Protein AF-A0A3A0ALC1-F1 (afdb_monomer_lite)

Secondary structure (DSSP, 8-state):
-----HHHHHHHHHHHHHHTT-HHHHHHHHHHHHHTT--HHHHHHHHHHHHHHHHHTT-HHHHHHHHHHHHHH-TT--HHHHHHHHHHHHTT-HHHHHHHHHHHHTSPPPPTTS----GGGGTHHHHHHHHHHHHHHT-HHHHHHHHHHHHH-TTS-HHHHHHHHHHHGGG-EEPPPSEEEE----GGGSPTT-EEEEEEEEEETTEEEEEEEEESS-SS-S---S------EEEEEEEEEEETT--EEEEEE-B-HHHHTT--S-GGG-SEEE-EEEEEEEETTEEEEEEEEGGGSTTS--EEEEEEE-TTS-BEEEEEE-EETTSPPPTT----EEPTT-TT-EEEEEETTEEEEEE-TTT-EEEEEEE---SS--TTPEEEEEEEEETTEEEEEEEEEEEETTEEEEEEEEEEEETT--EEEEEPPEESSSTTT-EEEEEEE-TTSSEEEEEEESSTT-EEEEEEEHHHHHHHEEEGGGTS--GGGG-TTTGGG--S--

pLDDT: mean 86.25, std 15.41, range [30.02, 98.62]

Foldseek 3Di:
DDDDDPLVVLLVQLVVCLVVLVLVSNLVSLVVSVVVVDDDPSVLVSLLSNLVSCVVVVVLVSNVVSLVVSCVNPVLAQSSLLVNLVSCVVVVVLVSSLVSLLSQCVHDDPDPPDDDHDPCSNAQSSLLSQLPSCLVVVVLVLNLLSLLQQCWDPPHDPVSVLSSLQSLLSNAAAFEFPDKDWDADDPVLADPQWFWWWAAWDADPFFIKTKIKIWNDFPFDPDPDDDPDQDAIEIWIKIFTAGLVRHTDDIATAACVQVVVLAPDDSSVANYADWALKYWAAEPNWIKIKGWHLSQDNVSDIFIKIFTADNVNRYTPHMHTAQEPVDHDPPPQGDWYFQHPDNQRWTFRDVAQTFIWRAPPVHNYTYGPDGDGDPIDPRQWGFQEWNADDDQGIKTKTWGWHADPNTTFIFIKIFTAGNVRHTFWIFRTHHHPDHRQKAWHYWYARPVRQWIWTWIANGTSRTMIGTDGPVSNVVRIDTSVVSNDPSVVSNPPPVVPPPDDD

Structure (mmCIF, N/CA/C/O backbone):
data_AF-A0A3A0ALC1-F1
#
_entry.id   AF-A0A3A0ALC1-F1
#
loop_
_atom_site.group_PDB
_atom_site.id
_atom_site.type_symbol
_atom_site.label_atom_id
_atom_site.label_alt_id
_atom_site.label_comp_id
_atom_site.label_asym_id
_atom_site.label_entity_id
_atom_site.label_seq_id
_atom_site.pdbx_PDB_ins_code
_atom_site.Cartn_x
_atom_site.Cartn_y
_atom_site.Cartn_z
_atom_site.occupancy
_atom_site.B_iso_or_equiv
_atom_site.auth_seq_id
_atom_site.auth_comp_id
_atom_site.auth_asym_id
_atom_site.auth_atom_id
_atom_site.pdbx_PDB_model_num
ATOM 1 N N . MET A 1 1 ? 53.404 8.700 -27.328 1.00 36.09 1 MET A N 1
ATOM 2 C CA . MET A 1 1 ? 52.152 9.126 -27.987 1.00 36.09 1 MET A CA 1
ATOM 3 C C . MET A 1 1 ? 51.734 8.006 -28.923 1.00 36.09 1 MET A C 1
ATOM 5 O O . MET A 1 1 ? 52.263 7.910 -30.020 1.00 36.09 1 MET A O 1
ATOM 9 N N . SER A 1 2 ? 50.915 7.078 -28.425 1.00 37.50 2 SER A N 1
ATOM 10 C CA . SER A 1 2 ? 50.391 5.960 -29.217 1.00 37.50 2 SER A CA 1
ATOM 11 C C . SER A 1 2 ? 49.247 6.492 -30.070 1.00 37.50 2 SER A C 1
ATOM 13 O O . SER A 1 2 ? 48.292 7.019 -29.508 1.00 37.50 2 SER A O 1
ATOM 15 N N . ALA A 1 3 ? 49.363 6.398 -31.394 1.00 40.53 3 ALA A N 1
ATOM 16 C CA . ALA A 1 3 ? 48.297 6.773 -32.313 1.00 40.53 3 ALA A CA 1
ATOM 17 C C . ALA A 1 3 ? 47.073 5.883 -32.048 1.00 40.53 3 ALA A C 1
ATOM 19 O O . ALA A 1 3 ? 47.125 4.664 -32.216 1.00 40.53 3 ALA A O 1
ATOM 20 N N . THR A 1 4 ? 45.992 6.490 -31.571 1.00 42.97 4 THR A N 1
ATOM 21 C CA . THR A 1 4 ? 44.658 5.893 -31.533 1.00 42.97 4 THR A CA 1
ATOM 22 C C . THR A 1 4 ? 44.244 5.543 -32.960 1.00 42.97 4 THR A C 1
ATOM 24 O O . THR A 1 4 ? 44.423 6.346 -33.872 1.00 42.97 4 THR A O 1
ATOM 27 N N . ALA A 1 5 ? 43.730 4.330 -33.184 1.00 51.59 5 ALA A N 1
ATOM 28 C CA . ALA A 1 5 ? 43.221 3.938 -34.497 1.00 51.59 5 ALA A CA 1
ATOM 29 C C . ALA A 1 5 ? 42.179 4.973 -34.982 1.00 51.59 5 ALA A C 1
ATOM 31 O O . ALA A 1 5 ? 41.355 5.402 -34.172 1.00 51.59 5 ALA A O 1
ATOM 32 N N . PRO A 1 6 ? 42.171 5.363 -36.270 1.00 53.59 6 PRO A N 1
ATOM 33 C CA . PRO A 1 6 ? 41.416 6.521 -36.774 1.00 53.59 6 PRO A CA 1
ATOM 34 C C . PRO A 1 6 ? 39.893 6.473 -36.537 1.00 53.59 6 PRO A C 1
ATOM 36 O O . PRO A 1 6 ? 39.242 7.512 -36.543 1.00 53.59 6 PRO A O 1
ATOM 39 N N . GLY A 1 7 ? 39.315 5.295 -36.270 1.00 60.88 7 GLY A N 1
ATOM 40 C CA . GLY A 1 7 ? 37.904 5.160 -35.885 1.00 60.88 7 GLY A CA 1
ATOM 41 C C . GLY A 1 7 ? 37.585 5.629 -34.456 1.00 60.88 7 GLY A C 1
ATOM 42 O O . GLY A 1 7 ? 36.466 6.063 -34.195 1.00 60.88 7 GLY A O 1
ATOM 43 N N . ASN A 1 8 ? 38.552 5.600 -33.533 1.00 76.38 8 ASN A N 1
ATOM 44 C CA . ASN A 1 8 ? 38.311 5.971 -32.133 1.00 76.38 8 ASN A CA 1
ATOM 45 C C . ASN A 1 8 ? 38.132 7.485 -31.951 1.00 76.38 8 ASN A C 1
ATOM 47 O O . ASN A 1 8 ? 37.322 7.897 -31.131 1.00 76.38 8 ASN A O 1
ATOM 51 N N . GLU A 1 9 ? 38.788 8.316 -32.767 1.00 86.62 9 GLU A N 1
ATOM 52 C CA . GLU A 1 9 ? 38.663 9.780 -32.672 1.00 86.62 9 GLU A CA 1
ATOM 53 C C . GLU A 1 9 ? 37.254 10.276 -33.040 1.00 86.62 9 GLU A C 1
ATOM 55 O O . GLU A 1 9 ? 36.713 11.171 -32.390 1.00 86.62 9 GLU A O 1
ATOM 60 N N . VAL A 1 10 ? 36.620 9.671 -34.055 1.00 90.25 10 VAL A N 1
ATOM 61 C CA . VAL A 1 10 ? 35.239 10.009 -34.453 1.00 90.25 10 VAL A CA 1
ATOM 62 C C . VAL A 1 10 ? 34.244 9.582 -33.373 1.00 90.25 10 VAL A C 1
ATOM 64 O O . VAL A 1 10 ? 33.293 10.313 -33.089 1.00 90.25 10 VAL A O 1
ATOM 67 N N . PHE A 1 11 ? 34.475 8.424 -32.750 1.00 92.44 11 PHE A N 1
ATOM 68 C CA . PHE A 1 11 ? 33.669 7.956 -31.627 1.00 92.44 11 PHE A CA 1
ATOM 69 C C . PHE A 1 11 ? 33.810 8.883 -30.415 1.00 92.44 11 PHE A C 1
ATOM 71 O O . PHE A 1 11 ? 32.798 9.323 -29.875 1.00 92.44 11 PHE A O 1
ATOM 78 N N . ASP A 1 12 ? 35.030 9.256 -30.031 1.00 93.25 12 ASP A N 1
ATOM 79 C CA . ASP A 1 12 ? 35.283 10.155 -28.899 1.00 93.25 12 ASP A CA 1
ATOM 80 C C . ASP A 1 12 ? 34.677 11.549 -29.126 1.00 93.25 12 ASP A C 1
ATOM 82 O O . ASP A 1 12 ? 34.069 12.121 -28.216 1.00 93.25 12 ASP A O 1
ATOM 86 N N . LEU A 1 13 ? 34.742 12.068 -30.359 1.00 94.38 13 LEU A N 1
ATOM 87 C CA . LEU A 1 13 ? 34.053 13.302 -30.741 1.00 94.38 13 LEU A CA 1
ATOM 88 C C . LEU A 1 13 ? 32.532 13.173 -30.571 1.00 94.38 13 LEU A C 1
ATOM 90 O O . LEU A 1 13 ? 31.898 14.075 -30.021 1.00 94.38 13 LEU A O 1
ATOM 94 N N . ALA A 1 14 ? 31.945 12.051 -30.997 1.00 95.88 14 ALA A N 1
ATOM 95 C CA . ALA A 1 14 ? 30.518 11.790 -30.821 1.00 95.88 14 ALA A CA 1
ATOM 96 C C . ALA A 1 14 ? 30.132 11.718 -29.334 1.00 95.88 14 ALA A C 1
ATOM 98 O O . ALA A 1 14 ? 29.136 12.316 -28.927 1.00 95.88 14 ALA A O 1
ATOM 99 N N . GLN A 1 15 ? 30.951 11.061 -28.503 1.00 95.69 15 GLN A N 1
ATOM 100 C CA . GLN A 1 15 ? 30.765 11.001 -27.050 1.00 95.69 15 GLN A CA 1
ATOM 101 C C . GLN A 1 15 ? 30.811 12.401 -26.418 1.00 95.69 15 GLN A C 1
ATOM 103 O O . GLN A 1 15 ? 29.972 12.712 -25.570 1.00 95.69 15 GLN A O 1
ATOM 108 N N . ALA A 1 16 ? 31.748 13.254 -26.844 1.00 96.44 16 ALA A N 1
ATOM 109 C CA . ALA A 1 16 ? 31.873 14.627 -26.362 1.00 96.44 16 ALA A CA 1
ATOM 110 C C . ALA A 1 16 ? 30.688 15.509 -26.792 1.00 96.44 16 ALA A C 1
ATOM 112 O O . ALA A 1 16 ? 30.148 16.258 -25.976 1.00 96.44 16 ALA A O 1
ATOM 113 N N . ALA A 1 17 ? 30.244 15.404 -28.048 1.00 97.44 17 ALA A N 1
ATOM 114 C CA . ALA A 1 17 ? 29.059 16.105 -28.539 1.00 97.44 17 ALA A CA 1
ATOM 115 C C . ALA A 1 17 ? 27.791 15.662 -27.786 1.00 97.44 17 ALA A C 1
ATOM 117 O O . ALA A 1 17 ? 27.016 16.509 -27.339 1.00 97.44 17 ALA A O 1
ATOM 118 N N . PHE A 1 18 ? 27.628 14.352 -27.561 1.00 97.25 18 PHE A N 1
ATOM 119 C CA . PHE A 1 18 ? 26.522 13.782 -26.789 1.00 97.25 18 PHE A CA 1
ATOM 120 C C . PHE A 1 18 ? 26.506 14.313 -25.350 1.00 97.25 18 PHE A C 1
ATOM 122 O O . PHE A 1 18 ? 25.470 14.761 -24.867 1.00 97.25 18 PHE A O 1
ATOM 129 N N . ALA A 1 19 ? 27.662 14.331 -24.679 1.00 96.88 19 ALA A N 1
ATOM 130 C CA . ALA A 1 19 ? 27.783 14.811 -23.301 1.00 96.88 19 ALA A CA 1
ATOM 131 C C . ALA A 1 19 ? 27.436 16.304 -23.136 1.00 96.88 19 ALA A C 1
ATOM 133 O O . ALA A 1 19 ? 27.009 16.713 -22.060 1.00 96.88 19 ALA A O 1
ATOM 134 N N . ARG A 1 20 ? 27.592 17.116 -24.191 1.00 97.38 20 ARG A N 1
ATOM 135 C CA . ARG A 1 20 ? 27.220 18.544 -24.203 1.00 97.38 20 ARG A CA 1
ATOM 136 C C . ARG A 1 20 ? 25.785 18.805 -24.676 1.00 97.38 20 ARG A C 1
ATOM 138 O O . ARG A 1 20 ? 25.385 19.962 -24.749 1.00 97.38 20 ARG A O 1
ATOM 145 N N . GLY A 1 21 ? 25.029 17.766 -25.038 1.00 97.25 21 GLY A N 1
ATOM 146 C CA . GLY A 1 21 ? 23.676 17.900 -25.585 1.00 97.25 21 GLY A CA 1
ATOM 147 C C . GLY A 1 21 ? 23.616 18.416 -27.028 1.00 97.25 21 GLY A C 1
ATOM 148 O O . GLY A 1 21 ? 22.563 18.860 -27.479 1.00 97.25 21 GLY A O 1
ATOM 149 N N . ALA A 1 22 ? 24.721 18.363 -27.781 1.00 98.00 22 ALA A N 1
ATOM 150 C CA . ALA A 1 22 ? 24.753 18.732 -29.197 1.00 98.00 22 ALA A CA 1
ATOM 151 C C . ALA A 1 22 ? 24.209 17.576 -30.058 1.00 98.00 22 ALA A C 1
ATOM 153 O O . ALA A 1 22 ? 24.953 16.892 -30.758 1.00 98.00 22 ALA A O 1
ATOM 154 N N . TRP A 1 23 ? 22.901 17.312 -29.963 1.00 98.31 23 TRP A N 1
ATOM 155 C CA . TRP A 1 23 ? 22.280 16.071 -30.451 1.00 98.31 23 TRP A CA 1
ATOM 156 C C . TRP A 1 23 ? 22.464 15.817 -31.947 1.00 98.31 23 TRP A C 1
ATOM 158 O O . TRP A 1 23 ? 22.751 14.686 -32.337 1.00 98.31 23 TRP A O 1
ATOM 168 N N . GLN A 1 24 ? 22.340 16.856 -32.778 1.00 98.31 24 GLN A N 1
ATOM 169 C CA . GLN A 1 24 ? 22.540 16.739 -34.225 1.00 98.31 24 GLN A CA 1
ATOM 170 C C . GLN A 1 24 ? 24.001 16.397 -34.555 1.00 98.31 24 GLN A C 1
ATOM 172 O O . GLN A 1 24 ? 24.256 15.408 -35.235 1.00 98.31 24 GLN A O 1
ATOM 177 N N . GLU A 1 25 ? 24.957 17.141 -33.987 1.00 98.00 25 GLU A N 1
ATOM 178 C CA . GLU A 1 25 ? 26.396 16.892 -34.157 1.00 98.00 25 GLU A CA 1
ATOM 179 C C . GLU A 1 25 ? 26.782 15.480 -33.690 1.00 98.00 25 GLU A C 1
ATOM 181 O O . GLU A 1 25 ? 27.480 14.750 -34.397 1.00 98.00 25 GLU A O 1
ATOM 186 N N . ALA A 1 26 ? 26.286 15.071 -32.520 1.00 98.25 26 ALA A N 1
ATOM 187 C CA . ALA A 1 26 ? 26.525 13.749 -31.959 1.00 98.25 26 ALA A CA 1
ATOM 188 C C . ALA A 1 26 ? 25.967 12.645 -32.863 1.00 98.25 26 ALA A C 1
ATOM 190 O O . ALA A 1 26 ? 26.666 11.675 -33.152 1.00 98.25 26 ALA A O 1
ATOM 191 N N . ARG A 1 27 ? 24.728 12.797 -33.349 1.00 98.00 27 ARG A N 1
ATOM 192 C CA . ARG A 1 27 ? 24.093 11.837 -34.261 1.00 98.00 27 ARG A CA 1
ATOM 193 C C . ARG A 1 27 ? 24.894 11.680 -35.551 1.00 98.00 27 ARG A C 1
ATOM 195 O O . ARG A 1 27 ? 25.185 10.548 -35.932 1.00 98.00 27 ARG A O 1
ATOM 202 N N . ASP A 1 28 ? 25.300 12.785 -36.172 1.00 97.50 28 ASP A N 1
ATOM 203 C CA . ASP A 1 28 ? 26.078 12.771 -37.415 1.00 97.50 28 ASP A CA 1
ATOM 204 C C . ASP A 1 28 ? 27.467 12.147 -37.200 1.00 97.50 28 ASP A C 1
ATOM 206 O O . ASP A 1 28 ? 27.973 11.403 -38.043 1.00 97.50 28 ASP A O 1
ATOM 210 N N . ALA A 1 29 ? 28.100 12.400 -36.051 1.00 96.75 29 ALA A N 1
ATOM 211 C CA . ALA A 1 29 ? 29.364 11.772 -35.680 1.00 96.75 29 ALA A CA 1
ATOM 212 C C . ALA A 1 29 ? 29.220 10.256 -35.440 1.00 96.75 29 ALA A C 1
ATOM 214 O O . ALA A 1 29 ? 30.015 9.486 -35.982 1.00 96.75 29 ALA A O 1
ATOM 215 N N . TYR A 1 30 ? 28.181 9.803 -34.727 1.00 97.50 30 TYR A N 1
ATOM 216 C CA . TYR A 1 30 ? 27.907 8.370 -34.558 1.00 97.50 30 TYR A CA 1
ATOM 217 C C . TYR A 1 30 ? 27.613 7.675 -35.891 1.00 97.50 30 TYR A C 1
ATOM 219 O O . TYR A 1 30 ? 28.133 6.590 -36.140 1.00 97.50 30 TYR A O 1
ATOM 227 N N . GLN A 1 31 ? 26.832 8.295 -36.778 1.00 95.81 31 GLN A N 1
ATOM 228 C CA . GLN A 1 31 ? 26.546 7.743 -38.106 1.00 95.81 31 GLN A CA 1
ATOM 229 C C . GLN A 1 31 ? 27.812 7.623 -38.963 1.00 95.81 31 GLN A C 1
ATOM 231 O O . GLN A 1 31 ? 28.014 6.594 -39.608 1.00 95.81 31 GLN A O 1
ATOM 236 N N . ARG A 1 32 ? 28.704 8.624 -38.920 1.00 95.44 32 ARG A N 1
ATOM 237 C CA . ARG A 1 32 ? 30.020 8.545 -39.577 1.00 95.44 32 ARG A CA 1
ATOM 238 C C . ARG A 1 32 ? 30.875 7.415 -39.010 1.00 95.44 32 ARG A C 1
ATOM 240 O O . ARG A 1 32 ? 31.453 6.664 -39.788 1.00 95.44 32 ARG A O 1
ATOM 247 N N . PHE A 1 33 ? 30.922 7.260 -37.687 1.00 95.38 33 PHE A N 1
ATOM 248 C CA . PHE A 1 33 ? 31.644 6.157 -37.048 1.00 95.38 33 PHE A CA 1
ATOM 249 C C . PHE A 1 33 ? 31.107 4.784 -37.489 1.00 95.38 33 PHE A C 1
ATOM 251 O O . PHE A 1 33 ? 31.876 3.892 -37.845 1.00 95.38 33 PHE A O 1
ATOM 258 N N . LEU A 1 34 ? 29.783 4.618 -37.539 1.00 94.50 34 LEU A N 1
ATOM 259 C CA . LEU A 1 34 ? 29.152 3.376 -37.996 1.00 94.50 34 LEU A CA 1
ATOM 260 C C . LEU A 1 34 ? 29.448 3.087 -39.476 1.00 94.50 34 LEU A C 1
ATOM 262 O O . LEU A 1 34 ? 29.740 1.942 -39.818 1.00 94.50 34 LEU A O 1
ATOM 266 N N . ALA A 1 35 ? 29.444 4.111 -40.336 1.00 93.56 35 ALA A N 1
ATOM 267 C CA . ALA A 1 35 ? 29.797 3.984 -41.752 1.00 93.56 35 ALA A CA 1
ATOM 268 C C . ALA A 1 35 ? 31.272 3.595 -41.980 1.00 93.56 35 ALA A C 1
ATOM 270 O O . ALA A 1 35 ? 31.594 2.979 -42.991 1.00 93.56 35 ALA A O 1
ATOM 271 N N . GLN A 1 36 ? 32.160 3.906 -41.030 1.00 92.44 36 GLN A N 1
ATOM 272 C CA . GLN A 1 36 ? 33.576 3.517 -41.049 1.00 92.44 36 GLN A CA 1
ATOM 273 C C . GLN A 1 36 ? 33.828 2.083 -40.542 1.00 92.44 36 GLN A C 1
ATOM 275 O O . GLN A 1 36 ? 34.979 1.688 -40.368 1.00 92.44 36 GLN A O 1
ATOM 280 N N . GLY A 1 37 ? 32.775 1.288 -40.315 1.00 86.12 37 GLY A N 1
ATOM 281 C CA . GLY A 1 37 ? 32.893 -0.105 -39.875 1.00 86.12 37 GLY A CA 1
ATOM 282 C C . GLY A 1 37 ? 32.869 -0.293 -38.357 1.00 86.12 37 GLY A C 1
ATOM 283 O O . GLY A 1 37 ? 33.358 -1.311 -37.871 1.00 86.12 37 GLY A O 1
ATOM 284 N N . GLY A 1 38 ? 32.301 0.660 -37.603 1.00 84.94 38 GLY A N 1
ATOM 285 C CA . GLY A 1 38 ? 32.134 0.559 -36.151 1.00 84.94 38 GLY A CA 1
ATOM 286 C C . GLY A 1 38 ? 31.526 -0.784 -35.709 1.00 84.94 38 GLY A C 1
ATOM 287 O O . GLY A 1 38 ? 30.380 -1.113 -36.043 1.00 84.94 38 GLY A O 1
ATOM 288 N N . ALA A 1 39 ? 32.297 -1.550 -34.934 1.00 84.75 39 ALA A N 1
ATOM 289 C CA . ALA A 1 39 ? 31.995 -2.926 -34.539 1.00 84.75 39 ALA A CA 1
ATOM 290 C C . ALA A 1 39 ? 32.022 -3.114 -33.011 1.00 84.75 39 ALA A C 1
ATOM 292 O O . ALA A 1 39 ? 32.402 -2.211 -32.262 1.00 84.75 39 ALA A O 1
ATOM 293 N N . GLY A 1 40 ? 31.599 -4.294 -32.550 1.00 88.50 40 GLY A N 1
ATOM 294 C CA . GLY A 1 40 ? 31.595 -4.659 -31.131 1.00 88.50 40 GLY A CA 1
ATOM 295 C C . GLY A 1 40 ? 30.782 -3.700 -30.254 1.00 88.50 40 GLY A C 1
ATOM 296 O O . GLY A 1 40 ? 29.786 -3.123 -30.700 1.00 88.50 40 GLY A O 1
ATOM 297 N N . GLU A 1 41 ? 31.232 -3.510 -29.011 1.00 88.44 41 GLU A N 1
ATOM 298 C CA . GLU A 1 41 ? 30.550 -2.662 -28.023 1.00 88.44 41 GLU A CA 1
ATOM 299 C C . GLU A 1 41 ? 30.478 -1.194 -28.468 1.00 88.44 41 GLU A C 1
ATOM 301 O O . GLU A 1 41 ? 29.432 -0.569 -28.340 1.00 88.44 41 GLU A O 1
ATOM 306 N N . GLN A 1 42 ? 31.538 -0.638 -29.068 1.00 91.50 42 GLN A N 1
ATOM 307 C CA . GLN A 1 42 ? 31.509 0.744 -29.568 1.00 91.50 42 GLN A CA 1
ATOM 308 C C . GLN A 1 42 ? 30.489 0.917 -30.700 1.00 91.50 42 GLN A C 1
ATOM 310 O O . GLN A 1 42 ? 29.774 1.917 -30.733 1.00 91.50 42 GLN A O 1
ATOM 315 N N . GLY A 1 43 ? 30.379 -0.058 -31.611 1.00 94.06 43 GLY A N 1
ATOM 316 C CA . GLY A 1 43 ? 29.353 -0.060 -32.656 1.00 94.06 43 GLY A CA 1
ATOM 317 C C . GLY A 1 43 ? 27.936 -0.120 -32.079 1.00 94.06 43 GLY A C 1
ATOM 318 O O . GLY A 1 43 ? 27.044 0.589 -32.549 1.00 94.06 43 GLY A O 1
ATOM 319 N N . TRP A 1 44 ? 27.725 -0.919 -31.031 1.00 94.38 44 TRP A N 1
ATOM 320 C CA . TRP A 1 44 ? 26.450 -0.954 -30.314 1.00 94.38 44 TRP A CA 1
ATOM 321 C C . TRP A 1 44 ? 26.151 0.384 -29.621 1.00 94.38 44 TRP A C 1
ATOM 323 O O . TRP A 1 44 ? 25.105 0.977 -29.886 1.00 94.38 44 TRP A O 1
ATOM 333 N N . VAL A 1 45 ? 27.091 0.917 -28.828 1.00 94.12 45 VAL A N 1
ATOM 334 C CA . VAL A 1 45 ? 26.954 2.204 -28.120 1.00 94.12 45 VAL A CA 1
ATOM 335 C C . VAL A 1 45 ? 26.676 3.343 -29.099 1.00 94.12 45 VAL A C 1
ATOM 337 O O . VAL A 1 45 ? 25.789 4.156 -28.846 1.00 94.12 45 VAL A O 1
ATOM 340 N N . ALA A 1 46 ? 27.389 3.395 -30.226 1.00 96.25 46 ALA A N 1
ATOM 341 C CA . ALA A 1 46 ? 27.178 4.408 -31.254 1.00 96.25 46 ALA A CA 1
ATOM 342 C C . ALA A 1 46 ? 25.779 4.316 -31.873 1.00 96.25 46 ALA A C 1
ATOM 344 O O . ALA A 1 46 ? 25.117 5.338 -32.041 1.00 96.25 46 ALA A O 1
ATOM 345 N N . THR A 1 47 ? 25.301 3.102 -32.164 1.00 97.69 47 THR A N 1
ATOM 346 C CA . THR A 1 47 ? 23.946 2.894 -32.700 1.00 97.69 47 THR A CA 1
ATOM 347 C C . THR A 1 47 ? 22.895 3.308 -31.669 1.00 97.69 47 THR A C 1
ATOM 349 O O . THR A 1 47 ? 22.030 4.126 -31.967 1.00 97.69 47 THR A O 1
ATOM 352 N N . TYR A 1 48 ? 23.010 2.833 -30.426 1.00 97.50 48 TYR A N 1
ATOM 353 C CA . TYR A 1 48 ? 22.082 3.177 -29.349 1.00 97.50 48 TYR A CA 1
ATOM 354 C C . TYR A 1 48 ? 22.020 4.693 -29.107 1.00 97.50 48 TYR A C 1
ATOM 356 O O . TYR A 1 48 ? 20.938 5.282 -29.120 1.00 97.50 48 TYR A O 1
ATOM 364 N N . ARG A 1 49 ? 23.174 5.359 -28.976 1.00 97.62 49 ARG A N 1
ATOM 365 C CA . ARG A 1 49 ? 23.232 6.808 -28.732 1.00 97.62 49 ARG A CA 1
ATOM 366 C C . ARG A 1 49 ? 22.801 7.646 -29.933 1.00 97.62 49 ARG A C 1
ATOM 368 O O . ARG A 1 49 ? 22.181 8.683 -29.724 1.00 97.62 49 ARG A O 1
ATOM 375 N N . ALA A 1 50 ? 23.031 7.199 -31.169 1.00 98.31 50 ALA A N 1
ATOM 376 C CA . ALA A 1 50 ? 22.437 7.839 -32.345 1.00 98.31 50 ALA A CA 1
ATOM 377 C C . ALA A 1 50 ? 20.898 7.796 -32.294 1.00 98.31 50 ALA A C 1
ATOM 379 O O . ALA A 1 50 ? 20.246 8.782 -32.645 1.00 98.31 50 ALA A O 1
ATOM 380 N N . GLY A 1 51 ? 20.325 6.691 -31.802 1.00 98.38 51 GLY A N 1
ATOM 381 C CA . GLY A 1 51 ? 18.893 6.562 -31.527 1.00 98.38 51 GLY A CA 1
ATOM 382 C C . GLY A 1 51 ? 18.409 7.519 -30.434 1.00 98.38 51 GLY A C 1
ATOM 383 O O . GLY A 1 51 ? 17.402 8.200 -30.620 1.00 98.38 51 GLY A O 1
ATOM 384 N N . LEU A 1 52 ? 19.162 7.654 -29.335 1.00 98.31 52 LEU A N 1
ATOM 385 C CA . LEU A 1 52 ? 18.875 8.645 -28.288 1.00 98.31 52 LEU A CA 1
ATOM 386 C C . LEU A 1 52 ? 18.901 10.081 -28.829 1.00 98.31 52 LEU A C 1
ATOM 388 O O . LEU A 1 52 ? 17.981 10.848 -28.553 1.00 98.31 52 LEU A O 1
ATOM 392 N N . CYS A 1 53 ? 19.901 10.442 -29.639 1.00 98.62 53 CYS A N 1
ATOM 393 C CA . CYS A 1 53 ? 19.949 11.752 -30.288 1.00 98.62 53 CYS A CA 1
ATOM 394 C C . CYS A 1 53 ? 18.740 11.980 -31.202 1.00 98.62 53 CYS A C 1
ATOM 396 O O . CYS A 1 53 ? 18.177 13.070 -31.200 1.00 98.62 53 CYS A O 1
ATOM 398 N N . ALA A 1 54 ? 18.319 10.966 -31.968 1.00 98.56 54 ALA A N 1
ATOM 399 C CA . ALA A 1 54 ? 17.132 11.067 -32.813 1.00 98.56 54 ALA A CA 1
ATOM 400 C C . ALA A 1 54 ? 15.861 11.340 -31.989 1.00 98.56 54 ALA A C 1
ATOM 402 O O . ALA A 1 54 ? 15.054 12.166 -32.403 1.00 98.56 54 ALA A O 1
ATOM 403 N N . LEU A 1 55 ? 15.715 10.736 -30.801 1.00 98.12 55 LEU A N 1
ATOM 404 C CA . LEU A 1 55 ? 14.618 11.066 -29.880 1.00 98.12 55 LEU A CA 1
ATOM 405 C C . LEU A 1 55 ? 14.684 12.517 -29.385 1.00 98.12 55 LEU A C 1
ATOM 407 O O . LEU A 1 55 ? 13.655 13.182 -29.339 1.00 98.12 55 LEU A O 1
ATOM 411 N N . GLN A 1 56 ? 15.872 13.020 -29.033 1.00 98.12 56 GLN A N 1
ATOM 412 C CA . GLN A 1 56 ? 16.043 14.412 -28.583 1.00 98.12 56 GLN A CA 1
ATOM 413 C C . GLN A 1 56 ? 15.755 15.441 -29.686 1.00 98.12 56 GLN A C 1
ATOM 415 O O . GLN A 1 56 ? 15.410 16.582 -29.394 1.00 98.12 56 GLN A O 1
ATOM 420 N N . LEU A 1 57 ? 15.885 15.035 -30.949 1.00 98.06 57 LEU A N 1
ATOM 421 C CA . LEU A 1 57 ? 15.576 15.839 -32.132 1.00 98.06 57 LEU A CA 1
ATOM 422 C C . LEU A 1 57 ? 14.129 15.650 -32.631 1.00 98.06 57 LEU A C 1
ATOM 424 O O . LEU A 1 57 ? 13.801 16.153 -33.701 1.00 98.06 57 LEU A O 1
ATOM 428 N N . ASP A 1 58 ? 13.291 14.899 -31.904 1.00 97.31 58 ASP A N 1
ATOM 429 C CA . ASP A 1 58 ? 11.921 14.512 -32.295 1.00 97.31 58 ASP A CA 1
ATOM 430 C C . ASP A 1 58 ? 11.832 13.811 -33.672 1.00 97.31 58 ASP A C 1
ATOM 432 O O . ASP A 1 58 ? 10.828 13.855 -34.380 1.00 97.31 58 ASP A O 1
ATOM 436 N N . LEU A 1 59 ? 12.896 13.103 -34.062 1.00 98.00 59 LEU A N 1
ATOM 437 C CA . LEU A 1 59 ? 12.962 12.314 -35.293 1.00 98.00 59 LEU A CA 1
ATOM 438 C C . LEU A 1 59 ? 12.462 10.889 -35.033 1.00 98.00 59 LEU A C 1
ATOM 440 O O . LEU A 1 59 ? 13.246 9.938 -35.025 1.00 98.00 59 LEU A O 1
ATOM 444 N N . TRP A 1 60 ? 11.155 10.742 -34.800 1.00 97.69 60 TRP A N 1
ATOM 445 C CA . TRP A 1 60 ? 10.543 9.488 -34.338 1.00 97.69 60 TRP A CA 1
ATOM 446 C C . TRP A 1 60 ? 10.874 8.264 -35.204 1.00 97.69 60 TRP A C 1
ATOM 448 O O . TRP A 1 60 ? 11.379 7.270 -34.689 1.00 97.69 60 TRP A O 1
ATOM 458 N N . GLU A 1 61 ? 10.657 8.335 -36.518 1.00 98.00 61 GLU A N 1
ATOM 459 C CA . GLU A 1 61 ? 10.915 7.209 -37.430 1.00 98.00 61 GLU A CA 1
ATOM 460 C C . GLU A 1 61 ? 12.394 6.798 -37.425 1.00 98.00 61 GLU A C 1
ATOM 462 O O . GLU A 1 61 ? 12.729 5.614 -37.353 1.00 98.00 61 GLU A O 1
ATOM 467 N N . ALA A 1 62 ? 13.294 7.788 -37.422 1.00 98.00 62 ALA A N 1
ATOM 468 C CA . ALA A 1 62 ? 14.728 7.547 -37.343 1.00 98.00 62 ALA A CA 1
ATOM 469 C C . ALA A 1 62 ? 15.124 6.943 -35.989 1.00 98.00 62 ALA A C 1
ATOM 471 O O . ALA A 1 62 ? 15.987 6.067 -35.945 1.00 98.00 62 ALA A O 1
ATOM 472 N N . ALA A 1 63 ? 14.504 7.384 -34.894 1.00 98.31 63 ALA A N 1
ATOM 473 C CA . ALA A 1 63 ? 14.733 6.839 -33.564 1.00 98.31 63 ALA A CA 1
ATOM 474 C C . ALA A 1 63 ? 14.276 5.380 -33.463 1.00 98.31 63 ALA A C 1
ATOM 476 O O . ALA A 1 63 ? 15.060 4.548 -33.014 1.00 98.31 63 ALA A O 1
ATOM 477 N N . VAL A 1 64 ? 13.065 5.053 -33.935 1.00 98.44 64 VAL A N 1
ATOM 478 C CA . VAL A 1 64 ? 12.541 3.676 -33.984 1.00 98.44 64 VAL A CA 1
ATOM 479 C C . VAL A 1 64 ? 13.502 2.778 -34.760 1.00 98.44 64 VAL A C 1
ATOM 481 O O . VAL A 1 64 ? 13.974 1.777 -34.222 1.00 98.44 64 VAL A O 1
ATOM 484 N N . ALA A 1 65 ? 13.849 3.161 -35.992 1.00 98.31 65 ALA A N 1
ATOM 485 C CA . ALA A 1 65 ? 14.739 2.371 -36.838 1.00 98.31 65 ALA A CA 1
ATOM 486 C C . ALA A 1 65 ? 16.120 2.173 -36.192 1.00 98.31 65 ALA A C 1
ATOM 488 O O . ALA A 1 65 ? 16.645 1.062 -36.158 1.00 98.31 65 ALA A O 1
ATOM 489 N N . THR A 1 66 ? 16.697 3.238 -35.630 1.00 98.38 66 THR A N 1
ATOM 490 C CA . THR A 1 66 ? 18.047 3.198 -35.055 1.00 98.38 66 THR A CA 1
ATOM 491 C C . THR A 1 66 ? 18.090 2.418 -33.735 1.00 98.38 66 THR A C 1
ATOM 493 O O . THR A 1 66 ? 19.024 1.651 -33.513 1.00 98.38 66 THR A O 1
ATOM 496 N N . LEU A 1 67 ? 17.091 2.561 -32.857 1.00 98.44 67 LEU A N 1
ATOM 497 C CA . LEU A 1 67 ? 17.035 1.827 -31.586 1.00 98.44 67 LEU A CA 1
ATOM 498 C C . LEU A 1 67 ? 16.756 0.335 -31.805 1.00 98.44 67 LEU A C 1
ATOM 500 O O . LEU A 1 67 ? 17.382 -0.496 -31.149 1.00 98.44 67 LEU A O 1
ATOM 504 N N . LEU A 1 68 ? 15.900 -0.025 -32.767 1.00 98.31 68 LEU A N 1
ATOM 505 C CA . LEU A 1 68 ? 15.712 -1.429 -33.143 1.00 98.31 68 LEU A CA 1
ATOM 506 C C . LEU A 1 68 ? 16.978 -2.022 -33.777 1.00 98.31 68 LEU A C 1
ATOM 508 O O . LEU A 1 68 ? 17.337 -3.145 -33.443 1.00 98.31 68 LEU A O 1
ATOM 512 N N . ALA A 1 69 ? 17.713 -1.257 -34.592 1.00 97.44 69 ALA A N 1
ATOM 513 C CA . ALA A 1 69 ? 19.012 -1.690 -35.115 1.00 97.44 69 ALA A CA 1
ATOM 514 C C . ALA A 1 69 ? 20.068 -1.870 -34.004 1.00 97.44 69 ALA A C 1
ATOM 516 O O . ALA A 1 69 ? 20.917 -2.759 -34.086 1.00 97.44 69 ALA A O 1
ATOM 517 N N . ALA A 1 70 ? 20.029 -1.054 -32.943 1.00 97.00 70 ALA A N 1
ATOM 518 C CA . ALA A 1 70 ? 20.882 -1.254 -31.772 1.00 97.00 70 ALA A CA 1
ATOM 519 C C . ALA A 1 70 ? 20.533 -2.560 -31.041 1.00 97.00 70 ALA A C 1
ATOM 521 O O . ALA A 1 70 ? 21.435 -3.305 -30.658 1.00 97.00 70 ALA A O 1
ATOM 522 N N . TRP A 1 71 ? 19.241 -2.862 -30.881 1.00 95.81 71 TRP A N 1
ATOM 523 C CA . TRP A 1 71 ? 18.792 -4.131 -30.308 1.00 95.81 71 TRP A CA 1
ATOM 524 C C . TRP A 1 71 ? 19.165 -5.329 -31.194 1.00 95.81 71 TRP A C 1
ATOM 526 O O . TRP A 1 71 ? 19.676 -6.316 -30.687 1.00 95.81 71 TRP A O 1
ATOM 536 N N . GLU A 1 72 ? 19.027 -5.234 -32.517 1.00 95.50 72 GLU A N 1
ATOM 537 C CA . GLU A 1 72 ? 19.432 -6.299 -33.448 1.00 95.50 72 GLU A CA 1
ATOM 538 C C . GLU A 1 72 ? 20.934 -6.622 -33.352 1.00 95.50 72 GLU A C 1
ATOM 540 O O . GLU A 1 72 ? 21.325 -7.788 -33.385 1.00 95.50 72 GLU A O 1
ATOM 545 N N . ARG A 1 73 ? 21.785 -5.604 -33.155 1.00 93.62 73 ARG A N 1
ATOM 546 C CA . ARG A 1 73 ? 23.230 -5.794 -32.933 1.00 93.62 73 ARG A CA 1
ATOM 547 C C . ARG A 1 73 ? 23.547 -6.563 -31.650 1.00 93.62 73 ARG A C 1
ATOM 549 O O . ARG A 1 73 ? 24.576 -7.233 -31.598 1.00 93.62 73 ARG A O 1
ATOM 556 N N . ASN A 1 74 ? 22.718 -6.438 -30.614 1.00 91.31 74 ASN A N 1
ATOM 557 C CA . ASN A 1 74 ? 22.858 -7.194 -29.371 1.00 91.31 74 ASN A CA 1
ATOM 558 C C . ASN A 1 74 ? 21.486 -7.405 -28.698 1.00 91.31 74 ASN A C 1
ATOM 560 O O . ASN A 1 74 ? 21.082 -6.582 -27.868 1.00 91.31 74 ASN A O 1
ATOM 564 N N . PRO A 1 75 ? 20.781 -8.511 -29.014 1.00 91.00 75 PRO A N 1
ATOM 565 C CA . PRO A 1 75 ? 19.423 -8.741 -28.519 1.00 91.00 75 PRO A CA 1
ATOM 566 C C . PRO A 1 75 ? 19.311 -8.899 -26.999 1.00 91.00 75 PRO A C 1
ATOM 568 O O . PRO A 1 75 ? 18.228 -8.703 -26.447 1.00 91.00 75 PRO A O 1
ATOM 571 N N . GLY A 1 76 ? 20.422 -9.220 -26.324 1.00 87.56 76 GLY A N 1
ATOM 572 C CA . GLY A 1 76 ? 20.493 -9.314 -24.866 1.00 87.56 76 GLY A CA 1
ATOM 573 C C . GLY A 1 76 ? 20.527 -7.958 -24.155 1.00 87.56 76 GLY A C 1
ATOM 574 O O . GLY A 1 76 ? 20.418 -7.925 -22.934 1.00 87.56 76 GLY A O 1
ATOM 575 N N . ARG A 1 77 ? 20.670 -6.840 -24.887 1.00 90.00 77 ARG A N 1
ATOM 576 C CA . ARG A 1 77 ? 20.659 -5.487 -24.312 1.00 90.00 77 ARG A CA 1
ATOM 577 C C . ARG A 1 77 ? 19.256 -4.882 -24.350 1.00 90.00 77 ARG A C 1
ATOM 579 O O . ARG A 1 77 ? 18.756 -4.558 -25.427 1.00 90.00 77 ARG A O 1
ATOM 586 N N . SER A 1 78 ? 18.625 -4.701 -23.190 1.00 93.25 78 SER A N 1
ATOM 587 C CA . SER A 1 78 ? 17.261 -4.149 -23.087 1.00 93.25 78 SER A CA 1
ATOM 588 C C . SER A 1 78 ? 17.168 -2.638 -23.240 1.00 93.25 78 SER A C 1
ATOM 590 O O . SER A 1 78 ? 16.084 -2.131 -23.525 1.00 93.25 78 SER A O 1
ATOM 592 N N . GLU A 1 79 ? 18.273 -1.905 -23.089 1.00 95.56 79 GLU A N 1
ATOM 593 C CA . GLU A 1 79 ? 18.284 -0.438 -23.108 1.00 95.56 79 GLU A CA 1
ATOM 594 C C . GLU A 1 79 ? 17.575 0.186 -24.325 1.00 95.56 79 GLU A C 1
ATOM 596 O O . GLU A 1 79 ? 16.776 1.107 -24.120 1.00 95.56 79 GLU A O 1
ATOM 601 N N . PRO A 1 80 ? 17.764 -0.297 -25.573 1.00 97.38 80 PRO A N 1
ATOM 602 C CA . PRO A 1 80 ? 17.080 0.274 -26.728 1.00 97.38 80 PRO A CA 1
ATOM 603 C C . PRO A 1 80 ? 15.565 0.045 -26.688 1.00 97.38 80 PRO A C 1
ATOM 605 O O . PRO A 1 80 ? 14.803 0.951 -27.026 1.00 97.38 80 PRO A O 1
ATOM 608 N N . LEU A 1 81 ? 15.122 -1.133 -26.234 1.00 97.69 81 LEU A N 1
ATOM 609 C CA . LEU A 1 81 ? 13.703 -1.482 -26.135 1.00 97.69 81 LEU A CA 1
ATOM 610 C C . LEU A 1 81 ? 13.006 -0.717 -25.010 1.00 97.69 81 LEU A C 1
ATOM 612 O O . LEU A 1 81 ? 11.944 -0.148 -25.245 1.00 97.69 81 LEU A O 1
ATOM 616 N N . ALA A 1 82 ? 13.614 -0.654 -23.822 1.00 96.94 82 ALA A N 1
ATOM 617 C CA . ALA A 1 82 ? 13.092 0.107 -22.687 1.00 96.94 82 ALA A CA 1
ATOM 618 C C . ALA A 1 82 ? 12.977 1.602 -23.030 1.00 96.94 82 ALA A C 1
ATOM 620 O O . ALA A 1 82 ? 11.935 2.226 -22.832 1.00 96.94 82 ALA A O 1
ATOM 621 N N . THR A 1 83 ? 14.016 2.162 -23.658 1.00 98.06 83 THR A N 1
ATOM 622 C CA . THR A 1 83 ? 14.014 3.549 -24.141 1.00 98.06 83 THR A CA 1
ATOM 623 C C . THR A 1 83 ? 12.874 3.800 -25.125 1.00 98.06 83 THR A C 1
ATOM 625 O O . THR A 1 83 ? 12.148 4.793 -25.002 1.00 98.06 83 THR A O 1
ATOM 628 N N . LEU A 1 84 ? 12.716 2.914 -26.114 1.00 98.31 84 LEU A N 1
ATOM 629 C CA . LEU A 1 84 ? 11.698 3.071 -27.144 1.00 98.31 84 LEU A CA 1
ATOM 630 C C . LEU A 1 84 ? 10.284 2.876 -26.579 1.00 98.31 84 LEU A C 1
ATOM 632 O O . LEU A 1 84 ? 9.383 3.611 -26.976 1.00 98.31 84 LEU A O 1
ATOM 636 N N . ALA A 1 85 ? 10.095 1.969 -25.615 1.00 98.31 85 ALA A N 1
ATOM 637 C CA . ALA A 1 85 ? 8.833 1.781 -24.902 1.00 98.31 85 ALA A CA 1
ATOM 638 C C . ALA A 1 85 ? 8.399 3.065 -24.182 1.00 98.31 85 ALA A C 1
ATOM 640 O O . ALA A 1 85 ? 7.296 3.569 -24.402 1.00 98.31 85 ALA A O 1
ATOM 641 N N . SER A 1 86 ? 9.310 3.658 -23.411 1.00 97.88 86 SER A N 1
ATOM 642 C CA . SER A 1 86 ? 9.086 4.922 -22.711 1.00 97.88 86 SER A CA 1
ATOM 643 C C . SER A 1 86 ? 8.792 6.080 -23.667 1.00 97.88 86 SER A C 1
ATOM 645 O O . SER A 1 86 ? 7.947 6.934 -23.380 1.00 97.88 86 SER A O 1
ATOM 647 N N . ALA A 1 87 ? 9.471 6.129 -24.817 1.00 98.19 87 ALA A N 1
ATOM 648 C CA . ALA A 1 87 ? 9.214 7.133 -25.845 1.00 98.19 87 ALA A CA 1
ATOM 649 C C . ALA A 1 87 ? 7.837 6.944 -26.508 1.00 98.19 87 ALA A C 1
ATOM 651 O O . ALA A 1 87 ? 7.087 7.913 -26.607 1.00 98.19 87 ALA A O 1
ATOM 652 N N . ALA A 1 88 ? 7.472 5.711 -26.875 1.00 98.38 88 ALA A N 1
ATOM 653 C CA . ALA A 1 88 ? 6.157 5.371 -27.421 1.00 98.38 88 ALA A CA 1
ATOM 654 C C . ALA A 1 88 ? 5.031 5.726 -26.435 1.00 98.38 88 ALA A C 1
ATOM 656 O O . ALA A 1 88 ? 4.048 6.364 -26.812 1.00 98.38 88 ALA A O 1
ATOM 657 N N . ARG A 1 89 ? 5.204 5.416 -25.142 1.00 97.81 89 ARG A N 1
ATOM 658 C CA . ARG A 1 89 ? 4.229 5.759 -24.097 1.00 97.81 89 ARG A CA 1
ATOM 659 C C . ARG A 1 89 ? 4.003 7.265 -23.995 1.00 97.81 89 ARG A C 1
ATOM 661 O O . ARG A 1 89 ? 2.859 7.701 -23.918 1.00 97.81 89 ARG A O 1
ATOM 668 N N . ARG A 1 90 ? 5.067 8.080 -24.009 1.00 97.12 90 ARG A N 1
ATOM 669 C CA . ARG A 1 90 ? 4.943 9.555 -23.974 1.00 97.12 90 ARG A CA 1
ATOM 670 C C . ARG A 1 90 ? 4.187 10.117 -25.181 1.00 97.12 90 ARG A C 1
ATOM 672 O O . ARG A 1 90 ? 3.606 11.191 -25.076 1.00 97.12 90 ARG A O 1
ATOM 679 N N . ARG A 1 91 ? 4.169 9.384 -26.295 1.00 97.19 91 ARG A N 1
ATOM 680 C CA . ARG A 1 91 ? 3.408 9.704 -27.511 1.00 97.19 91 ARG A CA 1
ATOM 681 C C . ARG A 1 91 ? 1.996 9.109 -27.518 1.00 97.19 91 ARG A C 1
ATOM 683 O O . ARG A 1 91 ? 1.266 9.310 -28.477 1.00 97.19 91 ARG A O 1
ATOM 690 N N . SER A 1 92 ? 1.588 8.426 -26.446 1.00 97.38 92 SER A N 1
ATOM 691 C CA . SER A 1 92 ? 0.326 7.676 -26.338 1.00 97.38 92 SER A CA 1
ATOM 692 C C . SER A 1 92 ? 0.201 6.474 -27.287 1.00 97.38 92 SER A C 1
ATOM 694 O O . SER A 1 92 ? -0.889 5.920 -27.432 1.00 97.38 92 SER A O 1
ATOM 696 N N . ASP A 1 93 ? 1.311 5.993 -27.857 1.00 97.75 93 ASP A N 1
ATOM 697 C CA . ASP A 1 93 ? 1.366 4.764 -28.659 1.00 97.75 93 ASP A CA 1
ATOM 698 C C . ASP A 1 93 ? 1.373 3.526 -27.737 1.00 97.75 93 ASP A C 1
ATOM 700 O O . ASP A 1 93 ? 2.307 2.722 -27.724 1.00 97.75 93 ASP A O 1
ATOM 704 N N . ASN A 1 94 ? 0.330 3.380 -26.910 1.00 97.94 94 ASN A N 1
ATOM 705 C CA . ASN A 1 94 ? 0.292 2.442 -25.780 1.00 97.94 94 ASN A CA 1
ATOM 706 C C . ASN A 1 94 ? 0.467 0.970 -26.193 1.00 97.94 94 ASN A C 1
ATOM 708 O O . ASN A 1 94 ? 1.108 0.203 -25.477 1.00 97.94 94 ASN A O 1
ATOM 712 N N . HIS A 1 95 ? -0.049 0.565 -27.358 1.00 97.94 95 HIS A N 1
ATOM 713 C CA . HIS A 1 95 ? 0.164 -0.794 -27.873 1.00 97.94 95 HIS A CA 1
ATOM 714 C C . HIS A 1 95 ? 1.639 -1.065 -28.193 1.00 97.94 95 HIS A C 1
ATOM 716 O O . HIS A 1 95 ? 2.160 -2.124 -27.841 1.00 97.94 95 HIS A O 1
ATOM 722 N N . LEU A 1 96 ? 2.321 -0.105 -28.825 1.00 97.69 96 LEU A N 1
ATOM 723 C CA . LEU A 1 96 ? 3.742 -0.218 -29.144 1.00 97.69 96 LEU A CA 1
ATOM 724 C C . LEU A 1 96 ? 4.591 -0.174 -27.869 1.00 97.69 96 LEU A C 1
ATOM 726 O O . LEU A 1 96 ? 5.486 -0.999 -27.703 1.00 97.69 96 LEU A O 1
ATOM 730 N N . ALA A 1 97 ? 4.272 0.741 -26.951 1.00 98.25 97 ALA A N 1
ATOM 731 C CA . ALA A 1 97 ? 4.936 0.842 -25.657 1.00 98.25 97 ALA A CA 1
ATOM 732 C C . ALA A 1 97 ? 4.860 -0.477 -24.879 1.00 98.25 97 ALA A C 1
ATOM 734 O O . ALA A 1 97 ? 5.884 -0.984 -24.422 1.00 98.25 97 ALA A O 1
ATOM 735 N N . LEU A 1 98 ? 3.666 -1.074 -24.795 1.00 96.62 98 LEU A N 1
ATOM 736 C CA . LEU A 1 98 ? 3.473 -2.344 -24.106 1.00 96.62 98 LEU A CA 1
ATOM 737 C C . LEU A 1 98 ? 4.246 -3.488 -24.775 1.00 96.62 98 LEU A C 1
ATOM 739 O O . LEU A 1 98 ? 4.883 -4.279 -24.081 1.00 96.62 98 LEU A O 1
ATOM 743 N N . LEU A 1 99 ? 4.209 -3.580 -26.109 1.00 96.25 99 LEU A N 1
ATOM 744 C CA . LEU A 1 99 ? 4.945 -4.601 -26.861 1.00 96.25 99 LEU A CA 1
ATOM 745 C C . LEU A 1 99 ? 6.451 -4.534 -26.566 1.00 96.25 99 LEU A C 1
ATOM 747 O O . LEU A 1 99 ? 7.067 -5.547 -26.235 1.00 96.25 99 LEU A O 1
ATOM 751 N N . LEU A 1 100 ? 7.030 -3.336 -26.655 1.00 97.19 100 LEU A N 1
ATOM 752 C CA . LEU A 1 100 ? 8.459 -3.110 -26.443 1.00 97.19 100 LEU A CA 1
ATOM 753 C C . LEU A 1 100 ? 8.870 -3.347 -24.989 1.00 97.19 100 LEU A C 1
ATOM 755 O O . LEU A 1 100 ? 9.880 -4.004 -24.748 1.00 97.19 100 LEU A O 1
ATOM 759 N N . ALA A 1 101 ? 8.078 -2.873 -24.024 1.00 95.69 101 ALA A N 1
ATOM 760 C CA . ALA A 1 101 ? 8.362 -3.062 -22.604 1.00 95.69 101 ALA A CA 1
ATOM 761 C C . ALA A 1 101 ? 8.342 -4.548 -22.214 1.00 95.69 101 ALA A C 1
ATOM 763 O O . ALA A 1 101 ? 9.235 -5.018 -21.512 1.00 95.69 101 ALA A O 1
ATOM 764 N N . ARG A 1 102 ? 7.378 -5.322 -22.730 1.00 92.00 102 ARG A N 1
ATOM 765 C CA . ARG A 1 102 ? 7.337 -6.780 -22.526 1.00 92.00 102 ARG A CA 1
ATOM 766 C C . ARG A 1 102 ? 8.565 -7.472 -23.107 1.00 92.00 102 ARG A C 1
ATOM 768 O O . ARG A 1 102 ? 9.104 -8.374 -22.475 1.00 92.00 102 ARG A O 1
ATOM 775 N N . GLN A 1 103 ? 9.011 -7.048 -24.287 1.00 92.38 103 GLN A N 1
ATOM 776 C CA . GLN A 1 103 ? 10.215 -7.605 -24.894 1.00 92.38 103 GLN A CA 1
ATOM 777 C C . GLN A 1 103 ? 11.481 -7.216 -24.114 1.00 92.38 103 GLN A C 1
ATOM 779 O O . GLN A 1 103 ? 12.368 -8.048 -23.968 1.00 92.38 103 GLN A O 1
ATOM 784 N N . ALA A 1 104 ? 11.552 -5.996 -23.571 1.00 92.31 104 ALA A N 1
ATOM 785 C CA . ALA A 1 104 ? 12.658 -5.557 -22.720 1.00 92.31 104 ALA A CA 1
ATOM 786 C C . ALA A 1 104 ? 12.749 -6.376 -21.421 1.00 92.31 104 ALA A C 1
ATOM 788 O O . ALA A 1 104 ? 13.847 -6.745 -21.008 1.00 92.31 104 ALA A O 1
ATOM 789 N N . LEU A 1 105 ? 11.600 -6.704 -20.816 1.00 88.75 105 LEU A N 1
ATOM 790 C CA . LEU A 1 105 ? 11.525 -7.572 -19.637 1.00 88.75 105 LEU A CA 1
ATOM 791 C C . LEU A 1 105 ? 11.955 -9.010 -19.936 1.00 88.75 105 LEU A C 1
ATOM 793 O O . LEU A 1 105 ? 12.423 -9.691 -19.044 1.00 88.75 105 LEU A O 1
ATOM 797 N N . ALA A 1 106 ? 11.856 -9.502 -21.170 1.00 86.31 106 ALA A N 1
ATOM 798 C CA . ALA A 1 106 ? 12.257 -10.879 -21.468 1.00 86.31 106 ALA A CA 1
ATOM 799 C C . ALA A 1 106 ? 13.772 -11.140 -21.313 1.00 86.31 106 ALA A C 1
ATOM 801 O O . ALA A 1 106 ? 14.188 -12.298 -21.285 1.00 86.31 106 ALA A O 1
ATOM 802 N N . ASN A 1 107 ? 14.596 -10.094 -21.220 1.00 85.31 107 ASN A N 1
ATOM 803 C CA . ASN A 1 107 ? 16.041 -10.222 -21.073 1.00 85.31 107 ASN A CA 1
ATOM 804 C C . ASN A 1 107 ? 16.467 -10.177 -19.602 1.00 85.31 107 ASN A C 1
ATOM 806 O O . ASN A 1 107 ? 16.073 -9.288 -18.847 1.00 85.31 107 ASN A O 1
ATOM 810 N N . ALA A 1 108 ? 17.372 -11.079 -19.227 1.00 81.69 108 ALA A N 1
ATOM 811 C CA . ALA A 1 108 ? 18.101 -10.977 -17.970 1.00 81.69 108 ALA A CA 1
ATOM 812 C C . ALA A 1 108 ? 19.144 -9.843 -18.036 1.00 81.69 108 ALA A C 1
ATOM 814 O O . ALA A 1 108 ? 19.694 -9.583 -19.113 1.00 81.69 108 ALA A O 1
ATOM 815 N N . PRO A 1 109 ? 19.454 -9.176 -16.908 1.00 76.06 109 PRO A N 1
ATOM 816 C CA . PRO A 1 109 ? 20.572 -8.240 -16.859 1.00 76.06 109 PRO A CA 1
ATOM 817 C C . PRO A 1 109 ? 21.889 -8.946 -17.239 1.00 76.06 109 PRO A C 1
ATOM 819 O O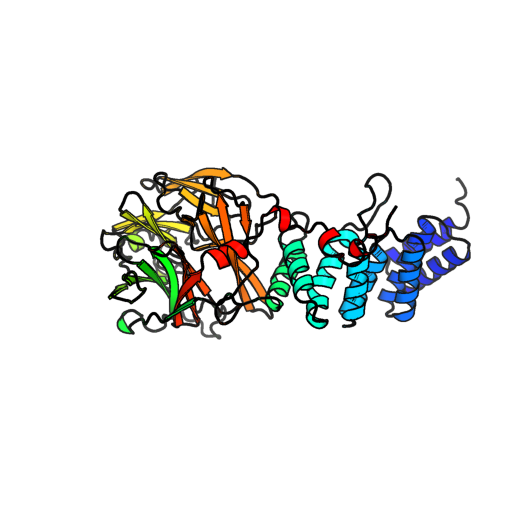 . PRO A 1 109 ? 22.086 -10.103 -16.859 1.00 76.06 109 PRO A O 1
ATOM 822 N N . PRO A 1 110 ? 22.816 -8.271 -17.945 1.00 76.75 110 PRO A N 1
ATOM 823 C CA . PRO A 1 110 ? 24.138 -8.819 -18.222 1.00 76.75 110 PRO A CA 1
ATOM 824 C C . PRO A 1 110 ? 24.898 -9.114 -16.921 1.00 76.75 110 PRO A C 1
ATOM 826 O O . PRO A 1 110 ? 24.798 -8.354 -15.954 1.00 76.75 110 PRO A O 1
ATOM 829 N N . GLU A 1 111 ? 25.695 -10.186 -16.903 1.00 69.75 111 GLU A N 1
ATOM 830 C CA . GLU A 1 111 ? 26.540 -10.525 -15.751 1.00 69.75 111 GLU A CA 1
ATOM 831 C C . GLU A 1 111 ? 27.489 -9.354 -15.391 1.00 69.75 111 GLU A C 1
ATOM 833 O O . GLU A 1 111 ? 28.097 -8.765 -16.294 1.00 69.75 111 GLU A O 1
ATOM 838 N N . PRO A 1 112 ? 27.673 -9.007 -14.096 1.00 55.56 112 PRO A N 1
ATOM 839 C CA . PRO A 1 112 ? 28.315 -7.755 -13.663 1.00 55.56 112 PRO A CA 1
ATOM 840 C C . PRO A 1 112 ? 29.795 -7.581 -14.042 1.00 55.56 112 PRO A C 1
ATOM 842 O O . PRO A 1 112 ? 30.376 -6.530 -13.783 1.00 55.56 112 PRO A O 1
ATOM 845 N N . ALA A 1 113 ? 30.440 -8.602 -14.607 1.00 49.97 113 ALA A N 1
ATOM 846 C CA . ALA A 1 113 ? 31.895 -8.678 -14.675 1.00 49.97 113 ALA A CA 1
ATOM 847 C C . ALA A 1 113 ? 32.558 -7.851 -15.798 1.00 49.97 113 ALA A C 1
ATOM 849 O O . ALA A 1 113 ? 33.783 -7.749 -15.791 1.00 49.97 113 ALA A O 1
ATOM 850 N N . ALA A 1 114 ? 31.821 -7.263 -16.756 1.00 51.72 114 ALA A N 1
ATOM 851 C CA . ALA A 1 114 ? 32.480 -6.631 -17.914 1.00 51.72 114 ALA A CA 1
ATOM 852 C C . ALA A 1 114 ? 31.811 -5.403 -18.564 1.00 51.72 114 ALA A C 1
ATOM 854 O O . ALA A 1 114 ? 32.480 -4.725 -19.343 1.00 51.72 114 ALA A O 1
ATOM 855 N N . LEU A 1 115 ? 30.537 -5.084 -18.299 1.00 61.19 115 LEU A N 1
ATOM 856 C CA . LEU A 1 115 ? 29.815 -4.052 -19.060 1.00 61.19 115 LEU A CA 1
ATOM 857 C C . LEU A 1 115 ? 29.091 -3.060 -18.149 1.00 61.19 115 LEU A C 1
ATOM 859 O O . LEU A 1 115 ? 28.352 -3.452 -17.251 1.00 61.19 115 LEU A O 1
ATOM 863 N N . ALA A 1 116 ? 29.262 -1.764 -18.418 1.00 70.88 116 ALA A N 1
ATOM 864 C CA . ALA A 1 116 ? 28.406 -0.737 -17.839 1.00 70.88 116 ALA A CA 1
ATOM 865 C C . ALA A 1 116 ? 27.046 -0.786 -18.558 1.00 70.88 116 ALA A C 1
ATOM 867 O O . ALA A 1 116 ? 26.978 -0.590 -19.775 1.00 70.88 116 ALA A O 1
ATOM 868 N N . PHE A 1 117 ? 25.970 -1.058 -17.823 1.00 78.31 117 PHE A N 1
ATOM 869 C CA . PHE A 1 117 ? 24.610 -1.089 -18.359 1.00 78.31 117 PHE A CA 1
ATOM 870 C C . PHE A 1 117 ? 23.651 -0.312 -17.462 1.00 78.31 117 PHE A C 1
ATOM 872 O O . PHE A 1 117 ? 23.894 -0.122 -16.267 1.00 78.31 117 PHE A O 1
ATOM 879 N N . ASP A 1 118 ? 22.549 0.142 -18.050 1.00 84.56 118 ASP A N 1
ATOM 880 C CA . ASP A 1 118 ? 21.470 0.768 -17.296 1.00 84.56 118 ASP A CA 1
ATOM 881 C C . ASP A 1 118 ? 20.610 -0.319 -16.650 1.00 84.56 118 ASP A C 1
ATOM 883 O O . ASP A 1 118 ? 19.781 -0.948 -17.307 1.00 84.56 118 ASP A O 1
ATOM 887 N N . ARG A 1 119 ? 20.803 -0.548 -15.346 1.00 83.50 119 ARG A N 1
ATOM 888 C CA . ARG A 1 119 ? 20.037 -1.547 -14.590 1.00 83.50 119 ARG A CA 1
ATOM 889 C C . ARG A 1 119 ? 18.529 -1.296 -14.668 1.00 83.50 119 ARG A C 1
ATOM 891 O O . ARG A 1 119 ? 17.769 -2.258 -14.695 1.00 83.50 119 ARG A O 1
ATOM 898 N N . SER A 1 120 ? 18.084 -0.041 -14.740 1.00 86.75 120 SER A N 1
ATOM 899 C CA . SER A 1 120 ? 16.652 0.275 -14.777 1.00 86.75 120 SER A CA 1
ATOM 900 C C . SER A 1 120 ? 15.964 -0.285 -16.027 1.00 86.75 120 SER A C 1
ATOM 902 O O . SER A 1 120 ? 14.812 -0.709 -15.943 1.00 86.75 120 SER A O 1
ATOM 904 N N . ALA A 1 121 ? 16.689 -0.396 -17.146 1.00 90.44 121 ALA A N 1
ATOM 905 C CA . ALA A 1 121 ? 16.182 -0.917 -18.414 1.00 90.44 121 ALA A CA 1
ATOM 906 C C . ALA A 1 121 ? 15.823 -2.414 -18.390 1.00 90.44 121 ALA A C 1
ATOM 908 O O . ALA A 1 121 ? 15.152 -2.888 -19.303 1.00 90.44 121 ALA A O 1
ATOM 909 N N . TYR A 1 122 ? 16.255 -3.150 -17.364 1.00 86.81 122 TYR A N 1
ATOM 910 C CA . TYR A 1 122 ? 15.973 -4.581 -17.183 1.00 86.81 122 TYR A CA 1
ATOM 911 C C . TYR A 1 122 ? 14.933 -4.841 -16.090 1.00 86.81 122 TYR A C 1
ATOM 913 O O . TYR A 1 122 ? 14.489 -5.970 -15.914 1.00 86.81 122 TYR A O 1
ATOM 921 N N . PHE A 1 123 ? 14.557 -3.803 -15.339 1.00 84.50 123 PHE A N 1
ATOM 922 C CA . PHE A 1 123 ? 13.677 -3.925 -14.184 1.00 84.50 123 PHE A CA 1
ATOM 923 C C . PHE A 1 123 ? 12.632 -2.807 -14.186 1.00 84.50 123 PHE A C 1
ATOM 925 O O . PHE A 1 123 ? 11.571 -2.947 -14.791 1.00 84.50 123 PHE A O 1
ATOM 932 N N . SER A 1 124 ? 12.922 -1.687 -13.518 1.00 89.50 124 SER A N 1
ATOM 933 C CA . SER A 1 124 ? 11.920 -0.674 -13.198 1.00 89.50 124 SER A CA 1
ATOM 934 C C . SER A 1 124 ? 11.357 0.038 -14.425 1.00 89.50 124 SER A C 1
ATOM 936 O O . SER A 1 124 ? 10.146 0.176 -14.519 1.00 89.50 124 SER A O 1
ATOM 938 N N . SER A 1 125 ? 12.184 0.446 -15.393 1.00 92.88 125 SER A N 1
ATOM 939 C CA . SER A 1 125 ? 11.720 1.260 -16.528 1.00 92.88 125 SER A CA 1
ATOM 940 C C . SER A 1 125 ? 10.683 0.531 -17.400 1.00 92.88 125 SER A C 1
ATOM 942 O O . SER A 1 125 ? 9.594 1.078 -17.592 1.00 92.88 125 SER A O 1
ATOM 944 N N . PRO A 1 126 ? 10.917 -0.712 -17.863 1.00 93.81 126 PRO A N 1
ATOM 945 C CA . PRO A 1 126 ? 9.886 -1.453 -18.582 1.00 93.81 126 PRO A CA 1
ATOM 946 C C . PRO A 1 126 ? 8.633 -1.732 -17.740 1.00 93.81 126 PRO A C 1
ATOM 948 O O . PRO A 1 126 ? 7.524 -1.675 -18.265 1.00 93.81 126 PRO A O 1
ATOM 951 N N . LEU A 1 127 ? 8.774 -2.006 -16.436 1.00 94.31 127 LEU A N 1
ATOM 952 C CA . LEU A 1 127 ? 7.622 -2.210 -15.550 1.00 94.31 127 LEU A CA 1
ATOM 953 C C . LEU A 1 127 ? 6.779 -0.939 -15.402 1.00 94.31 127 LEU A C 1
ATOM 955 O O . LEU A 1 127 ? 5.552 -1.027 -15.386 1.00 94.31 127 LEU A O 1
ATOM 959 N N . GLU A 1 128 ? 7.404 0.239 -15.335 1.00 96.56 128 GLU A N 1
ATOM 960 C CA . GLU A 1 128 ? 6.692 1.521 -15.329 1.00 96.56 128 GLU A CA 1
ATOM 961 C C . GLU A 1 128 ? 5.853 1.664 -16.604 1.00 96.56 128 GLU A C 1
ATOM 963 O O . GLU A 1 128 ? 4.658 1.966 -16.531 1.00 96.56 128 GLU A O 1
ATOM 968 N N . ASP A 1 129 ? 6.445 1.364 -17.762 1.00 97.56 129 ASP A N 1
ATOM 969 C CA . ASP A 1 129 ? 5.763 1.435 -19.054 1.00 97.56 129 ASP A CA 1
ATOM 970 C C . ASP A 1 129 ? 4.617 0.418 -19.170 1.00 97.56 129 ASP A C 1
ATOM 972 O O . ASP A 1 129 ? 3.538 0.777 -19.657 1.00 97.56 129 ASP A O 1
ATOM 976 N N . VAL A 1 130 ? 4.796 -0.812 -18.669 1.00 96.62 130 VAL A N 1
ATOM 977 C CA . VAL A 1 130 ? 3.725 -1.821 -18.568 1.00 96.62 130 VAL A CA 1
ATOM 978 C C . VAL A 1 130 ? 2.608 -1.328 -17.649 1.00 96.62 130 VAL A C 1
ATOM 980 O O . VAL A 1 130 ? 1.445 -1.362 -18.046 1.00 96.62 130 VAL A O 1
ATOM 983 N N . SER A 1 131 ? 2.939 -0.817 -16.458 1.00 96.38 131 SER A N 1
ATOM 984 C CA . SER A 1 131 ? 1.960 -0.373 -15.455 1.00 96.38 131 SER A CA 1
ATOM 985 C C . SER A 1 131 ? 1.037 0.744 -15.955 1.00 96.38 131 SER A C 1
ATOM 987 O O . SER A 1 131 ? -0.067 0.905 -15.439 1.00 96.38 131 SER A O 1
ATOM 989 N N . ILE A 1 132 ? 1.456 1.499 -16.975 1.00 98.06 132 ILE A N 1
ATOM 990 C CA . ILE A 1 132 ? 0.662 2.560 -17.604 1.00 98.06 132 ILE A CA 1
ATOM 991 C C . ILE A 1 132 ? -0.038 2.038 -18.861 1.00 98.06 132 ILE A C 1
ATOM 993 O O . ILE A 1 132 ? -1.253 2.164 -19.006 1.00 98.06 132 ILE A O 1
ATOM 997 N N . SER A 1 133 ? 0.719 1.445 -19.784 1.00 98.12 133 SER A N 1
ATOM 998 C CA . SER A 1 133 ? 0.219 1.093 -21.119 1.00 98.12 133 SER A CA 1
ATOM 999 C C . SER A 1 133 ? -0.791 -0.055 -21.076 1.00 98.12 133 SER A C 1
ATOM 1001 O O . SER A 1 133 ? -1.702 -0.113 -21.903 1.00 98.12 133 SER A O 1
ATOM 1003 N N . ALA A 1 134 ? -0.676 -0.951 -20.093 1.00 96.75 134 ALA A N 1
ATOM 1004 C CA . ALA A 1 134 ? -1.610 -2.054 -19.891 1.00 96.75 134 ALA A CA 1
ATOM 1005 C C . ALA A 1 134 ? -3.047 -1.575 -19.614 1.00 96.75 134 ALA A C 1
ATOM 1007 O O . ALA A 1 134 ? -4.001 -2.191 -20.085 1.00 96.75 134 ALA A O 1
ATOM 1008 N N . PHE A 1 135 ? -3.222 -0.437 -18.933 1.00 97.31 135 PHE A N 1
ATOM 1009 C CA . PHE A 1 135 ? -4.540 0.163 -18.711 1.00 97.31 135 PHE A CA 1
ATOM 1010 C C . PHE A 1 135 ? -5.211 0.550 -20.034 1.00 97.31 135 PHE A C 1
ATOM 1012 O O . PHE A 1 135 ? -6.350 0.163 -20.292 1.00 97.31 135 PHE A O 1
ATOM 1019 N N . TYR A 1 136 ? -4.484 1.260 -20.899 1.00 97.44 136 TYR A N 1
ATOM 1020 C CA . TYR A 1 136 ? -5.003 1.762 -22.176 1.00 97.44 136 TYR A CA 1
ATOM 1021 C C . TYR A 1 136 ? -5.192 0.681 -23.244 1.00 97.44 136 TYR A C 1
ATOM 1023 O O . TYR A 1 136 ? -5.896 0.905 -24.223 1.00 97.44 136 TYR A O 1
ATOM 1031 N N . THR A 1 137 ? -4.570 -0.483 -23.068 1.00 96.12 137 THR A N 1
ATOM 1032 C CA . THR A 1 137 ? -4.637 -1.609 -24.014 1.00 96.12 137 THR A CA 1
ATOM 1033 C C . THR A 1 137 ? -5.572 -2.730 -23.551 1.00 96.12 137 THR A C 1
ATOM 1035 O O . THR A 1 137 ? -5.767 -3.695 -24.283 1.00 96.12 137 THR A O 1
ATOM 1038 N N . GLY A 1 138 ? -6.173 -2.606 -22.361 1.00 94.69 138 GLY A N 1
ATOM 1039 C CA . GLY A 1 138 ? -7.097 -3.594 -21.793 1.00 94.69 138 GLY A CA 1
ATOM 1040 C C . GLY A 1 138 ? -6.430 -4.752 -21.037 1.00 94.69 138 GLY A C 1
ATOM 1041 O O . GLY A 1 138 ? -7.129 -5.580 -20.457 1.00 94.69 138 GLY A O 1
ATOM 1042 N N . GLU A 1 139 ? -5.100 -4.788 -20.958 1.00 93.31 139 GLU A N 1
ATOM 1043 C CA . GLU A 1 139 ? -4.298 -5.829 -20.295 1.00 93.31 139 GLU A CA 1
ATOM 1044 C C . GLU A 1 139 ? -4.242 -5.623 -18.763 1.00 93.31 139 GLU A C 1
ATOM 1046 O O . GLU A 1 139 ? -3.178 -5.571 -18.146 1.00 93.31 139 GLU A O 1
ATOM 1051 N N . ARG A 1 140 ? -5.407 -5.467 -18.118 1.00 92.88 140 ARG A N 1
ATOM 1052 C CA . ARG A 1 140 ? -5.530 -4.994 -16.720 1.00 92.88 140 ARG A CA 1
ATOM 1053 C C . ARG A 1 140 ? -4.741 -5.820 -15.703 1.00 92.88 140 ARG A C 1
ATOM 1055 O O . ARG A 1 140 ? -4.117 -5.252 -14.812 1.00 92.88 140 ARG A O 1
ATOM 1062 N N . GLU A 1 141 ? -4.760 -7.145 -15.836 1.00 90.31 141 GLU A N 1
ATOM 1063 C CA . GLU A 1 141 ? -4.031 -8.054 -14.942 1.00 90.31 141 GLU A CA 1
ATOM 1064 C C . GLU A 1 141 ? -2.520 -7.814 -15.005 1.00 90.31 141 GLU A C 1
ATOM 1066 O O . GLU A 1 141 ? -1.867 -7.712 -13.968 1.00 90.31 141 GLU A O 1
ATOM 1071 N N . LEU A 1 142 ? -1.985 -7.653 -16.216 1.00 90.94 142 LEU A N 1
ATOM 1072 C CA . LEU A 1 142 ? -0.570 -7.393 -16.445 1.00 90.94 142 LEU A CA 1
ATOM 1073 C C . LEU A 1 142 ? -0.148 -6.045 -15.842 1.00 90.94 142 LEU A C 1
ATOM 1075 O O . LEU A 1 142 ? 0.883 -5.956 -15.178 1.00 90.94 142 LEU A O 1
ATOM 1079 N N . GLY A 1 143 ? -0.975 -5.011 -16.020 1.00 94.06 143 GLY A N 1
ATOM 1080 C CA . GLY A 1 143 ? -0.753 -3.700 -15.409 1.00 94.06 143 GLY A CA 1
ATOM 1081 C C . GLY A 1 143 ? -0.728 -3.762 -13.883 1.00 94.06 143 GLY A C 1
ATOM 1082 O O . GLY A 1 143 ? 0.176 -3.208 -13.258 1.00 94.06 143 GLY A O 1
ATOM 1083 N N . ARG A 1 144 ? -1.664 -4.511 -13.284 1.00 91.69 144 ARG A N 1
ATOM 1084 C CA . ARG A 1 144 ? -1.717 -4.722 -11.833 1.00 91.69 144 ARG A CA 1
ATOM 1085 C C . ARG A 1 144 ? -0.464 -5.431 -11.322 1.00 91.69 144 ARG A C 1
ATOM 1087 O O . ARG A 1 144 ? 0.130 -4.973 -10.355 1.00 91.69 144 ARG A O 1
ATOM 1094 N N . GLN A 1 145 ? -0.027 -6.505 -11.981 1.00 90.38 145 GLN A N 1
ATOM 1095 C CA . GLN A 1 145 ? 1.194 -7.223 -11.597 1.00 90.38 145 GLN A CA 1
ATOM 1096 C C . GLN A 1 145 ? 2.441 -6.333 -11.695 1.00 90.38 145 GLN A C 1
ATOM 1098 O O . GLN A 1 145 ? 3.294 -6.382 -10.812 1.00 90.38 145 GLN A O 1
ATOM 1103 N N . ALA A 1 146 ? 2.530 -5.475 -12.717 1.00 92.25 146 ALA A N 1
ATOM 1104 C CA . ALA A 1 146 ? 3.623 -4.512 -12.832 1.00 92.25 146 ALA A CA 1
ATOM 1105 C C . ALA A 1 146 ? 3.611 -3.465 -11.703 1.00 92.25 146 ALA A C 1
ATOM 1107 O O . ALA A 1 146 ? 4.670 -3.108 -11.190 1.00 92.25 146 ALA A O 1
ATOM 1108 N N . CYS A 1 147 ? 2.434 -3.003 -11.265 1.00 94.19 147 CYS A N 1
ATOM 1109 C CA . CYS A 1 147 ? 2.323 -2.151 -10.079 1.00 94.19 147 CYS A CA 1
ATOM 1110 C C . CYS A 1 147 ? 2.812 -2.863 -8.809 1.00 94.19 147 CYS A C 1
ATOM 1112 O O . CYS A 1 147 ? 3.624 -2.296 -8.079 1.00 94.19 147 CYS A O 1
ATOM 1114 N N . GLU A 1 148 ? 2.362 -4.099 -8.564 1.00 91.75 148 GLU A N 1
ATOM 1115 C CA . GLU A 1 148 ? 2.790 -4.888 -7.399 1.00 91.75 148 GLU A CA 1
ATOM 1116 C C . GLU A 1 148 ? 4.310 -5.090 -7.385 1.00 91.75 148 GLU A C 1
ATOM 1118 O O . GLU A 1 148 ? 4.940 -4.910 -6.345 1.00 91.75 148 GLU A O 1
ATOM 1123 N N . ALA A 1 149 ? 4.902 -5.363 -8.548 1.00 89.94 149 ALA A N 1
ATOM 1124 C CA . ALA A 1 149 ? 6.341 -5.515 -8.715 1.00 89.94 149 ALA A CA 1
ATOM 1125 C C . ALA A 1 149 ? 7.136 -4.301 -8.245 1.00 89.94 149 ALA A C 1
ATOM 1127 O O . ALA A 1 149 ? 8.059 -4.404 -7.440 1.00 89.94 149 ALA A O 1
ATOM 1128 N N . LEU A 1 150 ? 6.765 -3.136 -8.771 1.00 91.81 150 LEU A N 1
ATOM 1129 C CA . LEU A 1 150 ? 7.450 -1.884 -8.493 1.00 91.81 150 LEU A CA 1
ATOM 1130 C C . LEU A 1 150 ? 7.280 -1.469 -7.033 1.00 91.81 150 LEU A C 1
ATOM 1132 O O . LEU A 1 150 ? 8.220 -0.955 -6.430 1.00 91.81 150 LEU A O 1
ATOM 1136 N N . LEU A 1 151 ? 6.092 -1.695 -6.461 1.00 92.06 151 LEU A N 1
ATOM 1137 C CA . LEU A 1 151 ? 5.803 -1.368 -5.067 1.00 92.06 151 LEU A CA 1
ATOM 1138 C C . LEU A 1 151 ? 6.674 -2.172 -4.099 1.00 92.06 151 LEU A C 1
ATOM 1140 O O . LEU A 1 151 ? 7.207 -1.590 -3.155 1.00 92.06 151 LEU A O 1
ATOM 1144 N N . HIS A 1 152 ? 6.841 -3.471 -4.350 1.00 91.06 152 HIS A N 1
ATOM 1145 C CA . HIS A 1 152 ? 7.478 -4.404 -3.420 1.00 91.06 152 HIS A CA 1
ATOM 1146 C C . HIS A 1 152 ? 8.977 -4.626 -3.662 1.00 91.06 152 HIS A C 1
ATOM 1148 O O . HIS A 1 152 ? 9.655 -5.211 -2.816 1.00 91.06 152 HIS A O 1
ATOM 1154 N N . GLU A 1 153 ? 9.537 -4.130 -4.765 1.00 87.81 153 GLU A N 1
ATOM 1155 C CA . GLU A 1 153 ? 10.968 -4.243 -5.047 1.00 87.81 153 GLU A CA 1
ATOM 1156 C C . GLU A 1 153 ? 11.787 -3.288 -4.161 1.00 87.81 153 GLU A C 1
ATOM 1158 O O . GLU A 1 153 ? 11.665 -2.063 -4.255 1.00 87.81 153 GLU A O 1
ATOM 1163 N N . ARG A 1 154 ? 12.667 -3.824 -3.301 1.00 86.88 154 ARG A N 1
ATOM 1164 C CA . ARG A 1 154 ? 13.487 -3.030 -2.359 1.00 86.88 154 ARG A CA 1
ATOM 1165 C C . ARG A 1 154 ? 14.481 -2.104 -3.060 1.00 86.88 154 ARG A C 1
ATOM 1167 O O . ARG A 1 154 ? 14.705 -0.996 -2.573 1.00 86.88 154 ARG A O 1
ATOM 1174 N N . SER A 1 155 ? 15.028 -2.503 -4.208 1.00 84.50 155 SER A N 1
ATOM 1175 C CA . SER A 1 155 ? 15.975 -1.671 -4.966 1.00 84.50 155 SER A CA 1
ATOM 1176 C C . SER A 1 155 ? 15.317 -0.532 -5.757 1.00 84.50 155 SER A C 1
ATOM 1178 O O . SER A 1 155 ? 16.012 0.334 -6.287 1.00 84.50 155 SER A O 1
ATOM 1180 N N . CYS A 1 156 ? 13.983 -0.498 -5.813 1.00 87.81 156 CYS A N 1
ATOM 1181 C CA . CYS A 1 156 ? 13.240 0.510 -6.553 1.00 87.81 156 CYS A CA 1
ATOM 1182 C C . CYS A 1 156 ? 13.362 1.909 -5.914 1.00 87.81 156 CYS A C 1
ATOM 1184 O O . CYS A 1 156 ? 13.383 2.062 -4.689 1.00 87.81 156 CYS A O 1
ATOM 1186 N N . ALA A 1 157 ? 13.415 2.958 -6.736 1.00 91.44 157 ALA A N 1
ATOM 1187 C CA . ALA A 1 157 ? 13.422 4.337 -6.251 1.00 91.44 157 ALA A CA 1
ATOM 1188 C C . ALA A 1 157 ? 12.041 4.743 -5.700 1.00 91.44 157 ALA A C 1
ATOM 1190 O O . ALA A 1 157 ? 11.009 4.264 -6.172 1.00 91.44 157 ALA A O 1
ATOM 1191 N N . THR A 1 158 ? 12.004 5.671 -4.734 1.00 92.19 158 THR A N 1
ATOM 1192 C CA . THR A 1 158 ? 10.747 6.171 -4.140 1.00 92.19 158 THR A CA 1
ATOM 1193 C C . THR A 1 158 ? 9.799 6.747 -5.191 1.00 92.19 158 THR A C 1
ATOM 1195 O O . THR A 1 158 ? 8.625 6.398 -5.187 1.00 92.19 158 THR A O 1
ATOM 1198 N N . VAL A 1 159 ? 10.315 7.528 -6.148 1.00 94.31 159 VAL A N 1
ATOM 1199 C CA . VAL A 1 159 ? 9.511 8.116 -7.236 1.00 94.31 159 VAL A CA 1
ATOM 1200 C C . VAL A 1 159 ? 8.795 7.056 -8.081 1.00 94.31 159 VAL A C 1
ATOM 1202 O O . VAL A 1 159 ? 7.636 7.233 -8.451 1.00 94.31 159 VAL A O 1
ATOM 1205 N N . THR A 1 160 ? 9.447 5.922 -8.336 1.00 94.25 160 THR A N 1
ATOM 1206 C CA . THR A 1 160 ? 8.854 4.804 -9.073 1.00 94.25 160 THR A CA 1
ATOM 1207 C C . THR A 1 160 ? 7.806 4.075 -8.230 1.00 94.25 160 THR A C 1
ATOM 1209 O O . THR A 1 160 ? 6.768 3.675 -8.754 1.00 94.25 160 THR A O 1
ATOM 1212 N N . ARG A 1 161 ? 8.010 3.945 -6.912 1.00 94.31 161 ARG A N 1
ATOM 1213 C CA . ARG A 1 161 ? 6.972 3.398 -6.020 1.00 94.31 161 ARG A CA 1
ATOM 1214 C C . ARG A 1 161 ? 5.752 4.309 -5.941 1.00 94.31 161 ARG A C 1
ATOM 1216 O O . ARG A 1 161 ? 4.632 3.813 -5.978 1.00 94.31 161 ARG A O 1
ATOM 1223 N N . ASP A 1 162 ? 5.953 5.623 -5.874 1.00 95.38 162 ASP A N 1
ATOM 1224 C CA . ASP A 1 162 ? 4.862 6.602 -5.897 1.00 95.38 162 ASP A CA 1
ATOM 1225 C C . ASP A 1 162 ? 4.081 6.530 -7.218 1.00 95.38 162 ASP A C 1
ATOM 1227 O O . ASP A 1 162 ? 2.847 6.550 -7.211 1.00 95.38 162 ASP A O 1
ATOM 1231 N N . LEU A 1 163 ? 4.782 6.365 -8.349 1.00 95.88 163 LEU A N 1
ATOM 1232 C CA . LEU A 1 163 ? 4.163 6.089 -9.647 1.00 95.88 163 LEU A CA 1
ATOM 1233 C C . LEU A 1 163 ? 3.323 4.805 -9.599 1.00 95.88 163 LEU A C 1
ATOM 1235 O O . LEU A 1 163 ? 2.170 4.814 -10.025 1.00 95.88 163 LEU A O 1
ATOM 1239 N N . ALA A 1 164 ? 3.880 3.711 -9.079 1.00 95.56 164 ALA A N 1
ATOM 1240 C CA . ALA A 1 164 ? 3.202 2.423 -9.009 1.00 95.56 164 ALA A CA 1
ATOM 1241 C C . ALA A 1 164 ? 1.970 2.459 -8.090 1.00 95.56 164 ALA A C 1
ATOM 1243 O O . ALA A 1 164 ? 0.920 1.933 -8.463 1.00 95.56 164 ALA A O 1
ATOM 1244 N N . ALA A 1 165 ? 2.051 3.143 -6.944 1.00 95.81 165 ALA A N 1
ATOM 1245 C CA . ALA A 1 165 ? 0.918 3.378 -6.050 1.00 95.81 165 ALA A CA 1
ATOM 1246 C C . ALA A 1 165 ? -0.182 4.175 -6.763 1.00 95.81 165 ALA A C 1
ATOM 1248 O O . ALA A 1 165 ? -1.350 3.790 -6.739 1.00 95.81 165 ALA A O 1
ATOM 1249 N N . ARG A 1 166 ? 0.192 5.248 -7.473 1.00 96.50 166 ARG A N 1
ATOM 1250 C CA . ARG A 1 166 ? -0.742 6.037 -8.284 1.00 96.50 166 ARG A CA 1
ATOM 1251 C C . ARG A 1 166 ? -1.405 5.190 -9.364 1.00 96.50 166 ARG A C 1
ATOM 1253 O O . ARG A 1 166 ? -2.624 5.225 -9.500 1.00 96.50 166 ARG A O 1
ATOM 1260 N N . ASN A 1 167 ? -0.629 4.397 -10.094 1.00 96.50 167 ASN A N 1
ATOM 1261 C CA . ASN A 1 167 ? -1.154 3.564 -11.170 1.00 96.50 167 ASN A CA 1
ATOM 1262 C C . ASN A 1 167 ? -2.059 2.442 -10.640 1.00 96.50 167 ASN A C 1
ATOM 1264 O O . ASN A 1 167 ? -3.058 2.117 -11.277 1.00 96.50 167 ASN A O 1
ATOM 1268 N N . SER A 1 168 ? -1.777 1.917 -9.442 1.00 95.44 168 SER A N 1
ATOM 1269 C CA . SER A 1 168 ? -2.603 0.895 -8.780 1.00 95.44 168 SER A CA 1
ATOM 1270 C C . SER A 1 168 ? -4.058 1.338 -8.614 1.00 95.44 168 SER A C 1
ATOM 1272 O O . SER A 1 168 ? -4.955 0.501 -8.676 1.00 95.44 168 SER A O 1
ATOM 1274 N N . THR A 1 169 ? -4.313 2.646 -8.477 1.00 95.12 169 THR A N 1
ATOM 1275 C CA . THR A 1 169 ? -5.676 3.194 -8.360 1.00 95.12 169 THR A CA 1
ATOM 1276 C C . THR A 1 169 ? -6.548 2.892 -9.585 1.00 95.12 169 THR A C 1
ATOM 1278 O O . THR A 1 169 ? -7.744 2.653 -9.436 1.00 95.12 169 THR A O 1
ATOM 1281 N N . TYR A 1 170 ? -5.960 2.799 -10.784 1.00 94.38 170 TYR A N 1
ATOM 1282 C CA . TYR A 1 170 ? -6.674 2.463 -12.022 1.00 94.38 170 TYR A CA 1
ATOM 1283 C C . TYR A 1 170 ? -7.005 0.971 -12.155 1.00 94.38 170 TYR A C 1
ATOM 1285 O O . TYR A 1 170 ? -7.842 0.599 -12.984 1.00 94.38 170 TYR A O 1
ATOM 1293 N N . TYR A 1 171 ? -6.364 0.121 -11.348 1.00 93.88 171 TYR A N 1
ATOM 1294 C CA . TYR A 1 171 ? -6.540 -1.334 -11.329 1.00 93.88 171 TYR A CA 1
ATOM 1295 C C . TYR A 1 171 ? -7.279 -1.841 -10.086 1.00 93.88 171 TYR A C 1
ATOM 1297 O O . TYR A 1 171 ? -7.374 -3.055 -9.903 1.00 93.88 171 TYR A O 1
ATOM 1305 N N . LEU A 1 172 ? -7.793 -0.932 -9.252 1.00 92.44 172 LEU A N 1
ATOM 1306 C CA . LEU A 1 172 ? -8.557 -1.277 -8.061 1.00 92.44 172 LEU A CA 1
ATOM 1307 C C . LEU A 1 172 ? -9.803 -2.089 -8.409 1.00 92.44 172 LEU A C 1
ATOM 1309 O O . LEU A 1 172 ? -10.549 -1.762 -9.334 1.00 92.44 172 LEU A O 1
ATOM 1313 N N . GLU A 1 173 ? -10.038 -3.118 -7.605 1.00 91.56 173 GLU A N 1
ATOM 1314 C CA . GLU A 1 173 ? -11.222 -3.965 -7.668 1.00 91.56 173 GLU A CA 1
ATOM 1315 C C . GLU A 1 173 ? -11.947 -3.930 -6.326 1.00 91.56 173 GLU A C 1
ATOM 1317 O O . GLU A 1 173 ? -11.349 -3.712 -5.268 1.00 91.56 173 GLU A O 1
ATOM 1322 N N . THR A 1 174 ? -13.261 -4.116 -6.376 1.00 92.31 174 THR A N 1
ATOM 1323 C CA . THR A 1 174 ? -14.085 -4.259 -5.179 1.00 92.31 174 THR A CA 1
ATOM 1324 C C . THR A 1 174 ? -14.139 -5.719 -4.767 1.00 92.31 174 THR A C 1
ATOM 1326 O O . THR A 1 174 ? -14.470 -6.569 -5.596 1.00 92.31 174 THR A O 1
ATOM 1329 N N . VAL A 1 175 ? -13.909 -6.008 -3.490 1.00 91.69 175 VAL A N 1
ATOM 1330 C CA . VAL A 1 175 ? -14.282 -7.308 -2.925 1.00 91.69 175 VAL A CA 1
ATOM 1331 C C . VAL A 1 175 ? -15.730 -7.206 -2.465 1.00 91.69 175 VAL A C 1
ATOM 1333 O O . VAL A 1 175 ? -16.058 -6.373 -1.622 1.00 91.69 175 VAL A O 1
ATOM 1336 N N . ALA A 1 176 ? -16.603 -8.025 -3.049 1.00 89.50 176 ALA A N 1
ATOM 1337 C CA . ALA A 1 176 ? -18.026 -7.997 -2.742 1.00 89.50 176 ALA A CA 1
ATOM 1338 C C . ALA A 1 176 ? -18.298 -8.653 -1.375 1.00 89.50 176 ALA A C 1
ATOM 1340 O O . ALA A 1 176 ? -18.015 -9.844 -1.216 1.00 89.50 176 ALA A O 1
ATOM 1341 N N . PRO A 1 177 ? -18.862 -7.924 -0.397 1.00 92.19 177 PRO A N 1
ATOM 1342 C CA . PRO A 1 177 ? -19.292 -8.532 0.851 1.00 92.19 177 PRO A CA 1
ATOM 1343 C C . PRO A 1 177 ? -20.533 -9.402 0.645 1.00 92.19 177 PRO A C 1
ATOM 1345 O O . PRO A 1 177 ? -21.414 -9.062 -0.146 1.00 92.19 177 PRO A O 1
ATOM 1348 N N . THR A 1 178 ? -20.628 -10.505 1.388 1.00 95.12 178 THR A N 1
ATOM 1349 C CA . THR A 1 178 ? -21.838 -11.344 1.425 1.00 95.12 178 THR A CA 1
ATOM 1350 C C . THR A 1 178 ? -22.956 -10.681 2.219 1.00 95.12 178 THR A C 1
ATOM 1352 O O . THR A 1 178 ? -24.133 -10.925 1.958 1.00 95.12 178 THR A O 1
ATOM 1355 N N . PHE A 1 179 ? -22.592 -9.798 3.148 1.00 95.88 179 PHE A N 1
ATOM 1356 C CA . PHE A 1 179 ? -23.514 -9.034 3.971 1.00 95.88 179 PHE A CA 1
ATOM 1357 C C . PHE A 1 179 ? -22.993 -7.617 4.203 1.00 95.88 179 PHE A C 1
ATOM 1359 O O . PHE A 1 179 ? -21.800 -7.409 4.417 1.00 95.88 179 PHE A O 1
ATOM 1366 N N . HIS A 1 180 ? -23.888 -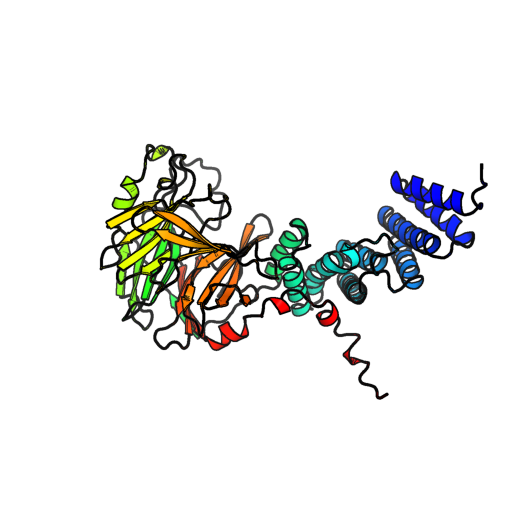6.632 4.218 1.00 95.12 180 HIS A N 1
ATOM 1367 C CA . HIS A 1 180 ? -23.570 -5.283 4.668 1.00 95.12 180 HIS A CA 1
ATOM 1368 C C . HIS A 1 180 ? -24.743 -4.680 5.436 1.00 95.12 180 HIS A C 1
ATOM 1370 O O . HIS A 1 180 ? -25.908 -4.890 5.095 1.00 95.12 180 HIS A O 1
ATOM 1376 N N . ARG A 1 181 ? -24.435 -3.882 6.457 1.00 96.31 181 ARG A N 1
ATOM 1377 C CA . ARG A 1 181 ? -25.424 -3.159 7.254 1.00 96.31 181 ARG A CA 1
ATOM 1378 C C . ARG A 1 181 ? -24.973 -1.729 7.481 1.00 96.31 181 ARG A C 1
ATOM 1380 O O . ARG A 1 181 ? -23.846 -1.485 7.903 1.00 96.31 181 ARG A O 1
ATOM 1387 N N . HIS A 1 182 ? -25.887 -0.799 7.233 1.00 96.38 182 HIS A N 1
ATOM 1388 C CA . HIS A 1 182 ? -25.717 0.594 7.620 1.00 96.38 182 HIS A CA 1
ATOM 1389 C C . HIS A 1 182 ? -25.827 0.733 9.142 1.00 96.38 182 HIS A C 1
ATOM 1391 O O . HIS A 1 182 ? -26.771 0.213 9.742 1.00 96.38 182 HIS A O 1
ATOM 1397 N N . ILE A 1 183 ? -24.893 1.457 9.754 1.00 96.38 183 ILE A N 1
ATOM 1398 C CA . ILE A 1 183 ? -24.896 1.753 11.186 1.00 96.38 183 ILE A CA 1
ATOM 1399 C C . ILE A 1 183 ? -25.411 3.182 11.385 1.00 96.38 183 ILE A C 1
ATOM 1401 O O . ILE A 1 183 ? -24.652 4.135 11.193 1.00 96.38 183 ILE A O 1
ATOM 1405 N N . PRO A 1 184 ? -26.693 3.371 11.747 1.00 92.31 184 PRO A N 1
ATOM 1406 C CA . PRO A 1 184 ? -27.208 4.699 12.024 1.00 92.31 184 PRO A CA 1
ATOM 1407 C C . PRO A 1 184 ? -26.539 5.273 13.273 1.00 92.31 184 PRO A C 1
ATOM 1409 O O . PRO A 1 184 ? -26.387 4.591 14.286 1.00 92.31 184 PRO A O 1
ATOM 1412 N N . LEU A 1 185 ? -26.189 6.554 13.204 1.00 90.25 185 LEU A N 1
ATOM 1413 C CA . LEU A 1 185 ? -25.750 7.328 14.355 1.00 90.25 185 LEU A CA 1
ATOM 1414 C C . LEU A 1 185 ? -26.763 8.443 14.597 1.00 90.25 185 LEU A C 1
ATOM 1416 O O . LEU A 1 185 ? -27.057 9.213 13.683 1.00 90.25 185 LEU A O 1
ATOM 1420 N N . ALA A 1 186 ? -27.307 8.505 15.810 1.00 85.56 186 ALA A N 1
ATOM 1421 C CA . ALA A 1 186 ? -28.249 9.549 16.178 1.00 85.56 186 ALA A CA 1
ATOM 1422 C C . ALA A 1 186 ? -27.560 10.926 16.212 1.00 85.56 186 ALA A C 1
ATOM 1424 O O . ALA A 1 186 ? -26.355 11.036 16.467 1.00 85.56 186 ALA A O 1
ATOM 1425 N N . ASP A 1 187 ? -28.319 11.981 15.913 1.00 82.75 187 ASP A N 1
ATOM 1426 C CA . ASP A 1 187 ? -27.780 13.340 15.790 1.00 82.75 187 ASP A CA 1
ATOM 1427 C C . ASP A 1 187 ? -27.217 13.880 17.107 1.00 82.75 187 ASP A C 1
ATOM 1429 O O . ASP A 1 187 ? -26.251 14.634 17.087 1.00 82.75 187 ASP A O 1
ATOM 1433 N N . ASP A 1 188 ? -27.762 13.446 18.241 1.00 87.31 188 ASP A N 1
ATOM 1434 C CA . ASP A 1 188 ? -27.335 13.819 19.593 1.00 87.31 188 ASP A CA 1
ATOM 1435 C C . ASP A 1 188 ? -25.972 13.234 19.997 1.00 87.31 188 ASP A C 1
ATOM 1437 O O . ASP A 1 188 ? -25.318 13.748 20.906 1.00 87.31 188 ASP A O 1
ATOM 1441 N N . ILE A 1 189 ? -25.499 12.199 19.298 1.00 91.69 189 ILE A N 1
ATOM 1442 C CA . ILE A 1 189 ? -24.147 11.662 19.484 1.00 91.69 189 ILE A CA 1
ATOM 1443 C C . ILE A 1 189 ? -23.094 12.631 18.928 1.00 91.69 189 ILE A C 1
ATOM 1445 O O . ILE A 1 189 ? -21.973 12.705 19.446 1.00 91.69 189 ILE A O 1
ATOM 1449 N N . ARG A 1 190 ? -23.437 13.403 17.890 1.00 89.19 190 ARG A N 1
ATOM 1450 C CA . ARG A 1 190 ? -22.518 14.312 17.193 1.00 89.19 190 ARG A CA 1
ATOM 1451 C C . ARG A 1 190 ? -22.675 15.749 17.677 1.00 89.19 190 ARG A C 1
ATOM 1453 O O . ARG A 1 190 ? -23.774 16.235 17.915 1.00 89.19 190 ARG A O 1
ATOM 1460 N N . SER A 1 191 ? -21.559 16.464 17.748 1.00 85.44 191 SER A N 1
ATOM 1461 C CA . SER A 1 191 ? -21.571 17.923 17.874 1.00 85.44 191 SER A CA 1
ATOM 1462 C C . SER A 1 191 ? -21.756 18.578 16.501 1.00 85.44 191 SER A C 1
ATOM 1464 O O . SER A 1 191 ? -21.453 17.986 15.464 1.00 85.44 191 SER A O 1
ATOM 1466 N N . ALA A 1 192 ? -22.208 19.834 16.479 1.00 80.44 192 ALA A N 1
ATOM 1467 C CA . ALA A 1 192 ? -22.325 20.598 15.239 1.00 80.44 192 ALA A CA 1
ATOM 1468 C C . ALA A 1 192 ? -20.976 20.669 14.493 1.00 80.44 192 ALA A C 1
ATOM 1470 O O . ALA A 1 192 ? -19.959 21.053 15.069 1.00 80.44 192 ALA A O 1
ATOM 1471 N N . GLY A 1 193 ? -20.980 20.305 13.208 1.00 80.62 193 GLY A N 1
ATOM 1472 C CA . GLY A 1 193 ? -19.785 20.288 12.358 1.00 80.62 193 GLY A CA 1
ATOM 1473 C C . GLY A 1 193 ? -18.930 19.021 12.464 1.00 80.62 193 GLY A C 1
ATOM 1474 O O . GLY A 1 193 ? -17.975 18.890 11.703 1.00 80.62 193 GLY A O 1
ATOM 1475 N N . GLU A 1 194 ? -19.262 18.078 13.352 1.00 87.25 194 GLU A N 1
ATOM 1476 C CA . GLU A 1 194 ? -18.599 16.775 13.371 1.00 87.25 194 GLU A CA 1
ATOM 1477 C C . GLU A 1 194 ? -19.118 15.862 12.263 1.00 87.25 194 GLU A C 1
ATOM 1479 O O . GLU A 1 194 ? -20.318 15.779 11.986 1.00 87.25 194 GLU A O 1
ATOM 1484 N N . ILE A 1 195 ? -18.197 15.104 11.683 1.00 88.06 195 ILE A N 1
ATOM 1485 C CA . ILE A 1 195 ? -18.505 13.967 10.832 1.00 88.06 195 ILE A CA 1
ATOM 1486 C C . ILE A 1 195 ? -18.166 12.666 11.555 1.00 88.06 195 ILE A C 1
ATOM 1488 O O . ILE A 1 195 ? -17.213 12.603 12.336 1.00 88.06 195 ILE A O 1
ATOM 1492 N N . ALA A 1 196 ? -18.924 11.619 11.254 1.00 91.62 196 ALA A N 1
ATOM 1493 C CA . ALA A 1 196 ? -18.685 10.271 11.737 1.00 91.62 196 ALA A CA 1
ATOM 1494 C C . ALA A 1 196 ? -18.018 9.414 10.654 1.00 91.62 196 ALA A C 1
ATOM 1496 O O . ALA A 1 196 ? -18.462 9.398 9.504 1.00 91.62 196 ALA A O 1
ATOM 1497 N N . THR A 1 197 ? -16.969 8.688 11.036 1.00 92.62 197 THR A N 1
ATOM 1498 C CA . THR A 1 197 ? -16.291 7.692 10.191 1.00 92.62 197 THR A CA 1
ATOM 1499 C C . THR A 1 197 ? -15.979 6.435 10.995 1.00 92.62 197 THR A C 1
ATOM 1501 O O . THR A 1 197 ? -15.863 6.484 12.221 1.00 92.62 197 THR A O 1
ATOM 1504 N N . ALA A 1 198 ? -15.865 5.297 10.318 1.00 93.31 198 ALA A N 1
ATOM 1505 C CA . ALA A 1 198 ? -15.572 4.028 10.961 1.00 93.31 198 ALA A CA 1
ATOM 1506 C C . ALA A 1 198 ? -14.191 4.063 11.630 1.00 93.31 198 ALA A C 1
ATOM 1508 O O . ALA A 1 198 ? -13.187 4.449 11.026 1.00 93.31 198 ALA A O 1
ATOM 1509 N N . GLY A 1 199 ? -14.156 3.669 12.899 1.00 93.62 199 GLY A N 1
ATOM 1510 C CA . GLY A 1 199 ? -12.945 3.356 13.640 1.00 93.62 199 GLY A CA 1
ATOM 1511 C C . GLY A 1 199 ? -12.782 1.846 13.783 1.00 93.62 199 GLY A C 1
ATOM 1512 O O . GLY A 1 199 ? -13.215 1.081 12.924 1.00 93.62 199 GLY A O 1
ATOM 1513 N N . SER A 1 200 ? -12.139 1.432 14.872 1.00 94.50 200 SER A N 1
ATOM 1514 C CA . SER A 1 200 ? -11.849 0.026 15.163 1.00 94.50 200 SER A CA 1
ATOM 1515 C C . SER A 1 200 ? -13.098 -0.807 15.455 1.00 94.50 200 SER A C 1
ATOM 1517 O O . SER A 1 200 ? -14.125 -0.293 15.888 1.00 94.50 200 SER A O 1
ATOM 1519 N N . LEU A 1 201 ? -12.992 -2.115 15.231 1.00 95.44 201 LEU A N 1
ATOM 1520 C CA . LEU A 1 201 ? -14.042 -3.095 15.483 1.00 95.44 201 LEU A CA 1
ATOM 1521 C C . LEU A 1 201 ? -13.429 -4.274 16.235 1.00 95.44 201 LEU A C 1
ATOM 1523 O O . LEU A 1 201 ? -12.402 -4.797 15.807 1.00 95.44 201 LEU A O 1
ATOM 1527 N N . VAL A 1 202 ? -14.056 -4.685 17.334 1.00 93.81 202 VAL A N 1
ATOM 1528 C CA . VAL A 1 202 ? -13.609 -5.816 18.158 1.00 93.81 202 VAL A CA 1
ATOM 1529 C C . VAL A 1 202 ? -14.793 -6.741 18.413 1.00 93.81 202 VAL A C 1
ATOM 1531 O O . VAL A 1 202 ? -15.886 -6.263 18.713 1.00 93.81 202 VAL A O 1
ATOM 1534 N N . ALA A 1 203 ? -14.584 -8.051 18.288 1.00 92.88 203 ALA A N 1
ATOM 1535 C CA . ALA A 1 203 ? -15.557 -9.043 18.738 1.00 92.88 203 ALA A CA 1
ATOM 1536 C C . ALA A 1 203 ? -15.522 -9.150 20.271 1.00 92.88 203 ALA A C 1
ATOM 1538 O O . ALA A 1 203 ? -14.450 -9.164 20.875 1.00 92.88 203 ALA A O 1
ATOM 1539 N N . ASP A 1 204 ? -16.694 -9.205 20.886 1.00 86.81 204 ASP A N 1
ATOM 1540 C CA . ASP A 1 204 ? -16.903 -9.417 22.321 1.00 86.81 204 ASP A CA 1
ATOM 1541 C C . ASP A 1 204 ? -17.784 -10.651 22.522 1.00 86.81 204 ASP A C 1
ATOM 1543 O O . ASP A 1 204 ? -18.426 -11.057 21.564 1.00 86.81 204 ASP A O 1
ATOM 1547 N N . ASP A 1 205 ? -17.863 -11.211 23.730 1.00 86.81 205 ASP A N 1
ATOM 1548 C CA . ASP A 1 205 ? -18.451 -12.538 24.001 1.00 86.81 205 ASP A CA 1
ATOM 1549 C C . ASP A 1 205 ? -19.830 -12.774 23.332 1.00 86.81 205 ASP A C 1
ATOM 1551 O O . ASP A 1 205 ? -20.061 -13.844 22.774 1.00 86.81 205 ASP A O 1
ATOM 1555 N N . ASP A 1 206 ? -20.697 -11.754 23.295 1.00 86.56 206 ASP A N 1
ATOM 1556 C CA . ASP A 1 206 ? -22.062 -11.837 22.741 1.00 86.56 206 ASP A CA 1
ATOM 1557 C C . ASP A 1 206 ? -22.304 -10.960 21.491 1.00 86.56 206 ASP A C 1
ATOM 1559 O O . ASP A 1 206 ? -23.440 -10.802 21.030 1.00 86.56 206 ASP A O 1
ATOM 1563 N N . GLY A 1 207 ? -21.264 -10.340 20.929 1.00 95.31 207 GLY A N 1
ATOM 1564 C CA . GLY A 1 207 ? -21.442 -9.403 19.820 1.00 95.31 207 GLY A CA 1
ATOM 1565 C C . GLY A 1 207 ? -20.177 -8.673 19.401 1.00 95.31 207 GLY A C 1
ATOM 1566 O O . GLY A 1 207 ? -19.102 -9.263 19.320 1.00 95.31 207 GLY A O 1
ATOM 1567 N N . TYR A 1 208 ? -20.298 -7.384 19.100 1.00 96.19 208 TYR A N 1
ATOM 1568 C CA . TYR A 1 208 ? -19.172 -6.568 18.658 1.00 96.19 208 TYR A CA 1
ATOM 1569 C C . TYR A 1 208 ? -19.222 -5.170 19.262 1.00 96.19 208 TYR A C 1
ATOM 1571 O O . TYR A 1 208 ? -20.284 -4.620 19.552 1.00 96.19 208 TYR A O 1
ATOM 1579 N N . ARG A 1 209 ? -18.050 -4.556 19.397 1.00 95.44 209 ARG A N 1
ATOM 1580 C CA . ARG A 1 209 ? -17.901 -3.150 19.769 1.00 95.44 209 ARG A CA 1
ATOM 1581 C C . ARG A 1 209 ? -17.246 -2.411 18.623 1.00 95.44 209 ARG A C 1
ATOM 1583 O O . ARG A 1 209 ? -16.093 -2.674 18.278 1.00 95.44 209 ARG A O 1
ATOM 1590 N N . LEU A 1 210 ? -18.004 -1.498 18.034 1.00 96.62 210 LEU A N 1
ATOM 1591 C CA . LEU A 1 210 ? -17.547 -0.613 16.977 1.00 96.62 210 LEU A CA 1
ATOM 1592 C C . LEU A 1 210 ? -17.201 0.744 17.582 1.00 96.62 210 LEU A C 1
ATOM 1594 O O . LEU A 1 210 ? -18.058 1.423 18.146 1.00 96.62 210 LEU A O 1
ATOM 1598 N N . LEU A 1 211 ? -15.955 1.161 17.417 1.00 96.06 211 LEU A N 1
ATOM 1599 C CA . LEU A 1 211 ? -15.548 2.529 17.659 1.00 96.06 211 LEU A CA 1
ATOM 1600 C C . LEU A 1 211 ? -15.874 3.380 16.426 1.00 96.06 211 LEU A C 1
ATOM 1602 O O . LEU A 1 211 ? -15.496 3.047 15.304 1.00 96.06 211 LEU A O 1
ATOM 1606 N N . VAL A 1 212 ? -16.541 4.507 16.629 1.00 96.12 212 VAL A N 1
ATOM 1607 C CA . VAL A 1 212 ? -16.849 5.501 15.599 1.00 96.12 212 VAL A CA 1
ATOM 1608 C C . VAL A 1 212 ? -16.043 6.759 15.890 1.00 96.12 212 VAL A C 1
ATOM 1610 O O . VAL A 1 212 ? -16.114 7.310 16.987 1.00 96.12 212 VAL A O 1
ATOM 1613 N N . ARG A 1 213 ? -15.283 7.226 14.900 1.00 93.75 213 ARG A N 1
ATOM 1614 C CA . ARG A 1 213 ? -14.487 8.454 14.987 1.00 93.75 213 ARG A CA 1
ATOM 1615 C C . ARG A 1 213 ? -15.377 9.649 14.676 1.00 93.75 213 ARG A C 1
ATOM 1617 O O . ARG A 1 213 ? -15.989 9.680 13.607 1.00 93.75 213 ARG A O 1
ATOM 1624 N N . LEU A 1 214 ? -15.413 10.625 15.578 1.00 93.00 214 LEU A N 1
ATOM 1625 C CA . LEU A 1 214 ? -16.154 11.877 15.441 1.00 93.00 214 LEU A CA 1
ATOM 1626 C C . LEU A 1 214 ? -15.155 13.030 15.340 1.00 93.00 214 LEU A C 1
ATOM 1628 O O . LEU A 1 214 ? -14.385 13.267 16.270 1.00 93.00 214 LEU A O 1
ATOM 1632 N N . GLN A 1 215 ? -15.136 13.728 14.209 1.00 86.88 215 GLN A N 1
ATOM 1633 C CA . GLN A 1 215 ? -14.113 14.739 13.929 1.00 86.88 215 GLN A CA 1
ATOM 1634 C C . GLN A 1 215 ? -14.699 15.967 13.243 1.00 86.88 215 GLN A C 1
ATOM 1636 O O . GLN A 1 215 ? -15.554 15.848 12.371 1.00 86.88 215 GLN A O 1
ATOM 1641 N N . THR A 1 216 ? -14.208 17.151 13.603 1.00 82.31 216 THR A N 1
ATOM 1642 C CA . THR A 1 216 ? -14.609 18.423 12.971 1.00 82.31 216 THR A CA 1
ATOM 1643 C C . THR A 1 216 ? -13.887 18.704 11.648 1.00 82.31 216 THR A C 1
ATOM 1645 O O . THR A 1 216 ? -14.146 19.715 10.995 1.00 82.31 216 THR A O 1
ATOM 1648 N N . ARG A 1 217 ? -12.975 17.815 11.236 1.00 70.62 217 ARG A N 1
ATOM 1649 C CA . ARG A 1 217 ? -12.212 17.893 9.987 1.00 70.62 217 ARG A CA 1
ATOM 1650 C C . ARG A 1 217 ? -12.684 16.829 9.000 1.00 70.62 217 ARG A C 1
ATOM 1652 O O . ARG A 1 217 ? -12.849 15.673 9.375 1.00 70.62 217 ARG A O 1
ATOM 1659 N N . ASP A 1 218 ? -12.808 17.207 7.728 1.00 64.81 218 ASP A N 1
ATOM 1660 C CA . ASP A 1 218 ? -12.994 16.241 6.645 1.00 64.81 218 ASP A CA 1
ATOM 1661 C C . ASP A 1 218 ? -11.683 15.455 6.391 1.00 64.81 218 ASP A C 1
ATOM 1663 O O . ASP A 1 218 ? -10.654 16.068 6.085 1.00 64.81 218 ASP A O 1
ATOM 1667 N N . PRO A 1 219 ? -11.674 14.116 6.527 1.00 59.41 219 PRO A N 1
ATOM 1668 C CA . PRO A 1 219 ? -10.517 13.278 6.243 1.00 59.41 219 PRO A CA 1
ATOM 1669 C C . PRO A 1 219 ? -10.153 13.260 4.749 1.00 59.41 219 PRO A C 1
ATOM 1671 O O . PRO A 1 219 ? -8.996 12.982 4.428 1.00 59.41 219 PRO A O 1
ATOM 1674 N N . ASP A 1 220 ? -11.091 13.586 3.850 1.00 53.44 220 ASP A N 1
ATOM 1675 C CA . ASP A 1 220 ? -10.901 13.568 2.395 1.00 53.44 220 ASP A CA 1
ATOM 1676 C C . ASP A 1 220 ? -10.492 14.940 1.826 1.00 53.44 220 ASP A C 1
ATOM 1678 O O . ASP A 1 220 ? -9.836 15.004 0.784 1.00 53.44 220 ASP A O 1
ATOM 1682 N N . HIS A 1 221 ? -10.797 16.042 2.522 1.00 53.34 221 HIS A N 1
ATOM 1683 C CA . HIS A 1 221 ? -10.444 17.402 2.100 1.00 53.34 221 HIS A CA 1
ATOM 1684 C C . HIS A 1 221 ? -9.442 18.050 3.064 1.00 53.34 221 HIS A C 1
ATOM 1686 O O . HIS A 1 221 ? -9.788 18.529 4.143 1.00 53.34 221 HIS A O 1
ATOM 1692 N N . GLN A 1 222 ? -8.174 18.148 2.643 1.00 48.53 222 GLN A N 1
ATOM 1693 C CA . GLN A 1 222 ? -7.181 18.968 3.355 1.00 48.53 222 GLN A CA 1
ATOM 1694 C C . GLN A 1 222 ? -7.394 20.482 3.174 1.00 48.53 222 GLN A C 1
ATOM 1696 O O . GLN A 1 222 ? -6.779 21.268 3.888 1.00 48.53 222 GLN A O 1
ATOM 1701 N N . THR A 1 223 ? -8.280 20.901 2.273 1.00 39.34 223 THR A N 1
ATOM 1702 C CA . THR A 1 223 ? -8.624 22.305 2.031 1.00 39.34 223 THR A CA 1
ATOM 1703 C C . THR A 1 223 ? -10.057 22.575 2.459 1.00 39.34 223 THR A C 1
ATOM 1705 O O . THR A 1 223 ? -10.989 22.406 1.674 1.00 39.34 223 THR A O 1
ATOM 1708 N N . TYR A 1 224 ? -10.239 23.055 3.689 1.00 39.44 224 TYR A N 1
ATOM 1709 C CA . TYR A 1 224 ? -11.412 23.873 3.971 1.00 39.44 224 TYR A CA 1
ATOM 1710 C C . TYR A 1 224 ? -11.168 25.239 3.324 1.00 39.44 224 TYR A C 1
ATOM 1712 O O . TYR A 1 224 ? -10.159 25.897 3.580 1.00 39.44 224 TYR A O 1
ATOM 1720 N N . ALA A 1 225 ? -12.053 25.611 2.404 1.00 34.22 225 ALA A N 1
ATOM 1721 C CA . ALA A 1 225 ? -11.957 26.808 1.586 1.00 34.22 225 ALA A CA 1
ATOM 1722 C C . ALA A 1 225 ? -11.789 28.071 2.440 1.00 34.22 225 ALA A C 1
ATOM 1724 O O . ALA A 1 225 ? -12.752 28.496 3.069 1.00 34.22 225 ALA A O 1
ATOM 1725 N N . GLY A 1 226 ? -10.593 28.672 2.427 1.00 35.62 226 GLY A N 1
ATOM 1726 C CA . GLY A 1 226 ? -10.347 30.116 2.582 1.00 35.62 226 GLY A CA 1
ATOM 1727 C C . GLY A 1 226 ? -10.925 30.848 3.801 1.00 35.62 226 GLY A C 1
ATOM 1728 O O . GLY A 1 226 ? -10.771 32.061 3.899 1.00 35.62 226 GLY A O 1
ATOM 1729 N N . ARG A 1 227 ? -11.576 30.164 4.739 1.00 34.12 227 ARG A N 1
ATOM 1730 C CA . ARG A 1 227 ? -11.977 30.696 6.031 1.00 34.12 227 ARG A CA 1
ATOM 1731 C C . ARG A 1 227 ? -10.989 30.150 7.033 1.00 34.12 227 ARG A C 1
ATOM 1733 O O . ARG A 1 227 ? -11.084 28.998 7.444 1.00 34.12 227 ARG A O 1
ATOM 1740 N N . VAL A 1 228 ? -10.038 31.003 7.394 1.00 36.38 228 VAL A N 1
ATOM 1741 C CA . VAL A 1 228 ? -9.306 30.886 8.650 1.00 36.38 228 VAL A CA 1
ATOM 1742 C C . VAL A 1 228 ? -10.368 30.835 9.747 1.00 36.38 228 VAL A C 1
ATOM 1744 O O . VAL A 1 228 ? -10.965 31.850 10.098 1.00 36.38 228 VAL A O 1
ATOM 1747 N N . LEU A 1 229 ? -10.709 29.627 10.179 1.00 40.62 229 LEU A N 1
ATOM 1748 C CA . LEU A 1 229 ? -11.513 29.402 11.363 1.00 40.62 229 LEU A CA 1
ATOM 1749 C C . LEU A 1 229 ? -10.519 29.156 12.488 1.00 40.62 229 LEU A C 1
ATOM 1751 O O . LEU A 1 229 ? -9.745 28.205 12.456 1.00 40.62 229 LEU A O 1
ATOM 1755 N N . ASP A 1 230 ? -10.533 30.082 13.430 1.00 43.66 230 ASP A N 1
ATOM 1756 C CA . ASP A 1 230 ? -9.625 30.255 14.560 1.00 43.66 230 ASP A CA 1
ATOM 1757 C C . ASP A 1 230 ? -9.786 29.169 15.650 1.00 43.66 230 ASP A C 1
ATOM 1759 O O . ASP A 1 230 ? -9.849 29.478 16.834 1.00 43.66 230 ASP A O 1
ATOM 1763 N N . TRP A 1 231 ? -9.938 27.886 15.288 1.00 50.47 231 TRP A N 1
ATOM 1764 C CA . TRP A 1 231 ? -10.338 26.852 16.251 1.00 50.47 231 TRP A CA 1
ATOM 1765 C C . TRP A 1 231 ? -9.487 25.585 16.173 1.00 50.47 231 TRP A C 1
ATOM 1767 O O . TRP A 1 231 ? -9.328 24.959 15.126 1.00 50.47 231 TRP A O 1
ATOM 1777 N N . THR A 1 232 ? -8.996 25.188 17.339 1.00 58.59 232 THR A N 1
ATOM 1778 C CA . THR A 1 232 ? -8.459 23.869 17.655 1.00 58.59 232 THR A CA 1
ATOM 1779 C C . THR A 1 232 ? -9.367 22.741 17.128 1.00 58.59 232 THR A C 1
ATOM 1781 O O . THR A 1 232 ? -10.585 22.751 17.326 1.00 58.59 232 THR A O 1
ATOM 1784 N N . GLN A 1 233 ? -8.804 21.749 16.427 1.00 75.81 233 GLN A N 1
ATOM 1785 C CA . GLN A 1 233 ? -9.581 20.598 15.936 1.00 75.81 233 GLN A CA 1
ATOM 1786 C C . GLN A 1 233 ? -9.934 19.672 17.107 1.00 75.81 233 GLN A C 1
ATOM 1788 O O . GLN A 1 233 ? -9.141 19.532 18.036 1.00 75.81 233 GLN A O 1
ATOM 1793 N N . ARG A 1 234 ? -11.097 19.008 17.074 1.00 82.88 234 ARG A N 1
ATOM 1794 C CA . ARG A 1 234 ? -11.481 18.021 18.097 1.00 82.88 234 ARG A CA 1
ATOM 1795 C C . ARG A 1 234 ? -11.729 16.656 17.466 1.00 82.88 234 ARG A C 1
ATOM 1797 O O . ARG A 1 234 ? -12.462 16.552 16.484 1.00 82.88 234 ARG A O 1
ATOM 1804 N N . ALA A 1 235 ? -11.137 15.630 18.067 1.00 88.75 235 ALA A N 1
ATOM 1805 C CA . ALA A 1 235 ? -11.340 14.223 17.771 1.00 88.75 235 ALA A CA 1
ATOM 1806 C C . ALA A 1 235 ? -11.972 13.542 18.991 1.00 88.75 235 ALA A C 1
ATOM 1808 O O . ALA A 1 235 ? -11.330 13.375 20.028 1.00 88.75 235 ALA A O 1
ATOM 1809 N N . ARG A 1 236 ? -13.247 13.167 18.873 1.00 93.38 236 ARG A N 1
ATOM 1810 C CA . ARG A 1 236 ? -13.966 12.352 19.861 1.00 93.38 236 ARG A CA 1
ATOM 1811 C C . ARG A 1 236 ? -14.194 10.954 19.301 1.00 93.38 236 ARG A C 1
ATOM 1813 O O . ARG A 1 236 ? -14.104 10.722 18.096 1.00 93.38 236 ARG A O 1
ATOM 1820 N N . ASN A 1 237 ? -14.546 10.025 20.178 1.00 95.62 237 ASN A N 1
ATOM 1821 C CA . ASN A 1 237 ? -14.912 8.673 19.784 1.00 95.62 237 ASN A CA 1
ATOM 1822 C C . ASN A 1 237 ? -16.275 8.320 20.383 1.00 95.62 237 ASN A C 1
ATOM 1824 O O . ASN A 1 237 ? -16.600 8.752 21.486 1.00 95.62 237 ASN A O 1
ATOM 1828 N N . ALA A 1 238 ? -17.072 7.543 19.662 1.00 96.69 238 ALA A N 1
ATOM 1829 C CA . ALA A 1 238 ? -18.274 6.903 20.179 1.00 96.69 238 ALA A CA 1
ATOM 1830 C C . ALA A 1 238 ? -18.121 5.386 20.096 1.00 96.69 238 ALA A C 1
ATOM 1832 O O . ALA A 1 238 ? -17.398 4.873 19.247 1.00 96.69 238 ALA A O 1
ATOM 1833 N N . VAL A 1 239 ? -18.798 4.676 20.985 1.00 96.62 239 VAL A N 1
ATOM 1834 C CA . VAL A 1 239 ? -18.834 3.219 21.036 1.00 96.62 239 VAL A CA 1
ATOM 1835 C C . VAL A 1 239 ? -20.246 2.784 20.691 1.00 96.62 239 VAL A C 1
ATOM 1837 O O . VAL A 1 239 ? -21.209 3.214 21.325 1.00 96.62 239 VAL A O 1
ATOM 1840 N N . VAL A 1 240 ? -20.357 1.940 19.673 1.00 96.88 240 VAL A N 1
ATOM 1841 C CA . VAL A 1 240 ? -21.593 1.281 19.263 1.00 96.88 240 VAL A CA 1
ATOM 1842 C C . VAL A 1 240 ? -21.484 -0.187 19.657 1.00 96.88 240 VAL A C 1
ATOM 1844 O O . VAL A 1 240 ? -20.583 -0.891 19.197 1.00 96.88 240 VAL A O 1
ATOM 1847 N N . LEU A 1 241 ? -22.394 -0.645 20.513 1.00 96.19 241 LEU A N 1
ATOM 1848 C CA . LEU A 1 241 ? -22.556 -2.060 20.828 1.00 96.19 241 LEU A CA 1
ATOM 1849 C C . LEU A 1 241 ? -23.438 -2.690 19.757 1.00 96.19 241 LEU A C 1
ATOM 1851 O O . LEU A 1 241 ? -24.556 -2.228 19.521 1.00 96.19 241 LEU A O 1
ATOM 1855 N N . LEU A 1 242 ? -22.921 -3.725 19.113 1.00 96.94 242 LEU A N 1
ATOM 1856 C CA . LEU A 1 242 ? -23.613 -4.536 18.124 1.00 96.94 242 LEU A CA 1
ATOM 1857 C C . LEU A 1 242 ? -23.847 -5.924 18.725 1.00 96.94 242 LEU A C 1
ATOM 1859 O O . LEU A 1 242 ? -22.969 -6.441 19.414 1.00 96.94 242 LEU A O 1
ATOM 1863 N N . ASP A 1 243 ? -24.988 -6.545 18.447 1.00 96.25 243 ASP A N 1
ATOM 1864 C CA . ASP A 1 243 ? -25.157 -7.971 18.743 1.00 96.25 243 ASP A CA 1
ATOM 1865 C C . ASP A 1 243 ? -24.375 -8.859 17.757 1.00 96.25 243 ASP A C 1
ATOM 1867 O O . ASP A 1 243 ? -23.755 -8.376 16.803 1.00 96.25 243 ASP A O 1
ATOM 1871 N N . SER A 1 244 ? -24.406 -10.175 17.967 1.00 95.00 244 SER A N 1
ATOM 1872 C CA . SER A 1 244 ? -23.740 -11.159 17.103 1.00 95.00 244 SER A CA 1
ATOM 1873 C C . SER A 1 244 ? -24.236 -11.171 15.648 1.00 95.00 244 SER A C 1
ATOM 1875 O O . SER A 1 244 ? -23.537 -11.689 14.781 1.00 95.00 244 SER A O 1
ATOM 1877 N N . THR A 1 245 ? -25.383 -10.545 15.357 1.00 94.38 245 THR A N 1
ATOM 1878 C CA . THR A 1 245 ? -25.954 -10.362 14.007 1.00 94.38 245 THR A CA 1
ATOM 1879 C C . THR A 1 245 ? -25.702 -8.960 13.433 1.00 94.38 245 THR A C 1
ATOM 1881 O O . THR A 1 245 ? -26.323 -8.538 12.444 1.00 94.38 245 THR A O 1
ATOM 1884 N N . LEU A 1 246 ? -24.773 -8.230 14.059 1.00 96.62 246 LEU A N 1
ATOM 1885 C CA . LEU A 1 246 ? -24.328 -6.888 13.699 1.00 96.62 246 LEU A CA 1
ATOM 1886 C C . LEU A 1 246 ? -25.410 -5.808 13.853 1.00 96.62 246 LEU A C 1
ATOM 1888 O O . LEU A 1 246 ? -25.269 -4.721 13.292 1.00 96.62 246 LEU A O 1
ATOM 1892 N N . VAL A 1 247 ? -26.494 -6.062 14.592 1.00 96.38 247 VAL A N 1
ATOM 1893 C CA . VAL A 1 247 ? -27.540 -5.056 14.832 1.00 96.38 247 VAL A CA 1
ATOM 1894 C C . VAL A 1 247 ? -27.104 -4.121 15.967 1.00 96.38 247 VAL A C 1
ATOM 1896 O O . VAL A 1 247 ? -26.736 -4.610 17.036 1.00 96.38 247 VAL A O 1
ATOM 1899 N N . PRO A 1 248 ? -27.158 -2.786 15.780 1.00 96.38 248 PRO A N 1
ATOM 1900 C CA . PRO A 1 248 ? -26.887 -1.832 16.851 1.00 96.38 248 PRO A CA 1
ATOM 1901 C C . PRO A 1 248 ? -27.877 -1.955 18.005 1.00 96.38 248 PRO A C 1
ATOM 1903 O O . PRO A 1 248 ? -29.085 -1.860 17.803 1.00 96.38 248 PRO A O 1
ATOM 1906 N N . GLN A 1 249 ? -27.341 -2.109 19.212 1.00 95.50 249 GLN A N 1
ATOM 1907 C CA . GLN A 1 249 ? -28.096 -2.230 20.458 1.00 95.50 249 GLN A CA 1
ATOM 1908 C C . GLN A 1 249 ? -27.978 -0.965 21.312 1.00 95.50 249 GLN A C 1
ATOM 1910 O O . GLN A 1 249 ? -28.960 -0.493 21.880 1.00 95.50 249 GLN A O 1
ATOM 1915 N N . GLN A 1 250 ? -26.777 -0.386 21.390 1.00 94.12 250 GLN A N 1
ATOM 1916 C CA . GLN A 1 250 ? -26.512 0.798 22.203 1.00 94.12 250 GLN A CA 1
ATOM 1917 C C . GLN A 1 250 ? -25.433 1.667 21.562 1.00 94.12 250 GLN A C 1
ATOM 1919 O O . GLN A 1 250 ? -24.516 1.158 20.922 1.00 94.12 250 GLN A O 1
ATOM 1924 N N . VAL A 1 251 ? -25.521 2.979 21.779 1.00 95.81 251 VAL A N 1
ATOM 1925 C CA . VAL A 1 251 ? -24.489 3.943 21.394 1.00 95.81 251 VAL A CA 1
ATOM 1926 C C . VAL A 1 251 ? -24.173 4.846 22.581 1.00 95.81 251 VAL A C 1
ATOM 1928 O O . VAL A 1 251 ? -25.084 5.293 23.277 1.00 95.81 251 VAL A O 1
ATOM 1931 N N . ALA A 1 252 ? -22.893 5.128 22.806 1.00 94.94 252 ALA A N 1
ATOM 1932 C CA . ALA A 1 252 ? -22.443 6.107 23.789 1.00 94.94 252 ALA A CA 1
ATOM 1933 C C . ALA A 1 252 ? -21.221 6.871 23.271 1.00 94.94 252 ALA A C 1
ATOM 1935 O O . ALA A 1 252 ? -20.335 6.288 22.650 1.00 94.94 252 ALA A O 1
ATOM 1936 N N . VAL A 1 253 ? -21.143 8.173 23.547 1.00 96.44 253 VAL A N 1
ATOM 1937 C CA . VAL A 1 253 ? -19.893 8.925 23.362 1.00 96.44 253 VAL A CA 1
ATOM 1938 C C . VAL A 1 253 ? -18.900 8.467 24.432 1.00 96.44 253 VAL A C 1
ATOM 1940 O O . VAL A 1 253 ? -19.257 8.400 25.607 1.00 96.44 253 VAL A O 1
ATOM 1943 N N . LEU A 1 254 ? -17.668 8.154 24.028 1.00 96.50 254 LEU A N 1
ATOM 1944 C CA . LEU A 1 254 ? -16.587 7.781 24.936 1.00 96.50 254 LEU A CA 1
ATOM 1945 C C . LEU A 1 254 ? -16.243 8.976 25.834 1.00 96.50 254 LEU A C 1
ATOM 1947 O O . LEU A 1 254 ? -15.880 10.040 25.333 1.00 96.50 254 LEU A O 1
ATOM 1951 N N . ASP A 1 255 ? -16.329 8.800 27.152 1.00 95.88 255 ASP A N 1
ATOM 1952 C CA . ASP A 1 255 ? -15.875 9.812 28.111 1.00 95.88 255 ASP A CA 1
ATOM 1953 C C . ASP A 1 255 ? -14.339 9.800 28.186 1.00 95.88 255 ASP A C 1
ATOM 1955 O O . ASP A 1 255 ? -13.730 8.894 28.764 1.00 95.88 255 ASP A O 1
ATOM 1959 N N . ASP A 1 256 ? -13.717 10.807 27.569 1.00 93.88 256 ASP A N 1
ATOM 1960 C CA . ASP A 1 256 ? -12.271 10.992 27.434 1.00 93.88 256 ASP A CA 1
ATOM 1961 C C . ASP A 1 256 ? -11.672 11.979 28.454 1.00 93.88 256 ASP A C 1
ATOM 1963 O O . ASP A 1 256 ? -10.481 12.285 28.407 1.00 93.88 256 ASP A O 1
ATOM 1967 N N . ARG A 1 257 ? -12.431 12.421 29.466 1.00 91.38 257 ARG A N 1
ATOM 1968 C CA . ARG A 1 257 ? -11.964 13.431 30.441 1.00 91.38 257 ARG A CA 1
ATOM 1969 C C . ARG A 1 257 ? -10.714 13.030 31.223 1.00 91.38 257 ARG A C 1
ATOM 1971 O O . ARG A 1 257 ? -9.983 13.891 31.709 1.00 91.38 257 ARG A O 1
ATOM 1978 N N . ALA A 1 258 ? -10.475 11.734 31.422 1.00 90.44 258 ALA A N 1
ATOM 1979 C CA . ALA A 1 258 ? -9.245 11.264 32.059 1.00 90.44 258 ALA A CA 1
ATOM 1980 C C . ALA A 1 258 ? -8.015 11.447 31.152 1.00 90.44 258 ALA A C 1
ATOM 1982 O O . ALA A 1 258 ? -6.923 11.686 31.665 1.00 90.44 258 ALA A O 1
ATOM 1983 N N . HIS A 1 259 ? -8.191 11.380 29.828 1.00 91.50 259 HIS A N 1
ATOM 1984 C CA . HIS A 1 259 ? -7.157 11.697 28.841 1.00 91.50 259 HIS A CA 1
ATOM 1985 C C . HIS A 1 259 ? -6.875 13.200 28.771 1.00 91.50 259 HIS A C 1
ATOM 1987 O O . HIS A 1 259 ? -5.706 13.577 28.706 1.00 91.50 259 HIS A O 1
ATOM 1993 N N . ASP A 1 260 ? -7.892 14.059 28.894 1.00 86.62 260 ASP A N 1
ATOM 1994 C CA . ASP A 1 260 ? -7.706 15.521 28.915 1.00 86.62 260 ASP A CA 1
ATOM 1995 C C . ASP A 1 260 ? -6.726 15.982 30.010 1.00 86.62 260 ASP A C 1
ATOM 1997 O O . ASP A 1 260 ? -6.021 16.975 29.846 1.00 86.62 260 ASP A O 1
ATOM 2001 N N . ARG A 1 261 ? -6.601 15.221 31.107 1.00 85.38 261 ARG A N 1
ATOM 2002 C CA . ARG A 1 261 ? -5.643 15.494 32.196 1.00 85.38 261 ARG A CA 1
ATOM 2003 C C . ARG A 1 261 ? -4.175 15.294 31.801 1.00 85.38 261 ARG A C 1
ATOM 2005 O O . ARG A 1 261 ? -3.299 15.678 32.571 1.00 85.38 261 ARG A O 1
ATOM 2012 N N . LEU A 1 262 ? -3.894 14.677 30.651 1.00 81.81 262 LEU A N 1
ATOM 2013 C CA . LEU A 1 262 ? -2.537 14.559 30.108 1.00 81.81 262 LEU A CA 1
ATOM 2014 C C . LEU A 1 262 ? -2.040 15.868 29.483 1.00 81.81 262 LEU A C 1
ATOM 2016 O O . LEU A 1 262 ? -0.828 16.035 29.340 1.00 81.81 262 LEU A O 1
ATOM 2020 N N . ALA A 1 263 ? -2.942 16.781 29.109 1.00 75.06 263 ALA A N 1
ATOM 2021 C CA . ALA A 1 263 ? -2.577 18.044 28.481 1.00 75.06 263 ALA A CA 1
ATOM 2022 C C . ALA A 1 263 ? -1.680 18.881 29.411 1.00 75.06 263 ALA A C 1
ATOM 2024 O O . ALA A 1 263 ? -2.026 19.141 30.564 1.00 75.06 263 ALA A O 1
ATOM 2025 N N . ARG A 1 264 ? -0.512 19.292 28.902 1.00 68.81 264 ARG A N 1
ATOM 2026 C CA . ARG A 1 264 ? 0.463 20.125 29.632 1.00 68.81 264 ARG A CA 1
ATOM 2027 C C . ARG A 1 264 ? 0.441 21.590 29.205 1.00 68.81 264 ARG A C 1
ATOM 2029 O O . ARG A 1 264 ? 0.776 22.452 30.008 1.00 68.81 264 ARG A O 1
ATOM 2036 N N . GLU A 1 265 ? 0.018 21.848 27.972 1.00 65.12 265 GLU A N 1
ATOM 2037 C CA . GLU A 1 265 ? -0.149 23.184 27.404 1.00 65.12 265 GLU A CA 1
ATOM 2038 C C . GLU A 1 265 ? -1.627 23.609 27.441 1.00 65.12 265 GLU A C 1
ATOM 2040 O O . GLU A 1 265 ? -2.516 22.747 27.438 1.00 65.12 265 GLU A O 1
ATOM 2045 N N . PRO A 1 266 ? -1.928 24.922 27.454 1.00 59.47 266 PRO A N 1
ATOM 2046 C CA . PRO A 1 266 ? -3.291 25.409 27.291 1.00 59.47 266 PRO A CA 1
ATOM 2047 C C . PRO A 1 266 ? -3.897 24.868 25.995 1.00 59.47 266 PRO A C 1
ATOM 2049 O O . PRO A 1 266 ? -3.245 24.869 24.951 1.00 59.47 266 PRO A O 1
ATOM 2052 N N . LEU A 1 267 ? -5.170 24.462 26.046 1.00 54.47 267 LEU A N 1
ATOM 2053 C CA . LEU A 1 267 ? -5.846 23.801 24.926 1.00 54.47 267 LEU A CA 1
ATOM 2054 C C . LEU A 1 267 ? -5.705 24.594 23.599 1.00 54.47 267 LEU A C 1
ATOM 2056 O O . LEU A 1 267 ? -5.473 24.013 22.552 1.00 54.47 267 LEU A O 1
ATOM 2060 N N . GLY A 1 268 ? -5.692 25.929 23.632 1.00 53.22 268 GLY A N 1
ATOM 2061 C CA . GLY A 1 268 ? -5.552 26.769 22.431 1.00 53.22 268 GLY A CA 1
ATOM 2062 C C . GLY A 1 268 ? -4.255 26.625 21.611 1.00 53.22 268 GLY A C 1
ATOM 2063 O O . GLY A 1 268 ? -4.206 27.154 20.506 1.00 53.22 268 GLY A O 1
ATOM 2064 N N . ALA A 1 269 ? -3.215 25.947 22.113 1.00 60.03 269 ALA A N 1
ATOM 2065 C CA . ALA A 1 269 ? -1.921 25.814 21.428 1.00 60.03 269 ALA A CA 1
ATOM 2066 C C . ALA A 1 269 ? -1.775 24.533 20.580 1.00 60.03 269 ALA A C 1
ATOM 2068 O O . ALA A 1 269 ? -0.782 24.379 19.867 1.00 60.03 269 ALA A O 1
ATOM 2069 N N . LEU A 1 270 ? -2.727 23.596 20.664 1.00 63.03 270 LEU A N 1
ATOM 2070 C CA . LEU A 1 270 ? -2.617 22.282 20.027 1.00 63.03 270 LEU A CA 1
ATOM 2071 C C . LEU A 1 270 ? -3.337 22.222 18.680 1.00 63.03 270 LEU A C 1
ATOM 2073 O O . LEU A 1 270 ? -4.419 22.777 18.503 1.00 63.03 270 LEU A O 1
ATOM 2077 N N . ALA A 1 271 ? -2.764 21.471 17.737 1.00 68.88 271 ALA A N 1
ATOM 2078 C CA . ALA A 1 271 ? -3.374 21.272 16.425 1.00 68.88 271 ALA A CA 1
ATOM 2079 C C . ALA A 1 271 ? -4.684 20.460 16.502 1.00 68.88 271 ALA A C 1
ATOM 2081 O O . ALA A 1 271 ? -5.636 20.768 15.782 1.00 68.88 271 ALA A O 1
ATOM 2082 N N . VAL A 1 272 ? -4.737 19.440 17.374 1.00 77.56 272 VAL A N 1
ATOM 2083 C CA . VAL A 1 272 ? -5.903 18.565 17.588 1.00 77.56 272 VAL A CA 1
ATOM 2084 C C . VAL A 1 272 ? -6.042 18.187 19.070 1.00 77.56 272 VAL A C 1
ATOM 2086 O O . VAL A 1 272 ? -5.052 17.852 19.721 1.00 77.56 272 VAL A O 1
ATOM 2089 N N . HIS A 1 273 ? -7.272 18.184 19.590 1.00 84.31 273 HIS A N 1
ATOM 2090 C CA . HIS A 1 273 ? -7.641 17.677 20.916 1.00 84.31 273 HIS A CA 1
ATOM 2091 C C . HIS A 1 273 ? -8.327 16.325 20.865 1.00 84.31 273 HIS A C 1
ATOM 2093 O O . HIS A 1 273 ? -9.123 16.061 19.964 1.00 84.31 273 HIS A O 1
ATOM 2099 N N . GLY A 1 274 ? -8.115 15.542 21.919 1.00 88.81 274 GLY A N 1
ATOM 2100 C CA . GLY A 1 274 ? -8.692 14.214 22.078 1.00 88.81 274 GLY A CA 1
ATOM 2101 C C . GLY A 1 274 ? -7.815 13.137 21.450 1.00 88.81 274 GLY A C 1
ATOM 2102 O O . GLY A 1 274 ? -6.595 13.301 21.344 1.00 88.81 274 GLY A O 1
ATOM 2103 N N . ILE A 1 275 ? -8.436 12.017 21.081 1.00 91.62 275 ILE A N 1
ATOM 2104 C CA . ILE A 1 275 ? -7.730 10.830 20.591 1.00 91.62 275 ILE A CA 1
ATOM 2105 C C . ILE A 1 275 ? -8.157 10.530 19.154 1.00 91.62 275 ILE A C 1
ATOM 2107 O O . ILE A 1 275 ? -9.290 10.123 18.890 1.00 91.62 275 ILE A O 1
ATOM 2111 N N . GLU A 1 276 ? -7.222 10.708 18.228 1.00 89.81 276 GLU A N 1
ATOM 2112 C CA . GLU A 1 276 ? -7.344 10.355 16.818 1.00 89.81 276 GLU A CA 1
ATOM 2113 C C . GLU A 1 276 ? -6.978 8.880 16.593 1.00 89.81 276 GLU A C 1
ATOM 2115 O O . GLU A 1 276 ? -6.222 8.288 17.360 1.00 89.81 276 GLU A O 1
ATOM 2120 N N . GLN A 1 277 ? -7.487 8.287 15.508 1.00 88.81 277 GLN A N 1
ATOM 2121 C CA . GLN A 1 277 ? -7.114 6.935 15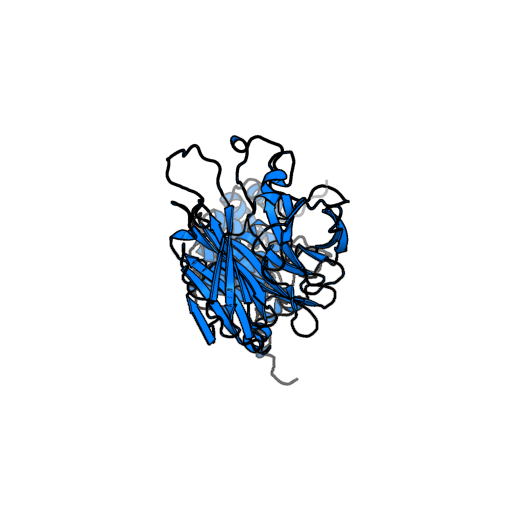.058 1.00 88.81 277 GLN A CA 1
ATOM 2122 C C . GLN A 1 277 ? -7.129 5.879 16.176 1.00 88.81 277 GLN A C 1
ATOM 2124 O O . GLN A 1 277 ? -6.207 5.088 16.323 1.00 88.81 277 GLN A O 1
ATOM 2129 N N . ALA A 1 278 ? -8.189 5.880 16.980 1.00 93.00 278 ALA A N 1
ATOM 2130 C CA . ALA A 1 278 ? -8.272 4.998 18.128 1.00 93.00 278 ALA A CA 1
ATOM 2131 C C . ALA A 1 278 ? -8.557 3.525 17.751 1.00 93.00 278 ALA A C 1
ATOM 2133 O O . ALA A 1 278 ? -9.445 3.222 16.938 1.00 93.00 278 ALA A O 1
ATOM 2134 N N . HIS A 1 279 ? -7.826 2.611 18.388 1.00 94.00 279 HIS A N 1
ATOM 2135 C CA . HIS A 1 279 ? -7.930 1.161 18.253 1.00 94.00 279 HIS A CA 1
ATOM 2136 C C . HIS A 1 279 ? -8.303 0.533 19.594 1.00 94.00 279 HIS A C 1
ATOM 2138 O O . HIS A 1 279 ? -7.496 0.508 20.520 1.00 94.00 279 HIS A O 1
ATOM 2144 N N . LEU A 1 280 ? -9.538 0.045 19.693 1.00 92.94 280 LEU A N 1
ATOM 2145 C CA . LEU A 1 280 ? -10.035 -0.693 20.847 1.00 92.94 280 LEU A CA 1
ATOM 2146 C C . LEU A 1 280 ? -9.470 -2.125 20.838 1.00 92.94 280 LEU A C 1
ATOM 2148 O O . LEU A 1 280 ? -9.305 -2.720 19.776 1.00 92.94 280 LEU A O 1
ATOM 2152 N N . THR A 1 281 ? -9.196 -2.684 22.015 1.00 92.62 281 THR A N 1
ATOM 2153 C CA . THR A 1 281 ? -8.794 -4.085 22.205 1.00 92.62 281 THR A CA 1
ATOM 2154 C C . THR A 1 281 ? -9.188 -4.589 23.592 1.00 92.62 281 THR A C 1
ATOM 2156 O O . THR A 1 281 ? -9.518 -3.799 24.483 1.00 92.62 281 THR A O 1
ATOM 2159 N N . ARG A 1 282 ? -9.091 -5.905 23.794 1.00 89.25 282 ARG A N 1
ATOM 2160 C CA . ARG A 1 282 ? -9.240 -6.555 25.097 1.00 89.25 282 ARG A CA 1
ATOM 2161 C C . ARG A 1 282 ? -7.915 -7.212 25.496 1.00 89.25 282 ARG A C 1
ATOM 2163 O O . ARG A 1 282 ? -7.425 -8.095 24.793 1.00 89.25 282 ARG A O 1
ATOM 2170 N N . TRP A 1 283 ? -7.357 -6.782 26.627 1.00 89.56 283 TRP A N 1
ATOM 2171 C CA . TRP A 1 283 ? -6.148 -7.348 27.241 1.00 89.56 283 TRP A CA 1
ATOM 2172 C C . TRP A 1 283 ? -6.413 -7.660 28.709 1.00 89.56 283 TRP A C 1
ATOM 2174 O O . TRP A 1 283 ? -6.975 -6.824 29.422 1.00 89.56 283 TRP A O 1
ATOM 2184 N N . ASP A 1 284 ? -6.043 -8.867 29.142 1.00 85.19 284 ASP A N 1
ATOM 2185 C CA . ASP A 1 284 ? -6.255 -9.368 30.507 1.00 85.19 284 ASP A CA 1
ATOM 2186 C C . ASP A 1 284 ? -7.687 -9.129 31.026 1.00 85.19 284 ASP A C 1
ATOM 2188 O O . ASP A 1 284 ? -7.924 -8.723 32.164 1.00 85.19 284 ASP A O 1
ATOM 2192 N N . GLY A 1 285 ? -8.674 -9.336 30.146 1.00 86.00 285 GLY A N 1
ATOM 2193 C CA . GLY A 1 285 ? -10.097 -9.168 30.448 1.00 86.00 285 GLY A CA 1
ATOM 2194 C C . GLY A 1 285 ? -10.588 -7.717 30.544 1.00 86.00 285 GLY A C 1
ATOM 2195 O O . GLY A 1 285 ? -11.792 -7.520 30.701 1.00 86.00 285 GLY A O 1
ATOM 2196 N N . ALA A 1 286 ? -9.714 -6.717 30.406 1.00 91.12 286 ALA A N 1
ATOM 2197 C CA . ALA A 1 286 ? -10.058 -5.297 30.439 1.00 91.12 286 ALA A CA 1
ATOM 2198 C C . ALA A 1 286 ? -10.071 -4.666 29.040 1.00 91.12 286 ALA A C 1
ATOM 2200 O O . ALA A 1 286 ? -9.373 -5.113 28.127 1.00 91.12 286 ALA A O 1
ATOM 2201 N N . TRP A 1 287 ? -10.850 -3.594 28.890 1.00 94.00 287 TRP A N 1
ATOM 2202 C CA . TRP A 1 287 ? -10.880 -2.788 27.675 1.00 94.00 287 TRP A CA 1
ATOM 2203 C C . TRP A 1 287 ? -9.720 -1.802 27.648 1.00 94.00 287 TRP A C 1
ATOM 2205 O O . TRP A 1 287 ? -9.484 -1.060 28.606 1.00 94.00 287 TRP A O 1
ATOM 2215 N N . TRP A 1 288 ? -9.035 -1.772 26.512 1.00 94.56 288 TRP A N 1
ATOM 2216 C CA . TRP A 1 288 ? -7.943 -0.852 26.244 1.00 94.56 288 TRP A CA 1
ATOM 2217 C C . TRP A 1 288 ? -8.128 -0.175 24.899 1.00 94.56 288 TRP A C 1
ATOM 2219 O O . TRP A 1 288 ? -8.775 -0.707 24.000 1.00 94.56 288 TRP A O 1
ATOM 2229 N N . LEU A 1 289 ? -7.534 1.000 24.762 1.00 94.19 289 LEU A N 1
ATOM 2230 C CA . LEU A 1 289 ? -7.537 1.784 23.544 1.00 94.19 289 LEU A CA 1
ATOM 2231 C C . LEU A 1 289 ? -6.140 2.340 23.308 1.00 94.19 289 LEU A C 1
ATOM 2233 O O . LEU A 1 289 ? -5.575 2.982 24.192 1.00 94.19 289 LEU A O 1
ATOM 2237 N N . THR A 1 290 ? -5.596 2.126 22.115 1.00 94.56 290 THR A N 1
ATOM 2238 C CA . THR A 1 290 ? -4.454 2.904 21.623 1.00 94.56 290 THR A CA 1
ATOM 2239 C C . THR A 1 290 ? -4.938 3.979 20.667 1.00 94.56 290 THR A C 1
ATOM 2241 O O . THR A 1 290 ? -5.988 3.830 20.053 1.00 94.56 290 THR A O 1
ATOM 2244 N N . GLY A 1 291 ? -4.214 5.083 20.535 1.00 93.12 291 GLY A N 1
ATOM 2245 C CA . GLY A 1 291 ? -4.548 6.116 19.555 1.00 93.12 291 GLY A CA 1
ATOM 2246 C C . GLY A 1 291 ? -3.512 7.226 19.510 1.00 93.12 291 GLY A C 1
ATOM 2247 O O . GLY A 1 291 ? -2.550 7.215 20.276 1.00 93.12 291 GLY A O 1
ATOM 2248 N N . LEU A 1 292 ? -3.705 8.186 18.614 1.00 90.25 292 LEU A N 1
ATOM 2249 C CA . LEU A 1 292 ? -2.854 9.363 18.489 1.00 90.25 292 LEU A CA 1
ATOM 2250 C C . LEU A 1 292 ? -3.422 10.545 19.256 1.00 90.25 292 LEU A C 1
ATOM 2252 O O . LEU A 1 292 ? -4.621 10.800 19.235 1.00 90.25 292 LEU A O 1
ATOM 2256 N N . SER A 1 293 ? -2.549 11.310 19.896 1.00 88.94 293 SER A N 1
ATOM 2257 C CA . SER A 1 293 ? -2.956 12.483 20.656 1.00 88.94 293 SER A CA 1
ATOM 2258 C C . SER A 1 293 ? -1.813 13.487 20.773 1.00 88.94 293 SER A C 1
ATOM 2260 O O . SER A 1 293 ? -0.701 13.131 21.167 1.00 88.94 293 SER A O 1
ATOM 2262 N N . CYS A 1 294 ? -2.109 14.765 20.537 1.00 85.81 294 CYS A N 1
ATOM 2263 C CA . CYS A 1 294 ? -1.186 15.866 20.825 1.00 85.81 294 CYS A CA 1
ATOM 2264 C C . CYS A 1 294 ? -0.954 16.070 22.336 1.00 85.81 294 CYS A C 1
ATOM 2266 O O . CYS A 1 294 ? 0.023 16.697 22.725 1.00 85.81 294 CYS A O 1
ATOM 2268 N N . HIS A 1 295 ? -1.801 15.502 23.210 1.00 83.50 295 HIS A N 1
ATOM 2269 C CA . HIS A 1 295 ? -1.573 15.501 24.666 1.00 83.50 295 HIS A CA 1
ATOM 2270 C C . HIS A 1 295 ? -0.490 14.492 25.095 1.00 83.50 295 HIS A C 1
ATOM 2272 O O . HIS A 1 295 ? -0.070 14.498 26.249 1.00 83.50 295 HIS A O 1
ATOM 2278 N N . ALA A 1 296 ? -0.066 13.582 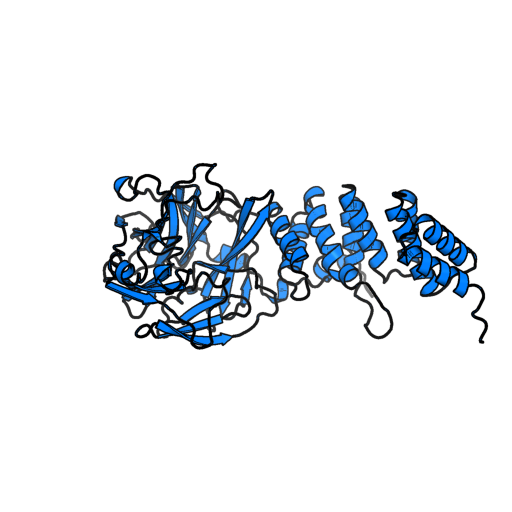24.206 1.00 82.12 296 ALA A N 1
ATOM 2279 C CA . ALA A 1 296 ? 0.868 12.514 24.565 1.00 82.12 296 ALA A CA 1
ATOM 2280 C C . ALA A 1 296 ? 2.327 12.998 24.640 1.00 82.12 296 ALA A C 1
ATOM 2282 O O . ALA A 1 296 ? 3.136 12.399 25.348 1.00 82.12 296 ALA A O 1
ATOM 2283 N N . VAL A 1 297 ? 2.666 14.083 23.937 1.00 78.50 297 VAL A N 1
ATOM 2284 C CA . VAL A 1 297 ? 4.031 14.619 23.861 1.00 78.50 297 VAL A CA 1
ATOM 2285 C C . VAL A 1 297 ? 4.040 16.057 24.384 1.00 78.50 297 VAL A C 1
ATOM 2287 O O . VAL A 1 297 ? 3.209 16.853 23.953 1.00 78.50 297 VAL A O 1
ATOM 2290 N N . PRO A 1 298 ? 4.985 16.444 25.267 1.00 72.62 298 PRO A N 1
ATOM 2291 C CA . PRO A 1 298 ? 5.040 17.804 25.812 1.00 72.62 298 PRO A CA 1
ATOM 2292 C C . PRO A 1 298 ? 5.130 18.915 24.757 1.00 72.62 298 PRO A C 1
ATOM 2294 O O . PRO A 1 298 ? 4.617 19.999 24.983 1.00 72.62 298 PRO A O 1
ATOM 2297 N N . ALA A 1 299 ? 5.755 18.642 23.608 1.00 72.00 299 ALA A N 1
ATOM 2298 C CA . ALA A 1 299 ? 5.912 19.603 22.516 1.00 72.00 299 ALA A CA 1
ATOM 2299 C C . ALA A 1 299 ? 4.629 19.835 21.687 1.00 72.00 299 ALA A C 1
ATOM 2301 O O . ALA A 1 299 ? 4.654 20.615 20.741 1.00 72.00 299 ALA A O 1
ATOM 2302 N N . GLY A 1 300 ? 3.523 19.143 21.991 1.00 71.44 300 GLY A N 1
ATOM 2303 C CA . GLY A 1 300 ? 2.263 19.246 21.241 1.00 71.44 300 GLY A CA 1
ATOM 2304 C C . GLY A 1 300 ? 2.241 18.476 19.913 1.00 71.44 300 GLY A C 1
ATOM 2305 O O . GLY A 1 300 ? 1.236 18.493 19.200 1.00 71.44 300 GLY A O 1
ATOM 2306 N N . GLU A 1 301 ? 3.322 17.767 19.584 1.00 78.31 301 GLU A N 1
ATOM 2307 C CA . GLU A 1 301 ? 3.365 16.805 18.482 1.00 78.31 301 GLU A CA 1
ATOM 2308 C C . GLU A 1 301 ? 2.470 15.589 18.766 1.00 78.31 301 GLU A C 1
ATOM 2310 O O . GLU A 1 301 ? 2.162 15.258 19.915 1.00 78.31 301 GLU A O 1
ATOM 2315 N N . ARG A 1 302 ? 2.048 14.889 17.708 1.00 81.44 302 ARG A N 1
ATOM 2316 C CA . ARG A 1 302 ? 1.250 13.666 17.848 1.00 81.44 302 ARG A CA 1
ATOM 2317 C C . ARG A 1 302 ? 2.110 12.544 18.428 1.00 81.44 302 ARG A C 1
ATOM 2319 O O . ARG A 1 302 ? 3.072 12.122 17.797 1.00 81.44 302 ARG A O 1
ATOM 2326 N N . GLY A 1 303 ? 1.714 12.026 19.588 1.00 85.88 303 GLY A N 1
ATOM 2327 C CA . GLY A 1 303 ? 2.259 10.792 20.155 1.00 85.88 303 GLY A CA 1
ATOM 2328 C C . GLY A 1 303 ? 1.183 9.733 20.344 1.00 85.88 303 GLY A C 1
ATOM 2329 O O . GLY A 1 303 ? -0.012 10.021 20.258 1.00 85.88 303 GLY A O 1
ATOM 2330 N N . VAL A 1 304 ? 1.616 8.507 20.626 1.00 90.94 304 VAL A N 1
ATOM 2331 C CA . VAL A 1 304 ? 0.710 7.394 20.911 1.00 90.94 304 VAL A CA 1
ATOM 2332 C C . VAL A 1 304 ? 0.292 7.441 22.379 1.00 90.94 304 VAL A C 1
ATOM 2334 O O . VAL A 1 304 ? 1.118 7.645 23.268 1.00 90.94 304 VAL A O 1
ATOM 2337 N N . VAL A 1 305 ? -0.995 7.246 22.647 1.00 93.00 305 VAL A N 1
ATOM 2338 C CA . VAL A 1 305 ? -1.553 7.082 23.991 1.00 93.00 305 VAL A CA 1
ATOM 2339 C C . VAL A 1 305 ? -2.106 5.672 24.147 1.00 93.00 305 VAL A C 1
ATOM 2341 O O . VAL A 1 305 ? -2.669 5.122 23.204 1.00 93.00 305 VAL A O 1
ATOM 2344 N N . LEU A 1 306 ? -1.960 5.106 25.343 1.00 94.69 306 LEU A N 1
ATOM 2345 C CA . LEU A 1 306 ? -2.680 3.923 25.795 1.00 94.69 306 LEU A CA 1
ATOM 2346 C C . LEU A 1 306 ? -3.676 4.341 26.876 1.00 94.69 306 LEU A C 1
ATOM 2348 O O . LEU A 1 306 ? -3.320 5.011 27.847 1.00 94.69 306 LEU A O 1
ATOM 2352 N N . ALA A 1 307 ? -4.924 3.931 26.713 1.00 95.75 307 ALA A N 1
ATOM 2353 C CA . ALA A 1 307 ? -6.012 4.199 27.629 1.00 95.75 307 ALA A CA 1
ATOM 2354 C C . ALA A 1 307 ? -6.636 2.887 28.103 1.00 95.75 307 ALA A C 1
ATOM 2356 O O . ALA A 1 307 ? -6.917 2.008 27.297 1.00 95.75 307 ALA A O 1
ATOM 2357 N N . ARG A 1 308 ? -6.874 2.770 29.407 1.00 96.19 308 ARG A N 1
ATOM 2358 C CA . ARG A 1 308 ? -7.705 1.726 30.006 1.00 96.19 308 ARG A CA 1
ATOM 2359 C C . ARG A 1 308 ? -9.113 2.267 30.192 1.00 96.19 308 ARG A C 1
ATOM 2361 O O . ARG A 1 308 ? -9.278 3.385 30.692 1.00 96.19 308 ARG A O 1
ATOM 2368 N N . LEU A 1 309 ? -10.102 1.473 29.811 1.00 96.62 309 LEU A N 1
ATOM 2369 C CA . LEU A 1 309 ? -11.508 1.823 29.916 1.00 96.62 309 LEU A CA 1
ATOM 2370 C C . LEU A 1 309 ? -12.175 1.065 31.068 1.00 96.62 309 LEU A C 1
ATOM 2372 O O . LEU A 1 309 ? -11.653 0.065 31.567 1.00 96.62 309 LEU A O 1
ATOM 2376 N N . ASP A 1 310 ? -13.344 1.557 31.461 1.00 96.06 310 ASP A N 1
ATOM 2377 C CA . ASP A 1 310 ? -14.244 0.869 32.375 1.00 96.06 310 ASP A CA 1
ATOM 2378 C C . ASP A 1 310 ? -14.770 -0.453 31.787 1.00 96.06 310 ASP A C 1
ATOM 2380 O O . ASP A 1 310 ? -14.567 -0.786 30.617 1.00 96.06 310 ASP A O 1
ATOM 2384 N N . THR A 1 311 ? -15.472 -1.235 32.606 1.00 92.94 311 THR A N 1
ATOM 2385 C CA . THR A 1 311 ? -16.027 -2.536 32.191 1.00 92.94 311 THR A CA 1
ATOM 2386 C C . THR A 1 311 ? -17.022 -2.416 31.038 1.00 92.94 311 THR A C 1
ATOM 2388 O O . THR A 1 311 ? -17.098 -3.310 30.197 1.00 92.94 311 THR A O 1
ATOM 2391 N N . ALA A 1 312 ? -17.753 -1.301 30.970 1.00 91.62 312 ALA A N 1
ATOM 2392 C CA . ALA A 1 312 ? -18.660 -0.998 29.871 1.00 91.62 312 ALA A CA 1
ATOM 2393 C C . ALA A 1 312 ? -17.924 -0.605 28.578 1.00 91.62 312 ALA A C 1
ATOM 2395 O O . ALA A 1 312 ? -18.540 -0.620 27.514 1.00 91.62 312 ALA A O 1
ATOM 2396 N N . GLY A 1 313 ? -16.631 -0.273 28.643 1.00 93.12 313 GLY A N 1
ATOM 2397 C CA . GLY A 1 313 ? -15.851 0.194 27.501 1.00 93.12 313 GLY A CA 1
ATOM 2398 C C . GLY A 1 313 ? -16.300 1.567 26.998 1.00 93.12 313 GLY A C 1
ATOM 2399 O O . GLY A 1 313 ? -16.137 1.858 25.821 1.00 93.12 313 GLY A O 1
ATOM 2400 N N . THR A 1 314 ? -16.894 2.398 27.857 1.00 94.94 314 THR A N 1
ATOM 2401 C CA . THR A 1 314 ? -17.501 3.696 27.499 1.00 94.94 314 THR A CA 1
ATOM 2402 C C . THR A 1 314 ? -16.854 4.894 28.183 1.00 94.94 314 THR A C 1
ATOM 2404 O O . THR A 1 314 ? -17.155 6.036 27.836 1.00 94.94 314 THR A O 1
ATOM 2407 N N . ARG A 1 315 ? -15.933 4.670 29.123 1.00 96.62 315 ARG A N 1
ATOM 2408 C CA . ARG A 1 315 ? -15.199 5.741 29.802 1.00 96.62 315 ARG A CA 1
ATOM 2409 C C . ARG A 1 315 ? -13.736 5.381 29.968 1.00 96.62 315 ARG A C 1
ATOM 2411 O O . ARG A 1 315 ? -13.422 4.293 30.436 1.00 96.62 315 ARG A O 1
ATOM 2418 N N . ILE A 1 316 ? -12.849 6.324 29.663 1.00 97.38 316 ILE A N 1
ATOM 2419 C CA . ILE A 1 316 ? -11.424 6.213 29.975 1.00 97.38 316 ILE A CA 1
ATOM 2420 C C . ILE A 1 316 ? -11.235 6.413 31.482 1.00 97.38 316 ILE A C 1
ATOM 2422 O O . ILE A 1 316 ? -11.536 7.473 32.027 1.00 97.38 316 ILE A O 1
ATOM 2426 N N . GLU A 1 317 ? -10.703 5.401 32.163 1.00 95.94 317 GLU A N 1
ATOM 2427 C CA . GLU A 1 317 ? -10.369 5.469 33.592 1.00 95.94 317 GLU A CA 1
ATOM 2428 C C . GLU A 1 317 ? -8.937 5.956 33.808 1.00 95.94 317 GLU A C 1
ATOM 2430 O O . GLU A 1 317 ? -8.640 6.684 34.757 1.00 95.94 317 GLU A O 1
ATOM 2435 N N . ARG A 1 318 ? -8.042 5.562 32.900 1.00 94.75 318 ARG A N 1
ATOM 2436 C CA . ARG A 1 318 ? -6.626 5.909 32.935 1.00 94.75 318 ARG A CA 1
ATOM 2437 C C . ARG A 1 318 ? -6.101 6.053 31.518 1.00 94.75 318 ARG A C 1
ATOM 2439 O O . ARG A 1 318 ? -6.354 5.187 30.693 1.00 94.75 318 ARG A O 1
ATOM 2446 N N . ALA A 1 319 ? -5.314 7.091 31.267 1.00 94.69 319 ALA A N 1
ATOM 2447 C CA . ALA A 1 319 ? -4.565 7.259 30.029 1.00 94.69 319 ALA A CA 1
ATOM 2448 C C . ALA A 1 319 ? -3.097 7.547 30.347 1.00 94.69 319 ALA A C 1
ATOM 2450 O O . ALA A 1 319 ? -2.789 8.163 31.369 1.00 94.69 319 ALA A O 1
ATOM 2451 N N . LEU A 1 320 ? -2.196 7.093 29.484 1.00 93.25 320 LEU A N 1
ATOM 2452 C CA . LEU A 1 320 ? -0.767 7.360 29.582 1.00 93.25 320 LEU A CA 1
ATOM 2453 C C . LEU A 1 320 ? -0.122 7.399 28.188 1.00 93.25 320 LEU A C 1
ATOM 2455 O O . LEU A 1 320 ? -0.529 6.639 27.308 1.00 93.25 320 LEU A O 1
ATOM 2459 N N . PRO A 1 321 ? 0.873 8.271 27.963 1.00 91.81 321 PRO A N 1
ATOM 2460 C CA . PRO A 1 321 ? 1.623 8.268 26.716 1.00 91.81 321 PRO A CA 1
ATOM 2461 C C . PRO A 1 321 ? 2.461 6.994 26.605 1.00 91.81 321 PRO A C 1
ATOM 2463 O O . PRO A 1 321 ? 3.049 6.545 27.590 1.00 91.81 321 PRO A O 1
ATOM 2466 N N . LEU A 1 322 ? 2.537 6.435 25.400 1.00 90.56 322 LEU A N 1
ATOM 2467 C CA . LEU A 1 322 ? 3.476 5.370 25.088 1.00 90.56 322 LEU A CA 1
ATOM 2468 C C . LEU A 1 322 ? 4.762 5.956 24.504 1.00 90.56 322 LEU A C 1
ATOM 2470 O O . LEU A 1 322 ? 4.725 6.781 23.591 1.00 90.56 322 LEU A O 1
ATOM 2474 N N . VAL A 1 323 ? 5.909 5.525 25.030 1.00 87.50 323 VAL A N 1
ATOM 2475 C CA . VAL A 1 323 ? 7.226 6.052 24.649 1.00 87.50 323 VAL A CA 1
ATOM 2476 C C . VAL A 1 323 ? 8.193 4.905 24.390 1.00 87.50 323 VAL A C 1
ATOM 2478 O O . VAL A 1 323 ? 8.365 4.018 25.228 1.00 87.50 323 VAL A O 1
ATOM 2481 N N . ARG A 1 324 ? 8.863 4.938 23.236 1.00 84.88 324 ARG A N 1
ATOM 2482 C CA . ARG A 1 324 ? 9.936 3.997 22.897 1.00 84.88 324 ARG A CA 1
ATOM 2483 C C . ARG A 1 324 ? 11.151 4.210 23.796 1.00 84.88 324 ARG A C 1
ATOM 2485 O O . ARG A 1 324 ? 11.595 5.334 24.012 1.00 84.88 324 ARG A O 1
ATOM 2492 N N . ALA A 1 325 ? 11.718 3.114 24.290 1.00 76.56 325 ALA A N 1
ATOM 2493 C CA . ALA A 1 325 ? 12.924 3.146 25.111 1.00 76.56 325 ALA A CA 1
ATOM 2494 C C . ALA A 1 325 ? 14.182 3.559 24.320 1.00 76.56 325 ALA A C 1
ATOM 2496 O O . ALA A 1 325 ? 15.099 4.127 24.904 1.00 76.56 325 ALA A O 1
ATOM 2497 N N . GLU A 1 326 ? 14.218 3.294 23.011 1.00 70.81 326 GLU A N 1
ATOM 2498 C CA . GLU A 1 326 ? 15.405 3.447 22.149 1.00 70.81 326 GLU A CA 1
ATOM 2499 C C . GLU A 1 326 ? 15.452 4.776 21.365 1.00 70.81 326 GLU A C 1
ATOM 2501 O O . GLU A 1 326 ? 16.249 4.929 20.444 1.00 70.81 326 GLU A O 1
ATOM 2506 N N . GLY A 1 327 ? 14.621 5.758 21.727 1.00 63.34 327 GLY A N 1
ATOM 2507 C CA . GLY A 1 327 ? 14.562 7.068 21.066 1.00 63.34 327 GLY A CA 1
ATOM 2508 C C . GLY A 1 327 ? 13.160 7.423 20.575 1.00 63.34 327 GLY A C 1
ATOM 2509 O O . GLY A 1 327 ? 12.208 6.677 20.7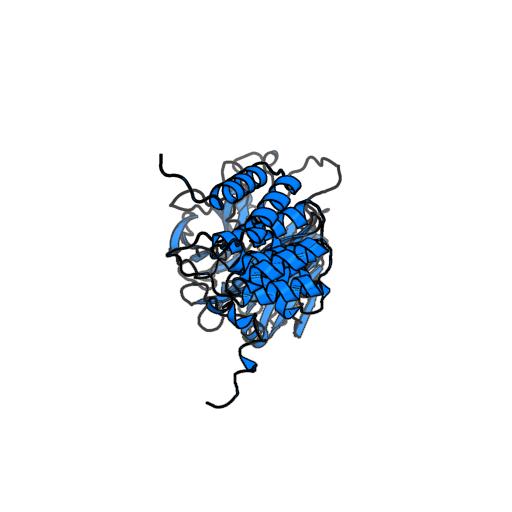88 1.00 63.34 327 GLY A O 1
ATOM 2510 N N . ALA A 1 328 ? 13.013 8.592 19.948 1.00 56.78 328 ALA A N 1
ATOM 2511 C CA . ALA A 1 328 ? 11.720 9.040 19.436 1.00 56.78 328 ALA A CA 1
ATOM 2512 C C . ALA A 1 328 ? 11.231 8.132 18.296 1.00 56.78 328 ALA A C 1
ATOM 2514 O O . ALA A 1 328 ? 12.010 7.747 17.421 1.00 56.78 328 ALA A O 1
ATOM 2515 N N . ALA A 1 329 ? 9.934 7.815 18.296 1.00 60.00 329 ALA A N 1
ATOM 2516 C CA . ALA A 1 329 ? 9.305 7.173 17.150 1.00 60.00 329 ALA A CA 1
ATOM 2517 C C . ALA A 1 329 ? 9.451 8.094 15.924 1.00 60.00 329 ALA A C 1
ATOM 2519 O O . ALA A 1 329 ? 9.242 9.305 16.047 1.00 60.00 329 ALA A O 1
ATOM 2520 N N . PRO A 1 330 ? 9.818 7.569 14.747 1.00 59.50 330 PRO A N 1
ATOM 2521 C CA . PRO A 1 330 ? 9.828 8.366 13.533 1.00 59.50 330 PRO A CA 1
ATOM 2522 C C . PRO A 1 330 ? 8.443 8.961 13.262 1.00 59.50 330 PRO A C 1
ATOM 2524 O O . PRO A 1 330 ? 7.431 8.310 13.505 1.00 59.50 330 PRO A O 1
ATOM 2527 N N . ALA A 1 331 ? 8.384 10.153 12.664 1.00 53.59 331 ALA A N 1
ATOM 2528 C CA . ALA A 1 331 ? 7.121 10.844 12.378 1.00 53.59 331 ALA A CA 1
ATOM 2529 C C . ALA A 1 331 ? 6.124 10.033 11.516 1.00 53.59 331 ALA A C 1
ATOM 2531 O O . ALA A 1 331 ? 4.946 10.384 11.453 1.00 53.59 331 ALA A O 1
ATOM 2532 N N . TRP A 1 332 ? 6.580 8.973 10.837 1.00 52.84 332 TRP A N 1
ATOM 2533 C CA . TRP A 1 332 ? 5.756 8.069 10.032 1.00 52.84 332 TRP A CA 1
ATOM 2534 C C . TRP A 1 332 ? 5.077 6.944 10.838 1.00 52.84 332 TRP A C 1
ATOM 2536 O O . TRP A 1 332 ? 4.123 6.350 10.331 1.00 52.84 332 TRP A O 1
ATOM 2546 N N . GLU A 1 333 ? 5.496 6.675 12.081 1.00 60.69 333 GLU A N 1
ATOM 2547 C CA . GLU A 1 333 ? 4.825 5.740 12.993 1.00 60.69 333 GLU A CA 1
ATOM 2548 C C . GLU A 1 333 ? 3.610 6.418 13.631 1.00 60.69 333 GLU A C 1
ATOM 2550 O O . GLU A 1 333 ? 3.719 7.140 14.618 1.00 60.69 333 GLU A O 1
ATOM 2555 N N . GLN A 1 334 ? 2.440 6.224 13.024 1.00 64.06 334 GLN A N 1
ATOM 2556 C CA . GLN A 1 334 ? 1.224 6.963 13.381 1.00 64.06 334 GLN A CA 1
ATOM 2557 C C . GLN A 1 334 ? 0.059 6.061 13.817 1.00 64.06 334 GLN A C 1
ATOM 2559 O O . GLN A 1 334 ? -1.030 6.549 14.088 1.00 64.06 334 GLN A O 1
ATOM 2564 N N . SER A 1 335 ? 0.237 4.744 13.919 1.00 76.69 335 SER A N 1
ATOM 2565 C CA . SER A 1 335 ? -0.820 3.839 14.398 1.00 76.69 335 SER A CA 1
ATOM 2566 C C . SER A 1 335 ? -0.197 2.550 14.927 1.00 76.69 335 SER A C 1
ATOM 2568 O O . SER A 1 335 ? 0.314 1.742 14.157 1.00 76.69 335 SER A O 1
ATOM 2570 N N . TRP A 1 336 ? -0.187 2.381 16.251 1.00 90.44 336 TRP A N 1
ATOM 2571 C CA . TRP A 1 336 ? 0.279 1.153 16.900 1.00 90.44 336 TRP A CA 1
ATOM 2572 C C . TRP A 1 336 ? -0.925 0.261 17.196 1.00 90.44 336 TRP A C 1
ATOM 2574 O O . TRP A 1 336 ? -1.766 0.606 18.035 1.00 90.44 336 TRP A O 1
ATOM 2584 N N . LEU A 1 337 ? -1.017 -0.868 16.490 1.00 91.88 337 LEU A N 1
ATOM 2585 C CA . LEU A 1 337 ? -2.135 -1.799 16.629 1.00 91.88 337 LEU A CA 1
ATOM 2586 C C . LEU A 1 337 ? -1.891 -2.761 17.795 1.00 91.88 337 LEU A C 1
ATOM 2588 O O . LEU A 1 337 ? -0.855 -3.427 17.810 1.00 91.88 337 LEU A O 1
ATOM 2592 N N . PRO A 1 338 ? -2.819 -2.882 18.752 1.00 92.06 338 PRO A N 1
ATOM 2593 C CA . PRO A 1 338 ? -2.724 -3.883 19.807 1.00 92.06 338 PRO A CA 1
ATOM 2594 C C . PRO A 1 338 ? -2.937 -5.296 19.268 1.00 92.06 338 PRO A C 1
ATOM 2596 O O . PRO A 1 338 ? -3.898 -5.551 18.547 1.00 92.06 338 PRO A O 1
ATOM 2599 N N . VAL A 1 339 ? -2.072 -6.231 19.665 1.00 89.38 339 VAL A N 1
ATOM 2600 C CA . VAL A 1 339 ? -2.258 -7.657 19.370 1.00 89.38 339 VAL A CA 1
ATOM 2601 C C . VAL A 1 339 ? -3.403 -8.181 20.235 1.00 89.38 339 VAL A C 1
ATOM 2603 O O . VAL A 1 339 ? -3.330 -8.145 21.465 1.00 89.38 339 VAL A O 1
ATOM 2606 N N . VAL A 1 340 ? -4.489 -8.629 19.607 1.00 83.69 340 VAL A N 1
ATOM 2607 C CA . VAL A 1 340 ? -5.695 -9.081 20.315 1.00 83.69 340 VAL A CA 1
ATOM 2608 C C . VAL A 1 340 ? -5.405 -10.366 21.092 1.00 83.69 340 VAL A C 1
ATOM 2610 O O . VAL A 1 340 ? -4.809 -11.296 20.556 1.00 83.69 340 VAL A O 1
ATOM 2613 N N . GLY A 1 341 ? -5.846 -10.426 22.353 1.00 73.38 341 GLY A N 1
ATOM 2614 C CA . GLY A 1 341 ? -5.705 -11.622 23.196 1.00 73.38 341 GLY A CA 1
ATOM 2615 C C . GLY A 1 341 ? -4.276 -11.918 23.669 1.00 73.38 341 GLY A C 1
ATOM 2616 O O . GLY A 1 341 ? -4.030 -12.977 24.241 1.00 73.38 341 GLY A O 1
ATOM 2617 N N . ASP A 1 342 ? -3.336 -10.998 23.449 1.00 78.06 342 ASP A N 1
ATOM 2618 C CA . ASP A 1 342 ? -1.939 -11.168 23.835 1.00 78.06 342 ASP A CA 1
ATOM 2619 C C . ASP A 1 342 ? -1.686 -10.757 25.292 1.00 78.06 342 ASP A C 1
ATOM 2621 O O . ASP A 1 342 ? -1.753 -9.578 25.640 1.00 78.06 342 ASP A O 1
ATOM 2625 N N . ALA A 1 343 ? -1.310 -11.720 26.136 1.00 79.06 343 ALA A N 1
ATOM 2626 C CA . ALA A 1 343 ? -0.975 -11.484 27.548 1.00 79.06 343 ALA A CA 1
ATOM 2627 C C . ALA A 1 343 ? 0.308 -10.649 27.750 1.00 79.06 343 ALA A C 1
ATOM 2629 O O . ALA A 1 343 ? 0.630 -10.244 28.864 1.00 79.06 343 ALA A O 1
ATOM 2630 N N . GLN A 1 344 ? 1.085 -10.424 26.686 1.00 82.69 344 GLN A N 1
ATOM 2631 C CA . GLN A 1 344 ? 2.318 -9.634 26.719 1.00 82.69 344 GLN A CA 1
ATOM 2632 C C . GLN A 1 344 ? 2.097 -8.164 26.324 1.00 82.69 344 GLN A C 1
ATOM 2634 O O . GLN A 1 344 ? 3.070 -7.415 26.239 1.00 82.69 344 GLN A O 1
ATOM 2639 N N . HIS A 1 345 ? 0.845 -7.744 26.093 1.00 89.50 345 HIS A N 1
ATOM 2640 C CA . HIS A 1 345 ? 0.489 -6.370 25.721 1.00 89.50 345 HIS A CA 1
ATOM 2641 C C . HIS A 1 345 ? 1.301 -5.850 24.521 1.00 89.50 345 HIS A C 1
ATOM 2643 O O . HIS A 1 345 ? 1.790 -4.713 24.519 1.00 89.50 345 HIS A O 1
ATOM 2649 N N . ARG A 1 346 ? 1.512 -6.701 23.507 1.00 92.12 346 ARG A N 1
ATOM 2650 C CA . ARG A 1 346 ? 2.315 -6.333 22.339 1.00 92.12 346 ARG A CA 1
ATOM 2651 C C . ARG A 1 346 ? 1.546 -5.460 21.358 1.00 92.12 346 ARG A C 1
ATOM 2653 O O . ARG A 1 346 ? 0.333 -5.574 21.189 1.00 92.12 346 ARG A O 1
ATOM 2660 N N . LEU A 1 347 ? 2.293 -4.609 20.667 1.00 92.69 347 LEU A N 1
ATOM 2661 C CA . LEU A 1 347 ? 1.801 -3.660 19.677 1.00 92.69 347 LEU A CA 1
ATOM 2662 C C . LEU A 1 347 ? 2.560 -3.835 18.362 1.00 92.69 347 LEU A C 1
ATOM 2664 O O . LEU A 1 347 ? 3.788 -3.859 18.365 1.00 92.69 347 LEU A O 1
ATOM 2668 N N . LEU A 1 348 ? 1.854 -3.893 17.236 1.00 92.19 348 LEU A N 1
ATOM 2669 C CA . LEU A 1 348 ? 2.459 -3.781 15.911 1.00 92.19 348 LEU A CA 1
ATOM 2670 C C . LEU A 1 348 ? 2.568 -2.302 15.527 1.00 92.19 348 LEU A C 1
ATOM 2672 O O . LEU A 1 348 ? 1.554 -1.631 15.338 1.00 92.19 348 LEU A O 1
ATOM 2676 N N . ALA A 1 349 ? 3.795 -1.802 15.394 1.00 89.75 349 ALA A N 1
ATOM 2677 C CA . ALA A 1 349 ? 4.074 -0.406 15.061 1.00 89.75 349 ALA A CA 1
ATOM 2678 C C . ALA A 1 349 ? 4.342 -0.169 13.564 1.00 89.75 349 ALA A C 1
ATOM 2680 O O . ALA A 1 349 ? 4.081 0.923 13.061 1.00 89.75 349 ALA A O 1
ATOM 2681 N N . ALA A 1 350 ? 4.866 -1.170 12.851 1.00 88.88 350 ALA A N 1
ATOM 2682 C CA . ALA A 1 350 ? 5.245 -1.060 11.441 1.00 88.88 350 ALA A CA 1
ATOM 2683 C C . ALA A 1 350 ? 5.255 -2.430 10.751 1.00 88.88 350 ALA A C 1
ATOM 2685 O O . ALA A 1 350 ? 5.391 -3.446 11.432 1.00 88.88 350 ALA A O 1
ATOM 2686 N N . PHE A 1 351 ? 5.174 -2.442 9.414 1.00 89.25 351 PHE A N 1
ATOM 2687 C CA . PHE A 1 351 ? 5.345 -3.642 8.580 1.00 89.25 351 PHE A CA 1
ATOM 2688 C C . PHE A 1 351 ? 6.726 -3.746 7.901 1.00 89.25 351 PHE A C 1
ATOM 2690 O O . PHE A 1 351 ? 7.063 -4.824 7.422 1.00 89.25 351 PHE A O 1
ATOM 2697 N N . ASP A 1 352 ? 7.532 -2.674 7.824 1.00 85.62 352 ASP A N 1
ATOM 2698 C CA . ASP A 1 352 ? 8.881 -2.726 7.221 1.00 85.62 352 ASP A CA 1
ATOM 2699 C C . ASP A 1 352 ? 9.867 -1.677 7.795 1.00 85.62 352 ASP A C 1
ATOM 2701 O O . ASP A 1 352 ? 9.690 -0.480 7.558 1.00 85.62 352 ASP A O 1
ATOM 2705 N N . PRO A 1 353 ? 10.914 -2.118 8.523 1.00 78.50 353 PRO A N 1
ATOM 2706 C CA . PRO A 1 353 ? 10.976 -3.456 9.099 1.00 78.50 353 PRO A CA 1
ATOM 2707 C C . PRO A 1 353 ? 9.785 -3.636 10.066 1.00 78.50 353 PRO A C 1
ATOM 2709 O O . PRO A 1 353 ? 9.383 -2.662 10.709 1.00 78.50 353 PRO A O 1
ATOM 2712 N N . PRO A 1 354 ? 9.186 -4.834 10.175 1.00 74.62 354 PRO A N 1
ATOM 2713 C CA . PRO A 1 354 ? 8.181 -5.130 11.171 1.00 74.62 354 PRO A CA 1
ATOM 2714 C C . PRO A 1 354 ? 8.724 -4.783 12.539 1.00 74.62 354 PRO A C 1
ATOM 2716 O O . PRO A 1 354 ? 9.806 -5.239 12.906 1.00 74.62 354 PRO A O 1
ATOM 2719 N N . GLN A 1 355 ? 7.990 -3.955 13.269 1.00 85.75 355 GLN A N 1
ATOM 2720 C CA . GLN A 1 355 ? 8.356 -3.591 14.626 1.00 85.75 355 GLN A CA 1
ATOM 2721 C C . GLN A 1 355 ? 7.226 -3.983 15.550 1.00 85.75 355 GLN A C 1
ATOM 2723 O O . GLN A 1 355 ? 6.141 -3.398 15.508 1.00 85.75 355 GLN A O 1
ATOM 2728 N N . VAL A 1 356 ? 7.506 -4.978 16.383 1.00 90.06 356 VAL A N 1
ATOM 2729 C CA . VAL A 1 356 ? 6.627 -5.374 17.477 1.00 90.06 356 VAL A CA 1
ATOM 2730 C C . VAL A 1 356 ? 7.190 -4.784 18.756 1.00 90.06 356 VAL A C 1
ATOM 2732 O O . VAL A 1 356 ? 8.364 -4.979 19.074 1.00 90.06 356 VAL A O 1
ATOM 2735 N N . LEU A 1 357 ? 6.355 -4.059 19.485 1.00 91.75 357 LEU A N 1
ATOM 2736 C CA . LEU A 1 357 ? 6.703 -3.431 20.749 1.00 91.75 357 LEU A CA 1
ATOM 2737 C C . LEU A 1 357 ? 6.059 -4.197 21.895 1.00 91.75 357 LEU A C 1
ATOM 2739 O O . LEU A 1 357 ? 4.891 -4.557 21.801 1.00 91.75 357 LEU A O 1
ATOM 2743 N N . ALA A 1 358 ? 6.794 -4.409 22.981 1.00 92.69 358 ALA A N 1
ATOM 2744 C CA . ALA A 1 358 ? 6.218 -4.820 24.255 1.00 92.69 358 ALA A CA 1
ATOM 2745 C C . ALA A 1 358 ? 5.923 -3.564 25.078 1.00 92.69 358 ALA A C 1
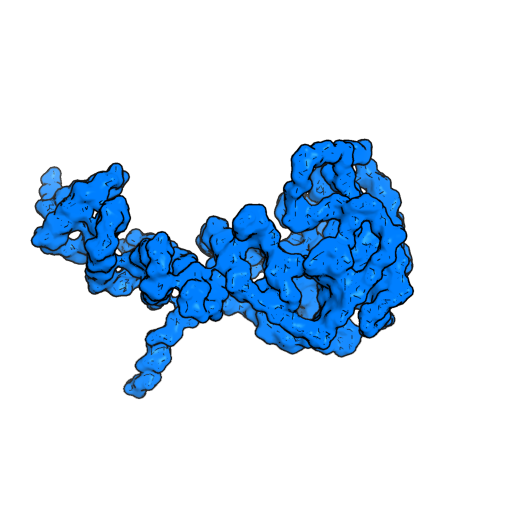ATOM 2747 O O . ALA A 1 358 ? 6.839 -2.780 25.342 1.00 92.69 358 ALA A O 1
ATOM 2748 N N . ALA A 1 359 ? 4.659 -3.354 25.454 1.00 92.69 359 ALA A N 1
ATOM 2749 C CA . ALA A 1 359 ? 4.252 -2.200 26.246 1.00 92.69 359 ALA A CA 1
ATOM 2750 C C . ALA A 1 359 ? 4.156 -2.552 27.733 1.00 92.69 359 ALA A C 1
ATOM 2752 O O . ALA A 1 359 ? 3.383 -3.418 28.139 1.00 92.69 359 ALA A O 1
ATOM 2753 N N . ASP A 1 360 ? 4.880 -1.814 28.571 1.00 92.69 360 ASP A N 1
ATOM 2754 C CA . ASP A 1 360 ? 4.593 -1.777 29.999 1.00 92.69 360 ASP A CA 1
ATOM 2755 C C . ASP A 1 360 ? 3.378 -0.874 30.235 1.00 92.69 360 ASP A C 1
ATOM 2757 O O . ASP A 1 360 ? 3.480 0.354 30.270 1.00 92.69 360 ASP A O 1
ATOM 2761 N N . VAL A 1 361 ? 2.211 -1.488 30.420 1.00 91.44 361 VAL A N 1
ATOM 2762 C CA . VAL A 1 361 ? 0.937 -0.784 30.629 1.00 91.44 361 VAL A CA 1
ATOM 2763 C C . VAL A 1 361 ? 0.888 0.034 31.929 1.00 91.44 361 VAL A C 1
ATOM 2765 O O . VAL A 1 361 ? 0.003 0.876 32.099 1.00 91.44 361 VAL A O 1
ATOM 2768 N N . ALA A 1 362 ? 1.825 -0.179 32.861 1.00 91.94 362 ALA A N 1
ATOM 2769 C CA . ALA A 1 362 ? 1.921 0.601 34.088 1.00 91.94 362 ALA A CA 1
ATOM 2770 C C . ALA A 1 362 ? 2.728 1.892 33.896 1.00 91.94 362 ALA A C 1
ATOM 2772 O O . ALA A 1 362 ? 2.356 2.912 34.484 1.00 91.94 362 ALA A O 1
ATOM 2773 N N . SER A 1 363 ? 3.800 1.867 33.097 1.00 91.62 363 SER A N 1
ATOM 2774 C CA . SER A 1 363 ? 4.702 3.016 32.908 1.00 91.62 363 SER A CA 1
ATOM 2775 C C . SER A 1 363 ? 4.584 3.713 31.549 1.00 91.62 363 SER A C 1
ATOM 2777 O O . SER A 1 363 ? 4.994 4.865 31.426 1.00 91.62 363 SER A O 1
ATOM 2779 N N . GLY A 1 364 ? 4.039 3.038 30.537 1.00 91.00 364 GLY A N 1
ATOM 2780 C CA . GLY A 1 364 ? 3.978 3.499 29.147 1.00 91.00 364 GLY A CA 1
ATOM 2781 C C . GLY A 1 364 ? 5.255 3.274 28.349 1.00 91.00 364 GLY A C 1
ATOM 2782 O O . GLY A 1 364 ? 5.330 3.626 27.171 1.00 91.00 364 GLY A O 1
ATOM 2783 N N . ARG A 1 365 ? 6.286 2.686 28.959 1.00 92.00 365 ARG A N 1
ATOM 2784 C CA . ARG A 1 365 ? 7.536 2.398 28.259 1.00 92.00 365 ARG A CA 1
ATOM 2785 C C . ARG A 1 365 ? 7.352 1.219 27.315 1.00 92.00 365 ARG A C 1
ATOM 2787 O O . ARG A 1 365 ? 6.809 0.188 27.698 1.00 92.00 365 ARG A O 1
ATOM 2794 N N . CYS A 1 366 ? 7.850 1.378 26.097 1.00 92.06 366 CYS A N 1
ATOM 2795 C CA . CYS A 1 366 ? 7.815 0.357 25.062 1.00 92.06 366 CYS A CA 1
ATOM 2796 C C . CYS A 1 366 ? 9.238 -0.056 24.682 1.00 92.06 366 CYS A C 1
ATOM 2798 O O . CYS A 1 366 ? 10.067 0.802 24.364 1.00 92.06 366 CYS A O 1
ATOM 2800 N N . SER A 1 367 ? 9.522 -1.356 24.695 1.00 91.00 367 SER A N 1
ATOM 2801 C CA . SER A 1 367 ? 10.762 -1.929 24.158 1.00 91.00 367 SER A CA 1
ATOM 2802 C C . SER A 1 367 ? 10.487 -2.655 22.847 1.00 91.00 367 SER A C 1
ATOM 2804 O O . SER A 1 367 ? 9.388 -3.164 22.624 1.00 91.00 367 SER A O 1
ATOM 2806 N N . VAL A 1 368 ? 11.486 -2.702 21.969 1.00 89.12 368 VAL A N 1
ATOM 2807 C CA . VAL A 1 368 ? 11.394 -3.482 20.735 1.00 89.12 368 VAL A CA 1
ATOM 2808 C C . VAL A 1 368 ? 11.484 -4.962 21.104 1.00 89.12 368 VAL A C 1
ATOM 2810 O O . VAL A 1 368 ? 12.494 -5.417 21.632 1.00 89.12 368 VAL A O 1
ATOM 2813 N N . ALA A 1 369 ? 10.405 -5.702 20.865 1.00 84.88 369 ALA A N 1
ATOM 2814 C CA . ALA A 1 369 ? 10.336 -7.135 21.128 1.00 84.88 369 ALA A CA 1
ATOM 2815 C C . ALA A 1 369 ? 10.869 -7.950 19.943 1.00 84.88 369 ALA A C 1
ATOM 2817 O O . ALA A 1 369 ? 11.481 -8.997 20.138 1.00 84.88 369 ALA A O 1
ATOM 2818 N N . GLN A 1 370 ? 10.639 -7.470 18.717 1.00 81.94 370 GLN A N 1
ATOM 2819 C CA . GLN A 1 370 ? 11.036 -8.165 17.497 1.00 81.94 370 GLN A CA 1
ATOM 2820 C C . GLN A 1 370 ? 11.229 -7.197 16.331 1.00 81.94 370 GLN A C 1
ATOM 2822 O O . GLN A 1 370 ? 10.451 -6.253 16.160 1.00 81.94 370 GLN A O 1
ATOM 2827 N N . VAL A 1 371 ? 12.240 -7.496 15.510 1.00 80.00 371 VAL A N 1
ATOM 2828 C CA . VAL A 1 371 ? 12.477 -6.887 14.199 1.00 80.00 371 VAL A CA 1
ATOM 2829 C C . VAL A 1 371 ? 12.836 -7.991 13.211 1.00 80.00 371 VAL A C 1
ATOM 2831 O O . VAL A 1 371 ? 13.849 -8.663 13.388 1.00 80.00 371 VAL A O 1
ATOM 2834 N N . ALA A 1 372 ? 12.021 -8.182 12.174 1.00 76.06 372 ALA A N 1
ATOM 2835 C CA . ALA A 1 372 ? 12.252 -9.204 11.149 1.00 76.06 372 ALA A CA 1
ATOM 2836 C C . ALA A 1 372 ? 11.912 -8.646 9.764 1.00 76.06 372 ALA A C 1
ATOM 2838 O O . ALA A 1 372 ? 10.766 -8.704 9.332 1.00 76.06 372 ALA A O 1
ATOM 2839 N N . ALA A 1 373 ? 12.890 -8.041 9.084 1.00 78.69 373 ALA A N 1
ATOM 2840 C CA . ALA A 1 373 ? 12.650 -7.389 7.798 1.00 78.69 373 ALA A CA 1
ATOM 2841 C C . ALA A 1 373 ? 12.133 -8.396 6.742 1.00 78.69 373 ALA A C 1
ATOM 2843 O O . ALA A 1 373 ? 12.804 -9.401 6.498 1.00 78.69 373 ALA A O 1
ATOM 2844 N N . PRO A 1 374 ? 10.984 -8.140 6.088 1.00 83.25 374 PRO A N 1
ATOM 2845 C CA . PRO A 1 374 ? 10.449 -9.015 5.052 1.00 83.25 374 PRO A CA 1
ATOM 2846 C C . PRO A 1 374 ? 11.355 -9.019 3.819 1.00 83.25 374 PRO A C 1
ATOM 2848 O O . PRO A 1 374 ? 12.091 -8.064 3.568 1.00 83.25 374 PRO A O 1
ATOM 2851 N N . ALA A 1 375 ? 11.276 -10.061 2.992 1.00 81.94 375 ALA A N 1
ATOM 2852 C CA . ALA A 1 375 ? 11.991 -10.070 1.714 1.00 81.94 375 ALA A CA 1
ATOM 2853 C C . ALA A 1 375 ? 11.520 -8.921 0.795 1.00 81.94 375 ALA A C 1
ATOM 2855 O O . ALA A 1 375 ? 12.338 -8.216 0.203 1.00 81.94 375 ALA A O 1
ATOM 2856 N N . ALA A 1 376 ? 10.206 -8.687 0.750 1.00 88.19 376 ALA A N 1
ATOM 2857 C CA . ALA A 1 376 ? 9.573 -7.598 0.011 1.00 88.19 376 ALA A CA 1
ATOM 2858 C C . ALA A 1 376 ? 9.676 -6.250 0.745 1.00 88.19 376 ALA A C 1
ATOM 2860 O O . ALA A 1 376 ? 9.727 -6.197 1.972 1.00 88.19 376 ALA A O 1
ATOM 2861 N N . TYR A 1 377 ? 9.659 -5.149 -0.003 1.00 90.81 377 TYR A N 1
ATOM 2862 C CA . TYR A 1 377 ? 9.505 -3.803 0.544 1.00 90.81 377 TYR A CA 1
ATOM 2863 C C . TYR A 1 377 ? 8.048 -3.555 0.949 1.00 90.81 377 TYR A C 1
ATOM 2865 O O . TYR A 1 377 ? 7.163 -3.583 0.096 1.00 90.81 377 TYR A O 1
ATOM 2873 N N . LEU A 1 378 ? 7.803 -3.251 2.226 1.00 91.81 378 LEU A N 1
ATOM 2874 C CA . LEU A 1 378 ? 6.476 -2.872 2.744 1.00 91.81 378 LEU A CA 1
ATOM 2875 C C . LEU A 1 378 ? 6.495 -1.494 3.425 1.00 91.81 378 LEU A C 1
ATOM 2877 O O . LEU A 1 378 ? 5.562 -1.145 4.140 1.00 91.81 378 LEU A O 1
ATOM 2881 N N . GLY A 1 379 ? 7.538 -0.683 3.200 1.00 89.94 379 GLY A N 1
ATOM 2882 C CA . GLY A 1 379 ? 7.762 0.589 3.912 1.00 89.94 379 GLY A CA 1
ATOM 2883 C C . GLY A 1 379 ? 6.691 1.665 3.703 1.00 89.94 379 GLY A C 1
ATOM 2884 O O . GLY A 1 379 ? 6.689 2.676 4.399 1.00 89.94 379 GLY A O 1
ATOM 2885 N N . ARG A 1 380 ? 5.768 1.457 2.759 1.00 90.44 380 ARG A N 1
ATOM 2886 C CA . ARG A 1 380 ? 4.596 2.321 2.540 1.00 90.44 380 ARG A CA 1
ATOM 2887 C C . ARG A 1 380 ? 3.385 1.925 3.379 1.00 90.44 380 ARG A C 1
ATOM 2889 O O . ARG A 1 380 ? 2.488 2.744 3.562 1.00 90.44 380 ARG A O 1
ATOM 2896 N N . TYR A 1 381 ? 3.337 0.681 3.846 1.00 92.00 381 TYR A N 1
ATOM 2897 C CA . TYR A 1 381 ? 2.167 0.112 4.495 1.00 92.00 381 TYR A CA 1
ATOM 2898 C C . TYR A 1 381 ? 2.082 0.578 5.935 1.00 92.00 381 TYR A C 1
ATOM 2900 O O . TYR A 1 381 ? 2.965 0.320 6.754 1.00 92.00 381 TYR A O 1
ATOM 2908 N N . ARG A 1 382 ? 0.977 1.253 6.242 1.00 90.50 382 ARG A N 1
ATOM 2909 C CA . ARG A 1 382 ? 0.641 1.671 7.597 1.00 90.50 382 ARG A CA 1
ATOM 2910 C C . ARG A 1 382 ? -0.382 0.715 8.195 1.00 90.50 382 ARG A C 1
ATOM 2912 O O . ARG A 1 382 ? -1.416 0.500 7.566 1.00 90.50 382 ARG A O 1
ATOM 2919 N N . PRO A 1 383 ? -0.137 0.152 9.387 1.00 91.56 383 PRO A N 1
ATOM 2920 C CA . PRO A 1 383 ? -1.160 -0.589 10.115 1.00 91.56 383 PRO A CA 1
ATOM 2921 C C . PRO A 1 383 ? -2.361 0.321 10.404 1.00 91.56 383 PRO A C 1
ATOM 2923 O O . PRO A 1 383 ? -2.181 1.399 10.962 1.00 91.56 383 PRO A O 1
ATOM 2926 N N . VAL A 1 384 ? -3.577 -0.077 10.016 1.00 90.44 384 VAL A N 1
ATOM 2927 C CA . VAL A 1 384 ? -4.785 0.760 10.207 1.00 90.44 384 VAL A CA 1
ATOM 2928 C C . VAL A 1 384 ? -5.950 0.055 10.885 1.00 90.44 384 VAL A C 1
ATOM 2930 O O . VAL A 1 384 ? -6.835 0.728 11.405 1.00 90.44 384 VAL A O 1
ATOM 2933 N N . ALA A 1 385 ? -5.972 -1.275 10.901 1.00 89.75 385 ALA A N 1
ATOM 2934 C CA . ALA A 1 385 ? -6.958 -2.058 11.638 1.00 89.75 385 ALA A CA 1
ATOM 2935 C C . ALA A 1 385 ? -6.503 -3.517 11.766 1.00 89.75 385 ALA A C 1
ATOM 2937 O O . ALA A 1 385 ? -5.663 -3.981 10.997 1.00 89.75 385 ALA A O 1
ATOM 2938 N N . GLY A 1 386 ? -7.103 -4.257 12.697 1.00 80.06 386 GLY A N 1
ATOM 2939 C CA . GLY A 1 386 ? -6.884 -5.695 12.847 1.00 80.06 386 GLY A CA 1
ATOM 2940 C C . GLY A 1 386 ? -5.791 -6.057 13.852 1.00 80.06 386 GLY A C 1
ATOM 2941 O O . GLY A 1 386 ? -5.635 -5.372 14.858 1.00 80.06 386 GLY A O 1
ATOM 2942 N N . LEU A 1 387 ? -5.075 -7.152 13.560 1.00 86.38 387 LEU A N 1
ATOM 2943 C CA . LEU A 1 387 ? -4.528 -8.146 14.504 1.00 86.38 387 LEU A CA 1
ATOM 2944 C C . LEU A 1 387 ? -5.600 -9.072 15.088 1.00 86.38 387 LEU A C 1
ATOM 2946 O O . LEU A 1 387 ? -5.528 -9.493 16.241 1.00 86.38 387 LEU A O 1
ATOM 2950 N N . ALA A 1 388 ? -6.590 -9.408 14.262 1.00 86.31 388 ALA A N 1
ATOM 2951 C CA . ALA A 1 388 ? -7.555 -10.444 14.588 1.00 86.31 388 ALA A CA 1
ATOM 2952 C C . ALA A 1 388 ? -6.899 -11.827 14.433 1.00 86.31 388 ALA A C 1
ATOM 2954 O O . ALA A 1 388 ? -6.226 -12.042 13.421 1.00 86.31 388 ALA A O 1
ATOM 2955 N N . PRO A 1 389 ? -7.090 -12.758 15.383 1.00 88.88 389 PRO A N 1
ATOM 2956 C CA . PRO A 1 389 ? -6.628 -14.132 15.227 1.00 88.88 389 PRO A CA 1
ATOM 2957 C C . PRO A 1 389 ? -7.232 -14.783 13.976 1.00 88.88 389 PRO A C 1
ATOM 2959 O O . PRO A 1 389 ? -8.451 -14.737 13.780 1.00 88.88 389 PRO A O 1
ATOM 2962 N N . ASP A 1 390 ? -6.385 -15.390 13.147 1.00 87.25 390 ASP A N 1
ATOM 2963 C CA . ASP A 1 390 ? -6.780 -16.070 11.912 1.00 87.25 390 ASP A CA 1
ATOM 2964 C C . ASP A 1 390 ? -5.836 -17.254 11.629 1.00 87.25 390 ASP A C 1
ATOM 2966 O O . ASP A 1 390 ? -4.626 -17.070 11.509 1.00 87.25 390 ASP A O 1
ATOM 2970 N N . ASP A 1 391 ? -6.387 -18.473 11.562 1.00 85.50 391 ASP A N 1
ATOM 2971 C CA . ASP A 1 391 ? -5.639 -19.747 11.579 1.00 85.50 391 ASP A CA 1
ATOM 2972 C C . ASP A 1 391 ? -4.543 -19.798 12.663 1.00 85.50 391 ASP A C 1
ATOM 2974 O O . ASP A 1 391 ? -4.831 -19.833 13.859 1.00 85.50 391 ASP A O 1
ATOM 2978 N N . ASP A 1 392 ? -3.286 -19.844 12.226 1.00 87.00 392 ASP A N 1
ATOM 2979 C CA . ASP A 1 392 ? -2.056 -20.002 12.988 1.00 87.00 392 ASP A CA 1
ATOM 2980 C C . ASP A 1 392 ? -1.330 -18.667 13.204 1.00 87.00 392 ASP A C 1
ATOM 2982 O O . ASP A 1 392 ? -0.156 -18.639 13.575 1.00 87.00 392 ASP A O 1
ATOM 2986 N N . GLY A 1 393 ? -2.015 -17.548 12.973 1.00 92.88 393 GLY A N 1
ATOM 2987 C CA . GLY A 1 393 ? -1.446 -16.222 13.122 1.00 92.88 393 GLY A CA 1
ATOM 2988 C C . GLY A 1 393 ? -2.507 -15.138 13.221 1.00 92.88 393 GLY A C 1
ATOM 2989 O O . GLY A 1 393 ? -3.481 -15.257 13.969 1.00 92.88 393 GLY A O 1
ATOM 2990 N N . TYR A 1 394 ? -2.279 -14.045 12.498 1.00 94.12 394 TYR A N 1
ATOM 2991 C CA . TYR A 1 394 ? -3.108 -12.850 12.584 1.00 94.12 394 TYR A CA 1
ATOM 2992 C C . TYR A 1 394 ? -3.401 -12.265 11.211 1.00 94.12 394 TYR A C 1
ATOM 2994 O O . TYR A 1 394 ? -2.570 -12.298 10.301 1.00 94.12 394 TYR A O 1
ATOM 3002 N N . LEU A 1 395 ? -4.564 -11.631 11.107 1.00 95.62 395 LEU A N 1
ATOM 3003 C CA . LEU A 1 395 ? -4.946 -10.809 9.974 1.00 95.62 395 LEU A CA 1
ATOM 3004 C C . LEU A 1 395 ? -4.982 -9.333 10.383 1.00 95.62 395 LEU A C 1
ATOM 3006 O O . LEU A 1 395 ? -5.604 -8.948 11.379 1.00 95.62 395 LEU A O 1
ATOM 3010 N N . ALA A 1 396 ? -4.329 -8.494 9.590 1.00 95.19 396 ALA A N 1
ATOM 3011 C CA . ALA A 1 396 ? -4.339 -7.046 9.727 1.00 95.19 396 ALA A CA 1
ATOM 3012 C C . ALA A 1 396 ? -4.753 -6.371 8.414 1.00 95.19 396 ALA A C 1
ATOM 3014 O O . ALA A 1 396 ? -4.750 -6.981 7.343 1.00 95.19 396 ALA A O 1
ATOM 3015 N N . LEU A 1 397 ? -5.089 -5.088 8.506 1.00 95.31 397 LEU A N 1
ATOM 3016 C CA . LEU A 1 397 ? -5.226 -4.193 7.368 1.00 95.31 397 LEU A CA 1
ATOM 3017 C C . LEU A 1 397 ? -4.070 -3.204 7.341 1.00 95.31 397 LEU A C 1
ATOM 3019 O O . LEU A 1 397 ? -3.776 -2.528 8.334 1.00 95.31 397 LEU A O 1
ATOM 3023 N N . ALA A 1 398 ? -3.467 -3.100 6.165 1.00 94.56 398 ALA A N 1
ATOM 3024 C CA . ALA A 1 398 ? -2.556 -2.036 5.805 1.00 94.56 398 ALA A CA 1
ATOM 3025 C C . ALA A 1 398 ? -3.267 -0.988 4.949 1.00 94.56 398 ALA A C 1
ATOM 3027 O O . ALA A 1 398 ? -4.076 -1.323 4.084 1.00 94.56 398 ALA A O 1
ATOM 3028 N N . GLU A 1 399 ? -2.904 0.273 5.155 1.00 92.94 399 GLU A N 1
ATOM 3029 C CA . GLU A 1 399 ? -3.190 1.372 4.241 1.00 92.94 399 GLU A CA 1
ATOM 3030 C C . GLU A 1 399 ? -1.896 1.801 3.539 1.00 92.94 399 GLU A C 1
ATOM 3032 O O . GLU A 1 399 ? -0.888 2.092 4.188 1.00 92.94 399 GLU A O 1
ATOM 3037 N N . ASP A 1 400 ? -1.948 1.880 2.213 1.00 92.44 400 ASP A N 1
ATOM 3038 C CA . ASP A 1 400 ? -1.052 2.698 1.395 1.00 92.44 400 ASP A CA 1
ATOM 3039 C C . ASP A 1 400 ? -1.823 3.937 0.903 1.00 92.44 400 ASP A C 1
ATOM 3041 O O . ASP A 1 400 ? -3.046 3.921 0.767 1.00 92.44 400 ASP A O 1
ATOM 3045 N N . VAL A 1 401 ? -1.117 5.033 0.641 1.00 89.88 401 VAL A N 1
ATOM 3046 C CA . VAL A 1 401 ? -1.693 6.284 0.148 1.00 89.88 401 VAL A CA 1
ATOM 3047 C C . VAL A 1 401 ? -1.058 6.649 -1.184 1.00 89.88 401 VAL A C 1
ATOM 3049 O O . VAL A 1 401 ? 0.129 6.966 -1.256 1.00 89.88 401 VAL A O 1
ATOM 3052 N N . ALA A 1 402 ? -1.882 6.689 -2.224 1.00 92.69 402 ALA A N 1
ATOM 3053 C CA . ALA A 1 402 ? -1.528 7.259 -3.514 1.00 92.69 402 ALA A CA 1
ATOM 3054 C C . ALA A 1 402 ? -1.985 8.723 -3.609 1.00 92.69 402 ALA A C 1
ATOM 3056 O O . ALA A 1 402 ? -2.955 9.128 -2.963 1.00 92.69 402 ALA A O 1
ATOM 3057 N N . VAL A 1 403 ? -1.305 9.512 -4.445 1.00 89.75 403 VAL A N 1
ATOM 3058 C CA . VAL A 1 403 ? -1.739 10.867 -4.812 1.00 89.75 403 VAL A CA 1
ATOM 3059 C C . VAL A 1 403 ? -2.113 10.880 -6.294 1.00 89.75 403 VAL A C 1
ATOM 3061 O O . VAL A 1 403 ? -1.264 10.632 -7.152 1.00 89.75 403 VAL A O 1
ATOM 3064 N N . VAL A 1 404 ? -3.383 11.156 -6.588 1.00 87.88 404 VAL A N 1
ATOM 3065 C CA . VAL A 1 404 ? -3.959 11.245 -7.940 1.00 87.88 404 VAL A CA 1
ATOM 3066 C C . VAL A 1 404 ? -4.635 12.605 -8.056 1.00 87.88 404 VAL A C 1
ATOM 3068 O O . VAL A 1 404 ? -5.479 12.916 -7.222 1.00 87.88 404 VAL A O 1
ATOM 3071 N N . ASP A 1 405 ? -4.259 13.420 -9.044 1.00 87.12 405 ASP A N 1
ATOM 3072 C CA . ASP A 1 405 ? -4.827 14.763 -9.264 1.00 87.12 405 ASP A CA 1
ATOM 3073 C C . ASP A 1 405 ? -4.909 15.601 -7.975 1.00 87.12 405 ASP A C 1
ATOM 3075 O O . ASP A 1 405 ? -5.959 16.126 -7.610 1.00 87.12 405 ASP A O 1
ATOM 3079 N N . GLU A 1 406 ? -3.792 15.647 -7.236 1.00 83.69 406 GLU A N 1
ATOM 3080 C CA . GLU A 1 406 ? -3.644 16.341 -5.942 1.00 83.69 406 GLU A CA 1
ATOM 3081 C C . GLU A 1 406 ? -4.523 15.791 -4.797 1.00 83.69 406 GLU A C 1
ATOM 3083 O O . GLU A 1 406 ? -4.500 16.310 -3.680 1.00 83.69 406 GLU A O 1
ATOM 3088 N N . ARG A 1 407 ? -5.252 14.692 -5.022 1.00 83.50 407 ARG A N 1
ATOM 3089 C CA . ARG A 1 407 ? -6.098 14.024 -4.026 1.00 83.50 407 ARG A CA 1
ATOM 3090 C C . ARG A 1 407 ? -5.442 12.767 -3.481 1.00 83.50 407 ARG A C 1
ATOM 3092 O O . ARG A 1 407 ? -4.792 12.010 -4.200 1.00 83.50 407 ARG A O 1
ATOM 3099 N N . ARG A 1 408 ? -5.655 12.519 -2.189 1.00 87.00 408 ARG A N 1
ATOM 3100 C CA . ARG A 1 408 ? -5.182 11.312 -1.502 1.00 87.00 408 ARG A CA 1
ATOM 3101 C C . ARG A 1 408 ? -6.178 10.175 -1.690 1.00 87.00 408 ARG A C 1
ATOM 3103 O O . ARG A 1 408 ? -7.324 10.281 -1.262 1.00 87.00 408 ARG A O 1
ATOM 3110 N N . VAL A 1 409 ? -5.705 9.067 -2.238 1.00 89.69 409 VAL A N 1
ATOM 3111 C CA . VAL A 1 409 ? -6.471 7.836 -2.437 1.00 89.69 409 VAL A CA 1
ATOM 3112 C C . VAL A 1 409 ? -5.899 6.774 -1.502 1.00 89.69 409 VAL A C 1
ATOM 3114 O O . VAL A 1 409 ? -4.711 6.464 -1.597 1.00 89.69 409 VAL A O 1
ATOM 3117 N N . ALA A 1 410 ? -6.710 6.244 -0.579 1.00 89.81 410 ALA A N 1
ATOM 3118 C CA . ALA A 1 410 ? -6.270 5.111 0.239 1.00 89.81 410 ALA A CA 1
ATOM 3119 C C . ALA A 1 410 ? -6.421 3.803 -0.531 1.00 89.81 410 ALA A C 1
ATOM 3121 O O . ALA A 1 410 ? -7.417 3.572 -1.217 1.00 89.81 410 ALA A O 1
ATOM 3122 N N . LEU A 1 411 ? -5.417 2.955 -0.372 1.00 93.88 411 LEU A N 1
ATOM 3123 C CA . LEU A 1 411 ? -5.332 1.616 -0.916 1.00 93.88 411 LEU A CA 1
ATOM 3124 C C . LEU A 1 411 ? -5.244 0.656 0.270 1.00 93.88 411 LEU A C 1
ATOM 3126 O O . LEU A 1 411 ? -4.212 0.598 0.940 1.00 93.88 411 LEU A O 1
ATOM 3130 N N . TYR A 1 412 ? -6.325 -0.073 0.542 1.00 95.44 412 TYR A N 1
ATOM 3131 C CA . TYR A 1 412 ? -6.361 -1.044 1.635 1.00 95.44 412 TYR A CA 1
ATOM 3132 C C . TYR A 1 412 ? -5.905 -2.416 1.162 1.00 95.44 412 TYR A C 1
ATOM 3134 O O . TYR A 1 412 ? -6.242 -2.842 0.057 1.00 95.44 412 TYR A O 1
ATOM 3142 N N . ARG A 1 413 ? -5.147 -3.109 2.011 1.00 95.50 413 ARG A N 1
ATOM 3143 C CA . ARG A 1 413 ? -4.660 -4.471 1.776 1.00 95.50 413 ARG A CA 1
ATOM 3144 C C . ARG A 1 413 ? -4.824 -5.306 3.029 1.00 95.50 413 ARG A C 1
ATOM 3146 O O . ARG A 1 413 ? -4.560 -4.822 4.129 1.00 95.50 413 ARG A O 1
ATOM 3153 N N . PHE A 1 414 ? -5.189 -6.567 2.854 1.00 96.69 414 PHE A N 1
ATOM 3154 C CA . PHE A 1 414 ? -5.031 -7.559 3.904 1.00 96.69 414 PHE A CA 1
ATOM 3155 C C . PHE A 1 414 ? -3.552 -7.905 4.047 1.00 96.69 414 PHE A C 1
ATOM 3157 O O . PHE A 1 414 ? -2.846 -8.066 3.051 1.00 96.69 414 PHE A O 1
ATOM 3164 N N . VAL A 1 415 ? -3.098 -8.031 5.287 1.00 95.50 415 VAL A N 1
ATOM 3165 C CA . VAL A 1 415 ? -1.753 -8.484 5.637 1.00 95.50 415 VAL A CA 1
ATOM 3166 C C . VAL A 1 415 ? -1.893 -9.662 6.585 1.00 95.50 415 VAL A C 1
ATOM 3168 O O . VAL A 1 415 ? -2.472 -9.522 7.663 1.00 95.50 415 VAL A O 1
ATOM 3171 N N . ARG A 1 416 ? -1.365 -10.819 6.186 1.00 94.88 416 ARG A N 1
ATOM 3172 C CA . ARG A 1 416 ? -1.275 -12.004 7.036 1.00 94.88 416 ARG A CA 1
ATOM 3173 C C . ARG A 1 416 ? 0.052 -11.994 7.773 1.00 94.88 416 ARG A C 1
ATOM 3175 O O . ARG A 1 416 ? 1.109 -11.836 7.155 1.00 94.88 416 ARG A O 1
ATOM 3182 N N . LEU A 1 417 ? -0.020 -12.203 9.080 1.00 93.06 417 LEU A N 1
ATOM 3183 C CA . LEU A 1 417 ? 1.131 -12.379 9.945 1.00 93.06 417 LEU A CA 1
ATOM 3184 C C . LEU A 1 417 ? 1.144 -13.795 10.529 1.00 93.06 417 LEU A C 1
ATOM 3186 O O . LEU A 1 417 ? 0.084 -14.356 10.798 1.00 93.06 417 LEU A O 1
ATOM 3190 N N . SER A 1 418 ? 2.331 -14.359 10.747 1.00 92.06 418 SER A N 1
ATOM 3191 C CA . SER A 1 418 ? 2.509 -15.607 11.503 1.00 92.06 418 SER A CA 1
ATOM 3192 C C . SER A 1 418 ? 2.169 -15.421 12.992 1.00 92.06 418 SER A C 1
ATOM 3194 O O . SER A 1 418 ? 1.987 -14.296 13.467 1.00 92.06 418 SER A O 1
ATOM 3196 N N . ALA A 1 419 ? 2.144 -16.507 13.775 1.00 89.56 419 ALA A N 1
ATOM 3197 C CA . ALA A 1 419 ? 2.064 -16.438 15.242 1.00 89.56 419 ALA A CA 1
ATOM 3198 C C . ALA A 1 419 ? 3.182 -15.579 15.867 1.00 89.56 419 ALA A C 1
ATOM 3200 O O . ALA A 1 419 ? 3.000 -14.971 16.924 1.00 89.56 419 ALA A O 1
ATOM 3201 N N . GLN A 1 420 ? 4.336 -15.516 15.203 1.00 87.94 420 GLN A N 1
ATOM 3202 C CA . GLN A 1 420 ? 5.488 -14.700 15.573 1.00 87.94 420 GLN A CA 1
ATOM 3203 C C . GLN A 1 420 ? 5.384 -13.270 15.024 1.00 87.94 420 GLN A C 1
ATOM 3205 O O . GLN A 1 420 ? 6.355 -12.531 15.092 1.00 87.94 420 GLN A O 1
ATOM 3210 N N . LEU A 1 421 ? 4.229 -12.851 14.495 1.00 88.88 421 LEU A N 1
ATOM 3211 C CA . LEU A 1 421 ? 3.996 -11.506 13.956 1.00 88.88 421 LEU A CA 1
ATOM 3212 C C . LEU A 1 421 ? 4.943 -11.136 12.796 1.00 88.88 421 LEU A C 1
ATOM 3214 O O . LEU A 1 421 ? 5.219 -9.961 12.555 1.00 88.88 421 LEU A O 1
ATOM 3218 N N . GLU A 1 422 ? 5.428 -12.132 12.054 1.00 89.88 422 GLU A N 1
ATOM 3219 C CA . GLU A 1 422 ? 6.171 -11.922 10.811 1.00 89.88 422 GLU A CA 1
ATOM 3220 C C . GLU A 1 422 ? 5.184 -11.793 9.660 1.00 89.88 422 GLU A C 1
ATOM 3222 O O . GLU A 1 422 ? 4.238 -12.574 9.574 1.00 89.88 422 GLU A O 1
ATOM 3227 N N . VAL A 1 423 ? 5.386 -10.832 8.758 1.00 91.50 423 VAL A N 1
ATOM 3228 C CA . VAL A 1 423 ? 4.533 -10.724 7.571 1.00 91.50 423 VAL A CA 1
ATOM 3229 C C . VAL A 1 423 ? 4.819 -11.910 6.654 1.00 91.50 423 VAL A C 1
ATOM 3231 O O . VAL A 1 423 ? 5.950 -12.082 6.210 1.00 91.50 423 VAL A O 1
ATOM 3234 N N . VAL A 1 424 ? 3.792 -12.704 6.356 1.00 91.94 424 VAL A N 1
ATOM 3235 C CA . VAL A 1 424 ? 3.902 -13.902 5.503 1.00 91.94 424 VAL A CA 1
ATOM 3236 C C . VAL A 1 424 ? 3.118 -13.777 4.202 1.00 91.94 424 VAL A C 1
ATOM 3238 O O . VAL A 1 424 ? 3.399 -14.490 3.244 1.00 91.94 424 VAL A O 1
ATOM 3241 N N . GLY A 1 425 ? 2.167 -12.845 4.125 1.00 92.31 425 GLY A N 1
ATOM 3242 C CA . GLY A 1 425 ? 1.448 -12.590 2.885 1.00 92.31 425 GLY A CA 1
ATOM 3243 C C . GLY A 1 425 ? 0.686 -11.277 2.880 1.00 92.31 425 GLY A C 1
ATOM 3244 O O . GLY A 1 425 ? 0.345 -10.729 3.929 1.00 92.31 425 GLY A O 1
ATOM 3245 N N . VAL A 1 426 ? 0.425 -10.767 1.681 1.00 94.62 426 VAL A N 1
ATOM 3246 C CA . VAL A 1 426 ? -0.288 -9.506 1.456 1.00 94.62 426 VAL A CA 1
ATOM 3247 C C . VAL A 1 426 ? -1.251 -9.682 0.290 1.00 94.62 426 VAL A C 1
ATOM 3249 O O . VAL A 1 426 ? -0.940 -10.363 -0.687 1.00 94.62 426 VAL A O 1
ATOM 3252 N N . SER A 1 427 ? -2.431 -9.074 0.374 1.00 94.88 427 SER A N 1
ATOM 3253 C CA . SER A 1 427 ? -3.362 -9.035 -0.749 1.00 94.88 427 SER A CA 1
ATOM 3254 C C . SER A 1 427 ? -3.032 -7.919 -1.735 1.00 94.88 427 SER A C 1
ATOM 3256 O O . SER A 1 427 ? -2.344 -6.944 -1.427 1.00 94.88 427 SER A O 1
ATOM 3258 N N . ARG A 1 428 ? -3.638 -7.996 -2.917 1.00 92.12 428 ARG A N 1
ATOM 3259 C CA . ARG A 1 428 ? -3.795 -6.834 -3.806 1.00 92.12 428 ARG A CA 1
ATOM 3260 C C . ARG A 1 428 ? -4.605 -5.722 -3.125 1.00 92.12 428 ARG A C 1
ATOM 3262 O O . ARG A 1 428 ? -5.349 -6.017 -2.181 1.00 92.12 428 ARG A O 1
ATOM 3269 N N . PRO A 1 429 ? -4.470 -4.460 -3.573 1.00 94.19 429 PRO A N 1
ATOM 3270 C CA . PRO A 1 429 ? -5.256 -3.380 -3.013 1.00 94.19 429 PRO A CA 1
ATOM 3271 C C . PRO A 1 429 ? -6.714 -3.540 -3.447 1.00 94.19 429 PRO A C 1
ATOM 3273 O O . PRO A 1 429 ? -6.987 -3.898 -4.595 1.00 94.19 429 PRO A O 1
ATOM 3276 N N . PHE A 1 430 ? -7.642 -3.269 -2.536 1.00 94.00 430 PHE A N 1
ATOM 3277 C CA . PHE A 1 430 ? -9.068 -3.444 -2.788 1.00 94.00 430 PHE A CA 1
ATOM 3278 C C . PHE A 1 430 ? -9.910 -2.277 -2.267 1.00 94.00 430 PHE A C 1
ATOM 3280 O O . PHE A 1 430 ? -9.481 -1.498 -1.414 1.00 94.00 430 PHE A O 1
ATOM 3287 N N . GLY A 1 431 ? -11.126 -2.169 -2.799 1.00 92.38 431 GLY A N 1
ATOM 3288 C CA . GLY A 1 431 ? -12.220 -1.387 -2.222 1.00 92.38 431 GLY A CA 1
ATOM 3289 C C . GLY A 1 431 ? -13.408 -2.274 -1.849 1.00 92.38 431 GLY A C 1
ATOM 3290 O O . GLY A 1 431 ? -13.391 -3.484 -2.073 1.00 92.38 431 GLY A O 1
ATOM 3291 N N . LEU A 1 432 ? -14.460 -1.667 -1.307 1.00 91.56 432 LEU A N 1
ATOM 3292 C CA . LEU A 1 432 ? -15.705 -2.350 -0.946 1.00 91.56 432 LEU A CA 1
ATOM 3293 C C . LEU A 1 432 ? -16.861 -1.879 -1.827 1.00 91.56 432 LEU A C 1
ATOM 3295 O O . LEU A 1 432 ? -17.516 -2.690 -2.475 1.00 91.56 432 LEU A O 1
ATOM 3299 N N . HIS A 1 433 ? -17.087 -0.568 -1.895 1.00 89.25 433 HIS A N 1
ATOM 3300 C CA . HIS A 1 433 ? -18.187 0.021 -2.654 1.00 89.25 433 HIS A CA 1
ATOM 3301 C C . HIS A 1 433 ? -17.689 0.960 -3.741 1.00 89.25 433 HIS A C 1
ATOM 3303 O O . HIS A 1 433 ? -18.009 0.776 -4.915 1.00 89.25 433 HIS A O 1
ATOM 3309 N N . ARG A 1 434 ? -16.899 1.967 -3.365 1.00 85.38 434 ARG A N 1
ATOM 3310 C CA . ARG A 1 434 ? -16.279 2.883 -4.315 1.00 85.38 434 ARG A CA 1
ATOM 3311 C C . ARG A 1 434 ? -14.783 2.940 -4.011 1.00 85.38 434 ARG A C 1
ATOM 3313 O O . ARG A 1 434 ? -14.365 3.741 -3.169 1.00 85.38 434 ARG A O 1
ATOM 3320 N N . PRO A 1 435 ? -13.968 2.112 -4.694 1.00 78.50 435 PRO A N 1
ATOM 3321 C CA . PRO A 1 435 ? -12.535 2.072 -4.460 1.00 78.50 435 PRO A CA 1
ATOM 3322 C C . PRO A 1 435 ? -11.912 3.468 -4.519 1.00 78.50 435 PRO A C 1
ATOM 3324 O O . PRO A 1 435 ? -12.249 4.282 -5.379 1.00 78.50 435 PRO A O 1
ATOM 3327 N N . GLY A 1 436 ? -11.039 3.751 -3.556 1.00 74.94 436 GLY A N 1
ATOM 3328 C CA . GLY A 1 436 ? -10.407 5.056 -3.386 1.00 74.94 436 GLY A CA 1
ATOM 3329 C C . GLY A 1 436 ? -11.206 6.093 -2.589 1.00 74.94 436 GLY A C 1
ATOM 3330 O O . GLY A 1 436 ? -10.622 7.095 -2.180 1.00 74.94 436 GLY A O 1
ATOM 3331 N N . HIS A 1 437 ? -12.492 5.841 -2.322 1.00 82.38 437 HIS A N 1
ATOM 3332 C CA . HIS A 1 437 ? -13.336 6.649 -1.430 1.00 82.38 437 HIS A CA 1
ATOM 3333 C C . HIS A 1 437 ? -13.718 5.920 -0.141 1.00 82.38 437 HIS A C 1
ATOM 3335 O O . HIS A 1 437 ? -14.007 6.564 0.865 1.00 82.38 437 HIS A O 1
ATOM 3341 N N . ASP A 1 438 ? -13.738 4.588 -0.170 1.00 89.56 438 ASP A N 1
ATOM 3342 C CA . ASP A 1 438 ? -13.987 3.793 1.026 1.00 89.56 438 ASP A CA 1
ATOM 3343 C C . ASP A 1 438 ? -12.875 4.040 2.061 1.00 89.56 438 ASP A C 1
ATOM 3345 O O . ASP A 1 438 ? -11.704 4.184 1.710 1.00 89.56 438 ASP A O 1
ATOM 3349 N N . ARG A 1 439 ? -13.235 4.082 3.342 1.00 90.50 439 ARG A N 1
ATOM 3350 C CA . ARG A 1 439 ? -12.332 4.206 4.490 1.00 90.50 439 ARG A CA 1
ATOM 3351 C C . ARG A 1 439 ? -12.591 3.039 5.422 1.00 90.50 439 ARG A C 1
ATOM 3353 O O . ARG A 1 439 ? -13.671 2.964 5.999 1.00 90.50 439 ARG A O 1
ATOM 3360 N N . ILE A 1 440 ? -11.629 2.134 5.563 1.00 93.50 440 ILE A N 1
ATOM 3361 C CA . ILE A 1 440 ? -11.765 0.951 6.419 1.00 93.50 440 ILE A CA 1
ATOM 3362 C C . ILE A 1 440 ? -11.028 1.220 7.730 1.00 93.50 440 ILE A C 1
ATOM 3364 O O . ILE A 1 440 ? -9.837 1.527 7.728 1.00 93.50 440 ILE A O 1
ATOM 3368 N N . GLY A 1 441 ? -11.754 1.150 8.845 1.00 91.38 441 GLY A N 1
ATOM 3369 C CA . GLY A 1 441 ? -11.234 1.484 10.174 1.00 91.38 441 GLY A CA 1
ATOM 3370 C C . GLY A 1 441 ? -11.146 0.300 11.132 1.00 91.38 441 GLY A C 1
ATOM 3371 O O . GLY A 1 441 ? -10.413 0.379 12.120 1.00 91.38 441 GLY A O 1
ATOM 3372 N N . GLY A 1 442 ? -11.880 -0.784 10.860 1.00 93.94 442 GLY A N 1
ATOM 3373 C CA . GLY A 1 442 ? -12.013 -1.918 11.770 1.00 93.94 442 GLY A CA 1
ATOM 3374 C C . GLY A 1 442 ? -12.029 -3.253 11.040 1.00 93.94 442 GLY A C 1
ATOM 3375 O O . GLY A 1 442 ? -12.560 -3.355 9.935 1.00 93.94 442 GLY A O 1
ATOM 3376 N N . LEU A 1 443 ? -11.440 -4.262 11.680 1.00 95.62 443 LEU A N 1
ATOM 3377 C CA . LEU A 1 443 ? -11.383 -5.641 11.213 1.00 95.62 443 LEU A CA 1
ATOM 3378 C C . LEU A 1 443 ? -11.422 -6.570 12.427 1.00 95.62 443 LEU A C 1
ATOM 3380 O O . LEU A 1 443 ? -10.598 -6.423 13.330 1.00 95.62 443 LEU A O 1
ATOM 3384 N N . CYS A 1 444 ? -12.326 -7.545 12.418 1.00 95.31 444 CYS A N 1
ATOM 3385 C CA . CYS A 1 444 ? -12.310 -8.678 13.341 1.00 95.31 444 CYS A CA 1
ATOM 3386 C C . CYS A 1 444 ? -12.844 -9.947 12.659 1.00 95.31 444 CYS A C 1
ATOM 3388 O O . CYS A 1 444 ? -13.272 -9.921 11.505 1.00 95.31 444 CYS A O 1
ATOM 3390 N N . ARG A 1 445 ? -12.791 -11.076 13.366 1.00 94.06 445 ARG A N 1
ATOM 3391 C CA . ARG A 1 445 ? -13.395 -12.335 12.924 1.00 94.06 445 ARG A CA 1
ATOM 3392 C C . ARG A 1 445 ? -14.849 -12.400 13.394 1.00 94.06 445 ARG A C 1
ATOM 3394 O O . ARG A 1 445 ? -15.157 -11.908 14.480 1.00 94.06 445 ARG A O 1
ATOM 3401 N N . SER A 1 446 ? -15.723 -12.999 12.590 1.00 94.81 446 SER A N 1
ATOM 3402 C CA . SER A 1 446 ? -17.097 -13.279 13.006 1.00 94.81 446 SER A CA 1
ATOM 3403 C C . SER A 1 446 ? -17.142 -14.315 14.134 1.00 94.81 446 SER A C 1
ATOM 3405 O O . SER A 1 446 ? -16.226 -15.125 14.293 1.00 94.81 446 SER A O 1
ATOM 3407 N N . HIS A 1 447 ? -18.237 -14.321 14.894 1.00 93.25 447 HIS A N 1
ATOM 3408 C CA . HIS A 1 447 ? -18.467 -15.259 16.003 1.00 93.25 447 HIS A CA 1
ATOM 3409 C C . HIS A 1 447 ? -18.456 -16.734 15.603 1.00 93.25 447 HIS A C 1
ATOM 3411 O O . HIS A 1 447 ? -17.912 -17.576 16.312 1.00 93.25 447 HIS A O 1
ATOM 3417 N N . ASP A 1 448 ? -19.020 -17.051 14.441 1.00 92.75 448 ASP A N 1
ATOM 3418 C CA . ASP A 1 448 ? -18.990 -18.404 13.876 1.00 92.75 448 ASP A CA 1
ATOM 3419 C C . ASP A 1 448 ? -17.631 -18.756 13.244 1.00 92.75 448 ASP A C 1
ATOM 3421 O O . ASP A 1 448 ? -17.375 -19.899 12.861 1.00 92.75 448 ASP A O 1
ATOM 3425 N N . GLY A 1 449 ? -16.747 -17.766 13.125 1.00 92.50 449 GLY A N 1
ATOM 3426 C CA . GLY A 1 449 ? -15.415 -17.914 12.588 1.00 92.50 449 GLY A CA 1
ATOM 3427 C C . GLY A 1 449 ? -15.325 -18.105 11.074 1.00 92.50 449 GLY A C 1
ATOM 3428 O O . GLY A 1 449 ? -14.226 -18.397 10.586 1.00 92.50 449 GLY A O 1
ATOM 3429 N N . THR A 1 450 ? -16.433 -17.968 10.341 1.00 95.06 450 THR A N 1
ATOM 3430 C CA . THR A 1 450 ? -16.509 -18.227 8.893 1.00 95.06 450 THR A CA 1
ATOM 3431 C C . THR A 1 450 ? -16.292 -16.972 8.041 1.00 95.06 450 THR A C 1
ATOM 3433 O O . THR A 1 450 ? -15.990 -17.085 6.850 1.00 95.06 450 THR A O 1
ATOM 3436 N N . HIS A 1 451 ? -16.371 -15.782 8.644 1.00 96.38 451 HIS A N 1
ATOM 3437 C CA . HIS A 1 451 ? -16.236 -14.493 7.971 1.00 96.38 451 HIS A CA 1
ATOM 3438 C C . HIS A 1 451 ? -15.212 -13.578 8.653 1.00 96.38 451 HIS A C 1
ATOM 3440 O O . HIS A 1 451 ? -14.891 -13.694 9.840 1.00 96.38 451 HIS A O 1
ATOM 3446 N N . ILE A 1 452 ? -14.722 -12.622 7.871 1.00 96.81 452 ILE A N 1
ATOM 3447 C CA . ILE A 1 452 ? -14.040 -11.424 8.345 1.00 96.81 452 ILE A CA 1
ATOM 3448 C C . ILE A 1 452 ? -15.053 -10.283 8.334 1.00 96.81 452 ILE A C 1
ATOM 3450 O O . ILE A 1 452 ? -15.674 -10.010 7.306 1.00 96.81 452 ILE A O 1
ATOM 3454 N N . VAL A 1 453 ? -15.207 -9.613 9.472 1.00 97.31 453 VAL A N 1
ATOM 3455 C CA . VAL A 1 453 ? -16.095 -8.462 9.627 1.00 97.31 453 VAL A CA 1
ATOM 3456 C C . VAL A 1 453 ? -15.274 -7.187 9.507 1.00 97.31 453 VAL A C 1
ATOM 3458 O O . VAL A 1 453 ? -14.285 -6.999 10.218 1.00 97.31 453 VAL A O 1
ATOM 3461 N N . LEU A 1 454 ? -15.690 -6.298 8.613 1.00 97.50 454 LEU A N 1
ATOM 3462 C CA . LEU A 1 454 ? -15.067 -5.003 8.376 1.00 97.50 454 LEU A CA 1
ATOM 3463 C C . LEU A 1 454 ? -15.987 -3.871 8.811 1.00 97.50 454 LEU A C 1
ATOM 3465 O O . LEU A 1 454 ? -17.171 -3.875 8.481 1.00 97.50 454 LEU A O 1
ATOM 3469 N N . ALA A 1 455 ? -15.422 -2.861 9.468 1.00 97.25 455 ALA A N 1
ATOM 3470 C CA . ALA A 1 455 ? -16.077 -1.578 9.696 1.00 97.25 455 ALA A CA 1
ATOM 3471 C C . ALA A 1 455 ? -15.484 -0.520 8.767 1.00 97.25 455 ALA A C 1
ATOM 3473 O O . ALA A 1 455 ? -14.263 -0.327 8.723 1.00 97.25 455 ALA A O 1
ATOM 3474 N N . TRP A 1 456 ? -16.343 0.170 8.022 1.00 95.75 456 TRP A N 1
ATOM 3475 C CA . TRP A 1 456 ? -15.912 1.092 6.979 1.00 95.75 456 TRP A CA 1
ATOM 3476 C C . TRP A 1 456 ? -16.897 2.242 6.743 1.00 95.75 456 TRP A C 1
ATOM 3478 O O . TRP A 1 456 ? -17.988 2.308 7.316 1.00 95.75 456 TRP A O 1
ATOM 3488 N N . SER A 1 457 ? -16.483 3.214 5.936 1.00 93.62 457 SER A N 1
ATOM 3489 C CA . SER A 1 457 ? -17.298 4.363 5.539 1.00 93.62 457 SER A CA 1
ATOM 3490 C C . SER A 1 457 ? -17.050 4.737 4.088 1.00 93.62 457 SER A C 1
ATOM 3492 O O . SER A 1 457 ? -15.926 4.615 3.621 1.00 93.62 457 SER A O 1
ATOM 3494 N N . ASN A 1 458 ? -18.066 5.225 3.381 1.00 88.88 458 ASN A N 1
ATOM 3495 C CA . ASN A 1 458 ? -17.960 5.698 1.989 1.00 88.88 458 ASN A CA 1
ATOM 3496 C C . ASN A 1 458 ? -18.305 7.184 1.827 1.00 88.88 458 ASN A C 1
ATOM 3498 O O . ASN A 1 458 ? -18.752 7.633 0.770 1.00 88.88 458 ASN A O 1
ATOM 3502 N N . GLY A 1 459 ? -18.107 7.939 2.901 1.00 83.00 459 GLY A N 1
ATOM 3503 C CA . GLY A 1 459 ? -18.313 9.373 2.975 1.00 83.00 459 GLY A CA 1
ATOM 3504 C C . GLY A 1 459 ? -18.606 9.806 4.410 1.00 83.00 459 GLY A C 1
ATOM 3505 O O . GLY A 1 459 ? -18.740 8.959 5.304 1.00 83.00 459 GLY A O 1
ATOM 3506 N N . PRO A 1 460 ? -18.733 11.120 4.648 1.00 78.75 460 PRO A N 1
ATOM 3507 C CA . PRO A 1 460 ? -19.121 11.642 5.947 1.00 78.75 460 PRO A CA 1
ATOM 3508 C C . PRO A 1 460 ? -20.447 11.032 6.402 1.00 78.75 460 PRO A C 1
ATOM 3510 O O . PRO A 1 460 ? -21.453 11.138 5.702 1.00 78.75 460 PRO A O 1
ATOM 3513 N N . ASN A 1 461 ? -20.461 10.443 7.600 1.00 84.56 461 ASN A N 1
ATOM 3514 C CA . ASN A 1 461 ? -21.662 9.921 8.260 1.00 84.56 461 ASN A CA 1
ATOM 3515 C C . ASN A 1 461 ? -22.304 8.685 7.618 1.00 84.56 461 ASN A C 1
ATOM 3517 O O . ASN A 1 461 ? -23.377 8.274 8.053 1.00 84.56 461 ASN A O 1
ATOM 3521 N N . ALA A 1 462 ? -21.660 8.084 6.620 1.00 90.38 462 ALA A N 1
ATOM 3522 C CA . ALA A 1 462 ? -22.116 6.849 6.002 1.00 90.38 462 ALA A CA 1
ATOM 3523 C C . ALA A 1 462 ? -21.303 5.678 6.567 1.00 90.38 462 ALA A C 1
ATOM 3525 O O . ALA A 1 462 ? -20.257 5.317 6.027 1.00 90.38 462 ALA A O 1
ATOM 3526 N N . LEU A 1 463 ? -21.756 5.141 7.703 1.00 95.50 463 LEU A N 1
ATOM 3527 C CA . LEU A 1 463 ? -21.080 4.076 8.446 1.00 95.50 463 LEU A CA 1
ATOM 3528 C C . LEU A 1 463 ? -21.645 2.710 8.068 1.00 95.50 463 LEU A C 1
ATOM 3530 O O . LEU A 1 463 ? -22.862 2.520 8.026 1.00 95.50 463 LEU A O 1
ATOM 3534 N N . TRP A 1 464 ? -20.759 1.744 7.868 1.00 96.88 464 TRP A N 1
ATOM 3535 C CA . TRP A 1 464 ? -21.129 0.402 7.453 1.00 96.88 464 TRP A CA 1
ATOM 3536 C C . TRP A 1 464 ? -20.318 -0.646 8.202 1.00 96.88 464 TRP A C 1
ATOM 3538 O O . TRP A 1 464 ? -19.137 -0.456 8.497 1.00 96.88 464 TRP A O 1
ATOM 3548 N N . VAL A 1 465 ? -20.960 -1.781 8.453 1.00 97.69 465 VAL A N 1
ATOM 3549 C CA . VAL A 1 465 ? -20.285 -3.040 8.768 1.00 97.69 465 VAL A CA 1
ATOM 3550 C C . VAL A 1 465 ? -20.581 -4.042 7.667 1.00 97.69 465 VAL A C 1
ATOM 3552 O O . VAL A 1 465 ? -21.666 -4.030 7.080 1.00 97.69 465 VAL A O 1
ATOM 3555 N N . SER A 1 466 ? -19.610 -4.874 7.320 1.00 97.31 466 SER A N 1
ATOM 3556 C CA . SER A 1 466 ? -19.762 -5.855 6.248 1.00 97.31 466 SER A CA 1
ATOM 3557 C C . SER A 1 466 ? -19.018 -7.136 6.547 1.00 97.31 466 SER A C 1
ATOM 3559 O O . SER A 1 466 ? -17.987 -7.107 7.209 1.00 97.31 466 SER A O 1
ATOM 3561 N N . GLU A 1 467 ? -19.535 -8.243 6.032 1.00 97.62 467 GLU A N 1
ATOM 3562 C CA . GLU A 1 467 ? -18.931 -9.562 6.180 1.00 97.62 467 GLU A CA 1
ATOM 3563 C C . GLU A 1 467 ? -18.362 -10.025 4.843 1.00 97.62 467 GLU A C 1
ATOM 3565 O O . GLU A 1 467 ? -19.005 -9.923 3.793 1.00 97.62 467 GLU A O 1
ATOM 3570 N N . LEU A 1 468 ? -17.135 -10.531 4.896 1.00 96.94 468 LEU A N 1
ATOM 3571 C CA . LEU A 1 468 ? -16.448 -11.174 3.788 1.00 96.94 468 LEU A CA 1
ATOM 3572 C C . LEU A 1 468 ? -16.206 -12.635 4.153 1.00 96.94 468 LEU A C 1
ATOM 3574 O O . LEU A 1 468 ? -15.681 -12.888 5.240 1.00 96.94 468 LEU A O 1
ATOM 3578 N N . PRO A 1 469 ? -16.530 -13.601 3.277 1.00 96.69 469 PRO A N 1
ATOM 3579 C CA . PRO A 1 469 ? -16.178 -14.989 3.520 1.00 96.69 469 PRO A CA 1
ATOM 3580 C C . PRO A 1 469 ? -14.677 -15.115 3.730 1.00 96.69 469 PRO A C 1
ATOM 3582 O O . PRO A 1 469 ? -13.868 -14.585 2.962 1.00 96.69 469 PRO A O 1
ATOM 3585 N N . ARG A 1 470 ? -14.294 -15.840 4.774 1.00 95.25 470 ARG A N 1
ATOM 3586 C CA . ARG A 1 470 ? -12.892 -16.017 5.140 1.00 95.25 470 ARG A CA 1
ATOM 3587 C C . ARG A 1 470 ? -12.076 -16.669 4.024 1.00 95.25 470 ARG A C 1
ATOM 3589 O O . ARG A 1 470 ? -10.937 -16.284 3.793 1.00 95.25 470 ARG A O 1
ATOM 3596 N N . GLU A 1 471 ? -12.680 -17.597 3.286 1.00 94.75 471 GLU A N 1
ATOM 3597 C CA . GLU A 1 471 ? -12.072 -18.236 2.113 1.00 94.75 471 GLU A CA 1
ATOM 3598 C C . GLU A 1 471 ? -11.744 -17.246 0.983 1.00 94.75 471 GLU A C 1
ATOM 3600 O O . GLU A 1 471 ? -10.713 -17.386 0.329 1.00 94.75 471 GLU A O 1
ATOM 3605 N N . VAL A 1 472 ? -12.562 -16.202 0.797 1.00 95.19 472 VAL A N 1
ATOM 3606 C CA . VAL A 1 472 ? -12.316 -15.143 -0.196 1.00 95.19 472 VAL A CA 1
ATOM 3607 C C . VAL A 1 472 ? -11.125 -14.288 0.230 1.00 95.19 472 VAL A C 1
ATOM 3609 O O . VAL A 1 472 ? -10.269 -13.971 -0.594 1.00 95.19 472 VAL A O 1
ATOM 3612 N N . VAL A 1 473 ? -11.032 -13.953 1.521 1.00 95.31 473 VAL A N 1
ATOM 3613 C CA . VAL A 1 473 ? -9.885 -13.214 2.070 1.00 95.31 473 VAL A CA 1
ATOM 3614 C C . VAL A 1 473 ? -8.606 -14.050 1.980 1.00 95.31 473 VAL A C 1
ATOM 3616 O O . VAL A 1 473 ? -7.579 -13.547 1.528 1.00 95.31 473 VAL A O 1
ATOM 3619 N N . ALA A 1 474 ? -8.673 -15.335 2.333 1.00 93.94 474 ALA A N 1
ATOM 3620 C CA . ALA A 1 474 ? -7.547 -16.259 2.241 1.00 93.94 474 ALA A CA 1
ATOM 3621 C C . ALA A 1 474 ? -7.041 -16.415 0.797 1.00 93.94 474 ALA A C 1
ATOM 3623 O O . ALA A 1 474 ? -5.837 -16.353 0.561 1.00 93.94 474 ALA A O 1
ATOM 3624 N N . ALA A 1 475 ? -7.946 -16.547 -0.178 1.00 92.69 475 ALA A N 1
ATOM 3625 C CA . ALA A 1 475 ? -7.598 -16.654 -1.595 1.00 92.69 475 ALA A CA 1
ATOM 3626 C C . ALA A 1 475 ? -7.001 -15.361 -2.184 1.00 92.69 475 ALA A C 1
ATOM 3628 O O . ALA A 1 475 ? -6.323 -15.409 -3.210 1.00 92.69 475 ALA A O 1
ATOM 3629 N N . ALA A 1 476 ? -7.245 -14.208 -1.555 1.00 92.56 476 ALA A N 1
ATOM 3630 C CA . ALA A 1 476 ? -6.708 -12.921 -1.986 1.00 92.56 476 ALA A CA 1
ATOM 3631 C C . ALA A 1 476 ? -5.273 -12.655 -1.498 1.00 92.56 476 ALA A C 1
ATOM 3633 O O . ALA A 1 476 ? -4.641 -11.717 -1.987 1.00 92.56 476 ALA A O 1
ATOM 3634 N N . LEU A 1 477 ? -4.773 -13.424 -0.525 1.00 93.19 477 LEU A N 1
ATOM 3635 C CA . LEU A 1 477 ? -3.447 -13.255 0.069 1.00 93.19 477 LEU A CA 1
ATOM 3636 C C . LEU A 1 477 ? -2.375 -13.974 -0.757 1.00 93.19 477 LEU A C 1
ATOM 3638 O O . LEU A 1 477 ? -2.435 -15.186 -0.957 1.00 93.19 477 LEU A O 1
ATOM 3642 N N . PHE A 1 478 ? -1.350 -13.232 -1.172 1.00 90.62 478 PHE A N 1
ATOM 3643 C CA . PHE A 1 478 ? -0.181 -13.777 -1.858 1.00 90.62 478 PHE A CA 1
ATOM 3644 C C . PHE A 1 478 ? 0.984 -13.921 -0.874 1.00 90.62 478 PHE A C 1
ATOM 3646 O O . PHE A 1 478 ? 1.230 -12.983 -0.106 1.00 90.62 478 PHE A O 1
ATOM 3653 N N . PRO A 1 479 ? 1.728 -15.041 -0.900 1.00 90.56 479 PRO A N 1
ATOM 3654 C CA . PRO A 1 479 ? 3.002 -15.153 -0.199 1.00 90.56 479 PRO A CA 1
ATOM 3655 C C . PRO A 1 479 ? 3.970 -14.044 -0.623 1.00 90.56 479 PRO A C 1
ATOM 3657 O O . PRO A 1 479 ? 3.982 -13.639 -1.790 1.00 90.56 479 PRO A O 1
ATOM 3660 N N . LEU A 1 480 ? 4.793 -13.550 0.305 1.00 84.12 480 LEU A N 1
ATOM 3661 C CA . LEU A 1 480 ? 5.697 -12.426 0.029 1.00 84.12 480 LEU A CA 1
ATOM 3662 C C . LEU A 1 480 ? 6.665 -12.703 -1.129 1.00 84.12 480 LEU A C 1
ATOM 3664 O O . LEU A 1 480 ? 6.954 -11.804 -1.915 1.00 84.12 480 LEU A O 1
ATOM 3668 N N . GLU A 1 481 ? 7.131 -13.942 -1.270 1.00 80.44 481 GLU A N 1
ATOM 3669 C CA . GLU A 1 481 ? 8.008 -14.380 -2.357 1.00 80.44 481 GLU A CA 1
ATOM 3670 C C . GLU A 1 481 ? 7.353 -14.314 -3.746 1.00 80.44 481 GLU A C 1
ATOM 3672 O O . GLU A 1 481 ? 8.058 -14.333 -4.752 1.00 80.44 481 GLU A O 1
ATOM 3677 N N . GLN A 1 482 ? 6.022 -14.205 -3.814 1.00 79.31 482 GLN A N 1
ATOM 3678 C CA . GLN A 1 482 ? 5.266 -14.060 -5.062 1.00 79.31 482 GLN A CA 1
ATOM 3679 C C . GLN A 1 482 ? 4.963 -12.593 -5.416 1.00 79.31 482 GLN A C 1
ATOM 3681 O O . GLN A 1 482 ? 4.479 -12.325 -6.516 1.00 79.31 482 GLN A O 1
ATOM 3686 N N . LEU A 1 483 ? 5.227 -11.638 -4.510 1.00 71.56 483 LEU A N 1
ATOM 3687 C CA . LEU A 1 483 ? 4.971 -10.207 -4.740 1.00 71.56 483 LEU A CA 1
ATOM 3688 C C . LEU A 1 483 ? 6.062 -9.531 -5.572 1.00 71.56 483 LEU A C 1
ATOM 3690 O O . LEU A 1 483 ? 5.780 -8.578 -6.299 1.00 71.56 483 LEU A O 1
ATOM 3694 N N . THR A 1 484 ? 7.296 -10.025 -5.490 1.00 59.72 484 THR A N 1
ATOM 3695 C CA . THR A 1 484 ? 8.369 -9.636 -6.405 1.00 59.72 484 THR A CA 1
ATOM 3696 C C . THR A 1 484 ? 8.272 -10.545 -7.626 1.00 59.72 484 THR A C 1
ATOM 3698 O O . THR A 1 484 ? 8.468 -11.753 -7.482 1.00 59.72 484 THR A O 1
ATOM 3701 N N . PRO A 1 485 ? 7.965 -10.040 -8.834 1.00 53.44 485 PRO A N 1
ATOM 3702 C CA . PRO A 1 485 ? 7.905 -10.906 -9.988 1.00 53.44 485 PRO A CA 1
ATOM 3703 C C . PRO A 1 485 ? 9.276 -11.515 -10.203 1.00 53.44 485 PRO A C 1
ATOM 3705 O O . PRO A 1 485 ? 10.277 -10.814 -10.361 1.00 53.44 485 PRO A O 1
ATOM 3708 N N . GLN A 1 486 ? 9.289 -12.829 -10.356 1.00 50.94 486 GLN A N 1
ATOM 3709 C CA . GLN A 1 486 ? 10.180 -13.391 -11.348 1.00 50.94 486 GLN A CA 1
ATOM 3710 C C . GLN A 1 486 ? 9.742 -12.759 -12.665 1.00 50.94 486 GLN A C 1
ATOM 3712 O O . GLN A 1 486 ? 8.605 -12.936 -13.097 1.00 50.94 486 GLN A O 1
ATOM 3717 N N . VAL A 1 487 ? 10.611 -11.956 -13.268 1.00 47.94 487 VAL A N 1
ATOM 3718 C CA . VAL A 1 487 ? 10.404 -11.321 -14.577 1.00 47.94 487 VAL A CA 1
ATOM 3719 C C . VAL A 1 487 ? 9.840 -12.323 -15.613 1.00 47.94 487 VAL A C 1
ATOM 3721 O O . VAL A 1 487 ? 9.029 -11.969 -16.469 1.00 47.94 487 VAL A O 1
ATOM 3724 N N . GLU A 1 488 ? 10.167 -13.605 -15.439 1.00 48.06 488 GLU A N 1
ATOM 3725 C CA . GLU A 1 488 ? 9.639 -14.774 -16.148 1.00 48.06 488 GLU A CA 1
ATOM 3726 C C . GLU A 1 488 ? 8.098 -14.910 -16.135 1.00 48.06 488 GLU A C 1
ATOM 3728 O O . GLU A 1 488 ? 7.516 -15.337 -17.134 1.00 48.06 488 GLU A O 1
ATOM 3733 N N . ALA A 1 489 ? 7.409 -14.506 -15.061 1.00 50.03 489 ALA A N 1
ATOM 3734 C CA . ALA A 1 489 ? 5.950 -14.590 -14.929 1.00 50.03 489 ALA A CA 1
ATOM 3735 C C . ALA A 1 489 ? 5.201 -13.533 -15.767 1.00 50.03 489 ALA A C 1
ATOM 3737 O O . ALA A 1 489 ? 4.086 -13.782 -16.230 1.00 50.03 489 ALA A O 1
ATOM 3738 N N . LEU A 1 490 ? 5.830 -12.378 -16.024 1.00 53.56 490 LEU A N 1
ATOM 3739 C CA . LEU A 1 490 ? 5.285 -11.298 -16.865 1.00 53.56 490 LEU A CA 1
ATOM 3740 C C . LEU A 1 490 ? 5.521 -11.536 -18.365 1.00 53.56 490 LEU A C 1
ATOM 3742 O O . LEU A 1 490 ? 4.998 -10.807 -19.215 1.00 53.56 490 LEU A O 1
ATOM 3746 N N . ALA A 1 491 ? 6.259 -12.594 -18.705 1.00 47.66 491 ALA A N 1
ATOM 3747 C CA . ALA A 1 491 ? 6.589 -12.978 -20.067 1.00 47.66 491 ALA A CA 1
ATOM 3748 C C . ALA A 1 491 ? 5.842 -14.250 -20.532 1.00 47.66 491 ALA A C 1
ATOM 3750 O O . ALA A 1 491 ? 6.488 -15.218 -20.942 1.00 47.66 491 ALA A O 1
ATOM 3751 N N . PRO A 1 492 ? 4.492 -14.308 -20.593 1.00 47.59 492 PRO A N 1
ATOM 3752 C CA . PRO A 1 492 ? 3.817 -15.517 -21.063 1.00 47.59 492 PRO A CA 1
ATOM 3753 C C . PRO A 1 492 ? 3.825 -15.668 -22.599 1.00 47.59 492 PRO A C 1
ATOM 3755 O O . PRO A 1 492 ? 2.871 -16.201 -23.162 1.00 47.59 492 PRO A O 1
ATOM 3758 N N . TRP A 1 493 ? 4.881 -15.237 -23.303 1.00 41.22 493 TRP A N 1
ATOM 3759 C CA . TRP A 1 493 ? 5.005 -15.460 -24.753 1.00 41.22 493 TRP A CA 1
ATOM 3760 C C . TRP A 1 493 ? 6.190 -16.335 -25.186 1.00 41.22 493 TRP A C 1
ATOM 3762 O O . TRP A 1 493 ? 6.226 -16.742 -26.345 1.00 41.22 493 TRP A O 1
ATOM 3772 N N . TYR A 1 494 ? 7.103 -16.720 -24.279 1.00 36.06 494 TYR A N 1
ATOM 3773 C CA . TYR A 1 494 ? 8.257 -17.557 -24.657 1.00 36.06 494 TYR A CA 1
ATOM 3774 C C . TYR A 1 494 ? 8.254 -18.979 -24.065 1.00 36.06 494 TYR A C 1
ATOM 3776 O O . TYR A 1 494 ? 8.662 -19.923 -24.741 1.00 36.06 494 TYR A O 1
ATOM 3784 N N . THR A 1 495 ? 7.702 -19.205 -22.870 1.00 33.59 495 THR A N 1
ATOM 3785 C CA . THR A 1 495 ? 7.714 -20.536 -22.223 1.00 33.59 495 THR A CA 1
ATOM 3786 C C . THR A 1 495 ? 6.648 -21.510 -22.739 1.00 33.59 495 THR A C 1
ATOM 3788 O O . THR A 1 495 ? 6.877 -22.716 -22.723 1.00 33.59 495 THR A O 1
ATOM 3791 N N . ARG A 1 496 ? 5.519 -21.047 -23.302 1.00 34.34 496 ARG A N 1
ATOM 3792 C CA . ARG A 1 496 ? 4.480 -21.957 -23.847 1.00 34.34 496 ARG A CA 1
ATOM 3793 C C . ARG A 1 496 ? 4.800 -22.548 -25.227 1.00 34.34 496 ARG A C 1
ATOM 3795 O O . ARG A 1 496 ? 4.105 -23.463 -25.654 1.00 34.34 496 ARG A O 1
ATOM 3802 N N . ARG A 1 497 ? 5.838 -22.073 -25.930 1.00 30.02 497 ARG A N 1
ATOM 3803 C CA . ARG A 1 497 ? 6.193 -22.559 -27.283 1.00 30.02 497 ARG A CA 1
ATOM 3804 C C . ARG A 1 497 ? 7.345 -23.566 -27.339 1.00 30.02 497 ARG A C 1
ATOM 3806 O O . ARG A 1 497 ? 7.604 -24.093 -28.415 1.00 30.02 497 ARG A O 1
ATOM 3813 N N . ARG A 1 498 ? 7.979 -23.900 -26.208 1.00 32.41 498 ARG A N 1
ATOM 3814 C CA . ARG A 1 498 ? 8.917 -25.038 -26.105 1.00 32.41 498 ARG A CA 1
ATOM 3815 C C . ARG A 1 498 ? 8.306 -26.297 -25.480 1.00 32.41 498 ARG A C 1
ATOM 3817 O O . ARG A 1 498 ? 9.026 -27.201 -25.083 1.00 32.41 498 ARG A O 1
ATOM 3824 N N . GLY A 1 499 ? 6.979 -26.414 -25.510 1.00 37.09 499 GLY A N 1
ATOM 3825 C CA . GLY A 1 499 ? 6.315 -27.717 -25.566 1.00 37.09 499 GLY A CA 1
ATOM 3826 C C . GLY A 1 499 ? 6.421 -28.311 -26.973 1.00 37.09 499 GLY A C 1
ATOM 3827 O O . GLY A 1 499 ? 5.411 -28.481 -27.646 1.00 37.09 499 GLY A O 1
ATOM 3828 N N . VAL A 1 500 ? 7.644 -28.560 -27.445 1.00 30.86 500 VAL A N 1
ATOM 3829 C CA . VAL A 1 500 ? 7.914 -29.408 -28.610 1.00 30.86 500 VAL A CA 1
ATOM 3830 C C . VAL A 1 500 ? 9.035 -30.345 -28.197 1.00 30.86 500 VAL A C 1
ATOM 3832 O O . VAL A 1 500 ? 10.122 -29.887 -27.858 1.00 30.86 500 VAL A O 1
ATOM 3835 N N . ASN A 1 501 ? 8.705 -31.636 -28.194 1.00 33.44 501 ASN A N 1
ATOM 3836 C CA . ASN A 1 501 ? 9.595 -32.772 -27.986 1.00 33.44 501 ASN A CA 1
ATOM 3837 C C . ASN A 1 501 ? 11.031 -32.520 -28.468 1.00 33.44 501 ASN A C 1
ATOM 3839 O O . ASN A 1 501 ? 11.248 -32.317 -29.666 1.00 33.44 501 ASN A O 1
ATOM 3843 N N . ALA A 1 502 ? 11.981 -32.644 -27.544 1.00 33.00 502 ALA A N 1
ATOM 3844 C CA . ALA A 1 502 ? 13.291 -33.246 -27.766 1.00 33.00 502 ALA A CA 1
ATOM 3845 C C . ALA A 1 502 ? 13.791 -33.807 -26.433 1.00 33.00 502 ALA A C 1
ATOM 3847 O O . ALA A 1 502 ? 13.845 -33.016 -25.463 1.00 33.00 502 ALA A O 1
#

Radius of gyration: 28.06 Å; chains: 1; bounding box: 80×64×76 Å

Sequence (502 aa):
MSATAPGNEVFDLAQAAFARGAWQEARDAYQRFLAQGGAGEQGWVATYRAGLCALQLDLWEAAVATLLAAWERNPGRSEPLATLASAARRRSDNHLALLLARQALANAPPEPAALAFDRSAYFSSPLEDVSISAFYTGERELGRQACEALLHERSCATVTRDLAARNSTYYLETVAPTFHRHIPLADDIRSAGEIATAGSLVADDDGYRLLVRLQTRDPDHQTYAGRVLDWTQRARNAVVLLDSTLVPQQVAVLDDRAHDRLAREPLGALAVHGIEQAHLTRWDGAWWLTGLSCHAVPAGERGVVLARLDTAGTRIERALPLVRAEGAAPAWEQSWLPVVGDAQHRLLAAFDPPQVLAADVASGRCSVAQVAAPAAYLGRYRPVAGLAPDDDGYLALAEDVAVVDERRVALYRFVRLSAQLEVVGVSRPFGLHRPGHDRIGGLCRSHDGTHIVLAWSNGPNALWVSELPREVVAAALFPLEQLTPQVEALAPWYTRRRGVNA